Protein AF-0000000081880106 (afdb_homodimer)

Organism: Varanus komodoensis (NCBI:txid61221)

Structure (mmCIF, N/CA/C/O backbone):
data_AF-0000000081880106-model_v1
#
loop_
_entity.id
_entity.type
_entity.pdbx_description
1 polymer 'Glycoprotein M6B'
#
loop_
_atom_site.group_PDB
_atom_site.id
_atom_site.type_symbol
_atom_site.label_atom_id
_atom_site.label_alt_id
_atom_site.label_comp_id
_atom_site.label_asym_id
_atom_site.label_entity_id
_atom_site.label_seq_id
_atom_site.pdbx_PDB_ins_code
_atom_site.Cartn_x
_atom_site.Cartn_y
_atom_site.Cartn_z
_atom_site.occupancy
_atom_site.B_iso_or_equiv
_atom_site.auth_seq_id
_atom_site.auth_comp_id
_atom_site.auth_asym_id
_atom_site.auth_atom_id
_atom_site.pdbx_PDB_model_num
ATOM 1 N N . MET A 1 1 ? 31.844 -9.82 80.188 1 19.16 1 MET A N 1
ATOM 2 C CA . MET A 1 1 ? 32.5 -8.641 80.75 1 19.16 1 MET A CA 1
ATOM 3 C C . MET A 1 1 ? 32.531 -7.5 79.75 1 19.16 1 MET A C 1
ATOM 5 O O . MET A 1 1 ? 32.281 -7.707 78.562 1 19.16 1 MET A O 1
ATOM 9 N N . GLU A 1 2 ? 33.719 -6.766 79.688 1 18.38 2 GLU A N 1
ATOM 10 C CA . GLU A 1 2 ? 34.031 -5.34 79.625 1 18.38 2 GLU A CA 1
ATOM 11 C C . GLU A 1 2 ? 34.125 -4.828 78.188 1 18.38 2 GLU A C 1
ATOM 13 O O . GLU A 1 2 ? 35.188 -4.879 77.562 1 18.38 2 GLU A O 1
ATOM 18 N N . THR A 1 3 ? 33.344 -5.387 77.25 1 21.28 3 THR A N 1
ATOM 19 C CA . THR A 1 3 ? 33.719 -5.086 75.875 1 21.28 3 THR A CA 1
ATOM 20 C C . THR A 1 3 ? 33.844 -3.578 75.688 1 21.28 3 THR A C 1
ATOM 22 O O . THR A 1 3 ? 33 -2.805 76.125 1 21.28 3 THR A O 1
ATOM 25 N N . ALA A 1 4 ? 34.969 -3.201 75.188 1 20.14 4 ALA A N 1
ATOM 26 C CA . ALA A 1 4 ? 35.812 -2.014 75 1 20.14 4 ALA A CA 1
ATOM 27 C C . ALA A 1 4 ? 35 -0.909 74.25 1 20.14 4 ALA A C 1
ATOM 29 O O . ALA A 1 4 ? 34.219 -1.18 73.375 1 20.14 4 ALA A O 1
ATOM 30 N N . ALA A 1 5 ? 35.219 0.352 74.625 1 20.47 5 ALA A N 1
ATOM 31 C CA . ALA A 1 5 ? 34.969 1.746 74.938 1 20.47 5 ALA A CA 1
ATOM 32 C C . ALA A 1 5 ? 35.156 2.652 73.75 1 20.47 5 ALA A C 1
ATOM 34 O O . ALA A 1 5 ? 34.969 3.869 73.875 1 20.47 5 ALA A O 1
ATOM 35 N N . GLU A 1 6 ? 35.75 1.95 72.562 1 20.22 6 GLU A N 1
ATOM 36 C CA . GLU A 1 6 ? 36.531 3.025 72 1 20.22 6 GLU A CA 1
ATOM 37 C C . GLU A 1 6 ? 35.656 4.227 71.625 1 20.22 6 GLU A C 1
ATOM 39 O O . GLU A 1 6 ? 34.562 4.066 71.125 1 20.22 6 GLU A O 1
ATOM 44 N N . GLU A 1 7 ? 35.969 5.449 72.062 1 20.06 7 GLU A N 1
ATOM 45 C CA . GLU A 1 7 ? 35.594 6.844 72.312 1 20.06 7 GLU A CA 1
ATOM 46 C C . GLU A 1 7 ? 35.562 7.637 71 1 20.06 7 GLU A C 1
ATOM 48 O O . GLU A 1 7 ? 35.719 8.859 71 1 20.06 7 GLU A O 1
ATOM 53 N N . ASN A 1 8 ? 35.5 6.949 69.812 1 21.2 8 ASN A N 1
ATOM 54 C CA . ASN A 1 8 ? 35.906 7.883 68.75 1 21.2 8 ASN A CA 1
ATOM 55 C C . ASN A 1 8 ? 35.125 9.195 68.812 1 21.2 8 ASN A C 1
ATOM 57 O O . ASN A 1 8 ? 33.906 9.18 68.812 1 21.2 8 ASN A O 1
ATOM 61 N N . THR A 1 9 ? 35.656 10.312 69.312 1 18.55 9 THR A N 1
ATOM 62 C CA . THR A 1 9 ? 35.469 11.695 69.75 1 18.55 9 THR A CA 1
ATOM 63 C C . THR A 1 9 ? 34.875 12.531 68.562 1 18.55 9 THR A C 1
ATOM 65 O O . THR A 1 9 ? 34 13.375 68.812 1 18.55 9 THR A O 1
ATOM 68 N N . GLU A 1 10 ? 35.5 12.555 67.375 1 20.12 10 GLU A N 1
ATOM 69 C CA . GLU A 1 10 ? 35.906 13.906 67 1 20.12 10 GLU A CA 1
ATOM 70 C C . GLU A 1 10 ? 34.688 14.805 66.812 1 20.12 10 GLU A C 1
ATOM 72 O O . GLU A 1 10 ? 33.562 14.32 66.625 1 20.12 10 GLU A O 1
ATOM 77 N N . GLN A 1 11 ? 34.875 16.047 65.938 1 19.8 11 GLN A N 1
ATOM 78 C CA . GLN A 1 11 ? 34.781 17.5 65.812 1 19.8 11 GLN A CA 1
ATOM 79 C C . GLN A 1 11 ? 33.469 17.938 65.188 1 19.8 11 GLN A C 1
ATOM 81 O O . GLN A 1 11 ? 32.969 17.281 64.25 1 19.8 11 GLN A O 1
ATOM 86 N N . SER A 1 12 ? 32.719 19 65.688 1 21.33 12 SER A N 1
ATOM 87 C CA . SER A 1 12 ? 31.5 19.781 65.875 1 21.33 12 SER A CA 1
ATOM 88 C C . SER A 1 12 ? 31.234 20.672 64.688 1 21.33 12 SER A C 1
ATOM 90 O O . SER A 1 12 ? 30.328 21.5 64.688 1 21.33 12 SER A O 1
ATOM 92 N N . GLN A 1 13 ? 32.031 20.641 63.469 1 20.67 13 GLN A N 1
ATOM 93 C CA . GLN A 1 13 ? 32.031 21.922 62.75 1 20.67 13 GLN A CA 1
ATOM 94 C C . GLN A 1 13 ? 30.641 22.312 62.312 1 20.67 13 GLN A C 1
ATOM 96 O O . GLN A 1 13 ? 30 21.578 61.562 1 20.67 13 GLN A O 1
ATOM 101 N N . GLU A 1 14 ? 29.859 22.984 63.125 1 21.47 14 GLU A N 1
ATOM 102 C CA . GLU A 1 14 ? 28.516 23.531 62.969 1 21.47 14 GLU A CA 1
ATOM 103 C C . GLU A 1 14 ? 28.438 24.469 61.75 1 21.47 14 GLU A C 1
ATOM 105 O O . GLU A 1 14 ? 29.125 25.5 61.719 1 21.47 14 GLU A O 1
ATOM 110 N N . LYS A 1 15 ? 28.5 23.922 60.531 1 25.81 15 LYS A N 1
ATOM 111 C CA . LYS A 1 15 ? 28.406 24.734 59.312 1 25.81 15 LYS A CA 1
ATOM 112 C C . LYS A 1 15 ? 27.234 25.703 59.375 1 25.81 15 LYS A C 1
ATOM 114 O O . LYS A 1 15 ? 26.094 25.281 59.562 1 25.81 15 LYS A O 1
ATOM 119 N N . LYS A 1 16 ? 27.484 27 59.781 1 25.45 16 LYS A N 1
ATOM 120 C CA . LYS A 1 16 ? 26.766 28.266 59.906 1 25.45 16 LYS A CA 1
ATOM 121 C C . LYS A 1 16 ? 25.953 28.547 58.625 1 25.45 16 LYS A C 1
ATOM 123 O O . LYS A 1 16 ? 26.516 28.703 57.562 1 25.45 16 LYS A O 1
ATOM 128 N N . VAL A 1 17 ? 24.797 27.875 58.406 1 24.28 17 VAL A N 1
ATOM 129 C CA . VAL A 1 17 ? 23.859 28.062 57.312 1 24.28 17 VAL A CA 1
ATOM 130 C C . VAL A 1 17 ? 23.469 29.531 57.219 1 24.28 17 VAL A C 1
ATOM 132 O O . VAL A 1 17 ? 22.984 30.125 58.188 1 24.28 17 VAL A O 1
ATOM 135 N N . ILE A 1 18 ? 24.234 30.391 56.5 1 22.03 18 ILE A N 1
ATOM 136 C CA . ILE A 1 18 ? 24.062 31.812 56.219 1 22.03 18 ILE A CA 1
ATOM 137 C C . ILE A 1 18 ? 22.656 32.062 55.719 1 22.03 18 ILE A C 1
ATOM 139 O O . ILE A 1 18 ? 22.234 31.531 54.688 1 22.03 18 ILE A O 1
ATOM 143 N N . THR A 1 19 ? 21.641 32.25 56.594 1 21.61 19 THR A N 1
ATOM 144 C CA . THR A 1 19 ? 20.234 32.625 56.406 1 21.61 19 THR A CA 1
ATOM 145 C C . THR A 1 19 ? 20.109 33.906 55.625 1 21.61 19 THR A C 1
ATOM 147 O O . THR A 1 19 ? 20.609 34.938 56.031 1 21.61 19 THR A O 1
ATOM 150 N N . ARG A 1 20 ? 20.234 33.844 54.25 1 23.34 20 ARG A N 1
ATOM 151 C CA . ARG A 1 20 ? 20.094 35.031 53.375 1 23.34 20 ARG A CA 1
ATOM 152 C C . ARG A 1 20 ? 18.859 35.844 53.719 1 23.34 20 ARG A C 1
ATOM 154 O O . ARG A 1 20 ? 17.781 35.281 53.938 1 23.34 20 ARG A O 1
ATOM 161 N N . PRO A 1 21 ? 18.969 37.156 54.188 1 25.66 21 PRO A N 1
ATOM 162 C CA . PRO A 1 21 ? 17.984 38.125 54.656 1 25.66 21 PRO A CA 1
ATOM 163 C C . PRO A 1 21 ? 16.812 38.312 53.688 1 25.66 21 PRO A C 1
ATOM 165 O O . PRO A 1 21 ? 16.953 38.031 52.5 1 25.66 21 PRO A O 1
ATOM 168 N N . GLU A 1 22 ? 15.492 38.219 54.156 1 24.94 22 GLU A N 1
ATOM 169 C CA . GLU A 1 22 ? 14.109 38.406 53.719 1 24.94 22 GLU A CA 1
ATOM 170 C C . GLU A 1 22 ? 13.891 39.75 53.062 1 24.94 22 GLU A C 1
ATOM 172 O O . GLU A 1 22 ? 13.969 40.781 53.719 1 24.94 22 GLU A O 1
ATOM 177 N N . MET A 1 23 ? 14.586 40.062 51.938 1 23.23 23 MET A N 1
ATOM 178 C CA . MET A 1 23 ? 14.383 41.344 51.281 1 23.23 23 MET A CA 1
ATOM 179 C C . MET A 1 23 ? 12.891 41.688 51.156 1 23.23 23 MET A C 1
ATOM 181 O O . MET A 1 23 ? 12.094 40.812 50.812 1 23.23 23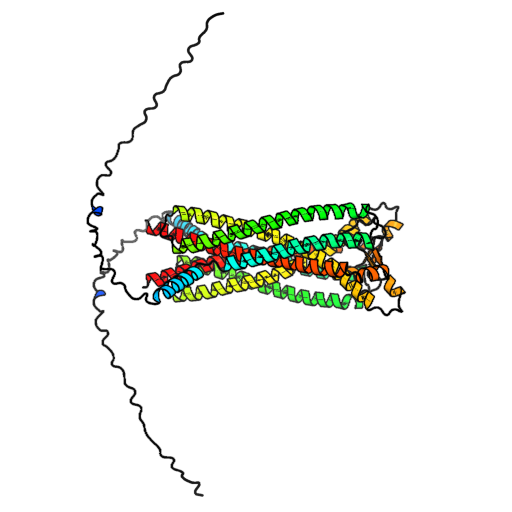 MET A O 1
ATOM 185 N N . GLU A 1 24 ? 12.383 42.75 51.812 1 22.97 24 GLU A N 1
ATOM 186 C CA . GLU A 1 24 ? 11.117 43.438 52.031 1 22.97 24 GLU A CA 1
ATOM 187 C C . GLU A 1 24 ? 10.445 43.781 50.719 1 22.97 24 GLU A C 1
ATOM 189 O O . GLU A 1 24 ? 10.922 44.656 49.969 1 22.97 24 GLU A O 1
ATOM 194 N N . ILE A 1 25 ? 10.07 42.844 49.875 1 25.05 25 ILE A N 1
ATOM 195 C CA . ILE A 1 25 ? 9.391 43.156 48.625 1 25.05 25 ILE A CA 1
ATOM 196 C C . ILE A 1 25 ? 8.133 43.969 48.906 1 25.05 25 ILE A C 1
ATOM 198 O O . ILE A 1 25 ? 7.113 43.406 49.344 1 25.05 25 ILE A O 1
ATOM 202 N N . GLY A 1 26 ? 8.148 45.031 49.75 1 23.23 26 GLY A N 1
ATOM 203 C CA . GLY A 1 26 ? 6.992 45.812 50.188 1 23.23 26 GLY A CA 1
ATOM 204 C C . GLY A 1 26 ? 6.18 46.344 49 1 23.23 26 GLY A C 1
ATOM 205 O O . GLY A 1 26 ? 4.953 46.438 49.094 1 23.23 26 GLY A O 1
ATOM 206 N N . ARG A 1 27 ? 6.805 47.062 48.125 1 23.34 27 ARG A N 1
ATOM 207 C CA . ARG A 1 27 ? 6.172 48.312 47.719 1 23.34 27 ARG A CA 1
ATOM 208 C C . ARG A 1 27 ? 4.996 48.062 46.781 1 23.34 27 ARG A C 1
ATOM 210 O O . ARG A 1 27 ? 4.363 49 46.281 1 23.34 27 ARG A O 1
ATOM 217 N N . TYR A 1 28 ? 4.879 46.875 46.188 1 22.48 28 TYR A N 1
ATOM 218 C CA . TYR A 1 28 ? 4.055 47.031 45 1 22.48 28 TYR A CA 1
ATOM 219 C C . TYR A 1 28 ? 2.59 47.219 45.344 1 22.48 28 TYR A C 1
ATOM 221 O O . TYR A 1 28 ? 1.772 46.312 45.219 1 22.48 28 TYR A O 1
ATOM 229 N N . GLN A 1 29 ? 2.189 47.688 46.562 1 22.62 29 GLN A N 1
ATOM 230 C CA . GLN A 1 29 ? 0.808 47.688 47.031 1 22.62 29 GLN A CA 1
ATOM 231 C C . GLN A 1 29 ? -0.085 48.531 46.125 1 22.62 29 GLN A C 1
ATOM 233 O O . GLN A 1 29 ? -1.309 48.531 46.281 1 22.62 29 GLN A O 1
ATOM 238 N N . TRP A 1 30 ? 0.547 49.562 45.531 1 25.25 30 TRP A N 1
ATOM 239 C CA . TRP A 1 30 ? -0.333 50.719 45.344 1 25.25 30 TRP A CA 1
ATOM 240 C C . TRP A 1 30 ? -1.442 50.375 44.344 1 25.25 30 TRP A C 1
ATOM 242 O O . TRP A 1 30 ? -2.537 50.938 44.406 1 25.25 30 TRP A O 1
ATOM 252 N N . MET A 1 31 ? -1.041 49.75 43.25 1 24.08 31 MET A N 1
ATOM 253 C CA . MET A 1 31 ? -1.856 50 42.062 1 24.08 31 MET A CA 1
ATOM 254 C C . MET A 1 31 ? -3.24 49.375 42.219 1 24.08 31 MET A C 1
ATOM 256 O O . MET A 1 31 ? -3.984 49.25 41.219 1 24.08 31 MET A O 1
ATOM 260 N N . TYR A 1 32 ? -3.514 48.688 43.344 1 25.7 32 TYR A N 1
ATOM 261 C CA . TYR A 1 32 ? -4.762 47.938 43.375 1 25.7 32 TYR A CA 1
ATOM 262 C C . TYR A 1 32 ? -5.961 48.875 43.438 1 25.7 32 TYR A C 1
ATOM 264 O O . TYR A 1 32 ? -7.074 48.438 43.75 1 25.7 32 TYR A O 1
ATOM 272 N N . ARG A 1 33 ? -5.648 50.156 43.594 1 23.91 33 ARG A N 1
ATOM 273 C CA . ARG A 1 33 ? -6.746 50.875 44.219 1 23.91 33 ARG A CA 1
ATOM 274 C C . ARG A 1 33 ? -8.055 50.625 43.469 1 23.91 33 ARG A C 1
ATOM 276 O O . ARG A 1 33 ? -9.07 50.312 44.094 1 23.91 33 ARG A O 1
ATOM 283 N N . SER A 1 34 ? -8.508 51.688 42.719 1 25.73 34 SER A N 1
ATOM 284 C CA . SER A 1 34 ? -9.852 52.281 42.688 1 25.73 34 SER A CA 1
ATOM 285 C C . SER A 1 34 ? -10.758 51.5 41.75 1 25.73 34 SER A C 1
ATOM 287 O O . SER A 1 34 ? -11.258 52.031 40.75 1 25.73 34 SER A O 1
ATOM 289 N N . SER A 1 35 ? -10.43 50.344 41.25 1 26.48 35 SER A N 1
ATOM 290 C CA . SER A 1 35 ? -11.398 49.906 40.25 1 26.48 35 SER A CA 1
ATOM 291 C C . SER A 1 35 ? -12.805 49.844 40.812 1 26.48 35 SER A C 1
ATOM 293 O O . SER A 1 35 ? -13.086 49 41.656 1 26.48 35 SER A O 1
ATOM 295 N N . ARG A 1 36 ? -13.438 51 40.969 1 30.34 36 ARG A N 1
ATOM 296 C CA . ARG A 1 36 ? -14.797 51.156 41.469 1 30.34 36 ARG A CA 1
ATOM 297 C C . ARG A 1 36 ? -15.742 50.156 40.812 1 30.34 36 ARG A C 1
ATOM 299 O O . ARG A 1 36 ? -15.625 49.875 39.625 1 30.34 36 ARG A O 1
ATOM 306 N N . PRO A 1 37 ? -16.453 49.344 41.625 1 31.88 37 PRO A N 1
ATOM 307 C CA . PRO A 1 37 ? -17.469 48.375 41.219 1 31.88 37 PRO A CA 1
ATOM 308 C C . PRO A 1 37 ? -18.625 49 40.469 1 31.88 37 PRO A C 1
ATOM 310 O O . PRO A 1 37 ? -19.25 49.938 40.938 1 31.88 37 PRO A O 1
ATOM 313 N N . HIS A 1 38 ? -18.5 49.406 39.156 1 26.89 38 HIS A N 1
ATOM 314 C CA . HIS A 1 38 ? -19.672 49.875 38.438 1 26.89 38 HIS A CA 1
ATOM 315 C C . HIS A 1 38 ? -20.922 49.094 38.812 1 26.89 38 HIS A C 1
ATOM 317 O O . HIS A 1 38 ? -20.906 47.844 38.781 1 26.89 38 HIS A O 1
ATOM 323 N N . GLN A 1 39 ? -21.672 49.562 39.719 1 25.84 39 GLN A N 1
ATOM 324 C CA . GLN A 1 39 ? -22.969 49.062 40.188 1 25.84 39 GLN A CA 1
ATOM 325 C C . GLN A 1 39 ? -23.891 48.75 39.031 1 25.84 39 GLN A C 1
ATOM 327 O O . GLN A 1 39 ? -24.297 49.656 38.281 1 25.84 39 GLN A O 1
ATOM 332 N N . TYR A 1 40 ? -23.719 47.688 38.312 1 26.23 40 TYR A N 1
ATOM 333 C CA . TYR A 1 40 ? -24.719 47.25 37.312 1 26.23 40 TYR A CA 1
ATOM 334 C C . TYR A 1 40 ? -26.109 47.219 37.938 1 26.23 40 TYR A C 1
ATOM 336 O O . TYR A 1 40 ? -26.344 46.594 38.969 1 26.23 40 TYR A O 1
ATOM 344 N N . HIS A 1 41 ? -26.734 48.406 38.062 1 28.27 41 HIS A N 1
ATOM 345 C CA . HIS A 1 41 ? -28.141 48.469 38.438 1 28.27 41 HIS A CA 1
ATOM 346 C C . HIS A 1 41 ? -28.938 47.344 37.812 1 28.27 41 HIS A C 1
ATOM 348 O O . HIS A 1 41 ? -28.766 47.031 36.625 1 28.27 41 HIS A O 1
ATOM 354 N N . HIS A 1 42 ? -29.297 46.375 38.656 1 29.72 42 HIS A N 1
ATOM 355 C CA . HIS A 1 42 ? -30.203 45.25 38.406 1 29.72 42 HIS A CA 1
ATOM 356 C C . HIS A 1 42 ? -31.531 45.719 37.812 1 29.72 42 HIS A C 1
ATOM 358 O O . HIS A 1 42 ? -32.344 46.344 38.531 1 29.72 42 HIS A O 1
ATOM 364 N N . VAL A 1 43 ? -31.609 46.344 36.656 1 33.5 43 VAL A N 1
ATOM 365 C CA . VAL A 1 43 ? -32.906 46.688 36.094 1 33.5 43 VAL A CA 1
ATOM 366 C C . VAL A 1 43 ? -33.906 45.562 36.312 1 33.5 43 VAL A C 1
ATOM 368 O O . VAL A 1 43 ? -33.531 44.375 36.219 1 33.5 43 VAL A O 1
ATOM 371 N N . PRO A 1 44 ? -34.938 45.75 37.062 1 33.12 44 PRO A N 1
ATOM 372 C CA . PRO A 1 44 ? -35.969 44.781 37.344 1 33.12 44 PRO A CA 1
ATOM 373 C C . PRO A 1 44 ? -36.375 43.938 36.125 1 33.12 44 PRO A C 1
ATOM 375 O O . PRO A 1 44 ? -36.281 44.438 35 1 33.12 44 PRO A O 1
ATOM 378 N N . ALA A 1 45 ? -36.312 42.594 36.219 1 32.91 45 ALA A N 1
ATOM 379 C CA . ALA A 1 45 ? -36.656 41.562 35.25 1 32.91 45 ALA A CA 1
ATOM 380 C C . ALA A 1 45 ? -38.094 41.75 34.75 1 32.91 45 ALA A C 1
ATOM 382 O O . ALA A 1 45 ? -39.062 41.5 35.469 1 32.91 45 ALA A O 1
ATOM 383 N N . LEU A 1 46 ? -38.562 42.906 34.281 1 31.66 46 LEU A N 1
ATOM 384 C CA . LEU A 1 46 ? -39.875 42.781 33.656 1 31.66 46 LEU A CA 1
ATOM 385 C C . LEU A 1 46 ? -40 41.469 32.875 1 31.66 46 LEU A C 1
ATOM 387 O O . LEU A 1 46 ? -39 41 32.344 1 31.66 46 LEU A O 1
ATOM 391 N N . ARG A 1 47 ? -41.062 40.562 33.125 1 35.34 47 ARG A N 1
ATOM 392 C CA . ARG A 1 47 ? -41.531 39.312 32.562 1 35.34 47 ARG A CA 1
ATOM 393 C C . ARG A 1 47 ? -41.469 39.344 31.031 1 35.34 47 ARG A C 1
ATOM 395 O O . ARG A 1 47 ? -42.406 39.812 30.375 1 35.34 47 ARG A O 1
ATOM 402 N N . GLY A 1 48 ? -40.656 40.031 30.391 1 31.7 48 GLY A N 1
ATOM 403 C CA . GLY A 1 48 ? -40.688 40.344 28.969 1 31.7 48 GLY A CA 1
ATOM 404 C C . GLY A 1 48 ? -40.875 39.094 28.109 1 31.7 48 GLY A C 1
ATOM 405 O O . GLY A 1 48 ? -40.625 37.969 28.547 1 31.7 48 GLY A O 1
ATOM 406 N N . ASN A 1 49 ? -41.781 39.188 27.031 1 35.16 49 ASN A N 1
ATOM 407 C CA . ASN A 1 49 ? -42.062 38.219 25.969 1 35.16 49 ASN A CA 1
ATOM 408 C C . ASN A 1 49 ? -40.812 37.531 25.469 1 35.16 49 ASN A C 1
ATOM 410 O O . ASN A 1 49 ? -39.75 38.156 25.344 1 35.16 49 ASN A O 1
ATOM 414 N N . VAL A 1 50 ? -40.594 36.281 25.781 1 39 50 VAL A N 1
ATOM 415 C CA . VAL A 1 50 ? -39.625 35.312 25.297 1 39 50 VAL A CA 1
ATOM 416 C C . VAL A 1 50 ? -39.281 35.594 23.828 1 39 50 VAL A C 1
ATOM 418 O O . VAL A 1 50 ? -40.125 35.406 22.953 1 39 50 VAL A O 1
ATOM 421 N N . SER A 1 51 ? -38.812 36.75 23.422 1 36 51 SER A N 1
ATOM 422 C CA . SER A 1 51 ? -38.375 37.031 22.062 1 36 51 SER A CA 1
ATOM 423 C C . SER A 1 51 ? -37.594 35.875 21.469 1 36 51 SER A C 1
ATOM 425 O O . SER A 1 51 ? -36.875 35.188 22.188 1 36 51 SER A O 1
ATOM 427 N N . PRO A 1 52 ? -37.969 35.375 20.172 1 40.78 52 PRO A N 1
ATOM 428 C CA . PRO A 1 52 ? -37.312 34.312 19.391 1 40.78 52 PRO A CA 1
ATOM 429 C C . PRO A 1 52 ? -35.812 34.406 19.422 1 40.78 52 PRO A C 1
ATOM 431 O O . PRO A 1 52 ? -35.125 33.75 18.625 1 40.78 52 PRO A O 1
ATOM 434 N N . LEU A 1 53 ? -35.219 35.25 20.062 1 41.19 53 LEU A N 1
ATOM 435 C CA . LEU A 1 53 ? -33.75 35.312 20.188 1 41.19 53 LEU A CA 1
ATOM 436 C C . LEU A 1 53 ? -33.219 34.062 20.859 1 41.19 53 LEU A C 1
ATOM 438 O O . LEU A 1 53 ? -32 33.875 20.922 1 41.19 53 LEU A O 1
ATOM 442 N N . GLY A 1 54 ? -33.938 33.312 21.547 1 43.59 54 GLY A N 1
ATOM 443 C CA . GLY A 1 54 ? -33.5 32.062 22.125 1 43.59 54 GLY A CA 1
ATOM 444 C C . GLY A 1 54 ? -33.031 31.062 21.078 1 43.59 54 GLY A C 1
ATOM 445 O O . GLY A 1 54 ? -32.125 30.266 21.328 1 43.59 54 GLY A O 1
ATOM 446 N N . ILE A 1 55 ? -33.719 30.969 20 1 49.69 55 ILE A N 1
ATOM 447 C CA . ILE A 1 55 ? -33.375 30.094 18.891 1 49.69 55 ILE A CA 1
ATOM 448 C C . ILE A 1 55 ? -32.125 30.625 18.172 1 49.69 55 ILE A C 1
ATOM 450 O O . ILE A 1 55 ? -31.281 29.844 17.75 1 49.69 55 ILE A O 1
ATOM 454 N N . GLN A 1 56 ? -32 31.891 18.078 1 52.09 56 GLN A N 1
ATOM 455 C CA . GLN A 1 56 ? -30.812 32.438 17.438 1 52.09 56 GLN A CA 1
ATOM 456 C C . GLN A 1 56 ? -29.562 32.188 18.266 1 52.09 56 GLN A C 1
ATOM 458 O O . GLN A 1 56 ? -28.5 31.891 17.719 1 52.09 56 GLN A O 1
ATOM 463 N N . GLY A 1 57 ? -29.703 32.344 19.531 1 50.97 57 GLY A N 1
ATOM 464 C CA . GLY A 1 57 ? -28.562 32 20.375 1 50.97 57 GLY A CA 1
ATOM 465 C C . GLY A 1 57 ? -28.141 30.562 20.25 1 50.97 57 GLY A C 1
ATOM 466 O O . GLY A 1 57 ? -26.938 30.266 20.203 1 50.97 57 GLY A O 1
ATOM 467 N N . CYS A 1 58 ? -29.203 29.797 20.266 1 53.66 58 CYS A N 1
ATOM 468 C CA . CYS A 1 58 ? -28.906 28.375 20.125 1 53.66 58 CYS A CA 1
ATOM 469 C C . CYS A 1 58 ? -28.312 28.062 18.75 1 53.66 58 CYS A C 1
ATOM 471 O O . CYS A 1 58 ? -27.391 27.266 18.625 1 53.66 58 CYS A O 1
ATOM 473 N N . PHE A 1 59 ? -28.984 28.703 17.781 1 58.12 59 PHE A N 1
ATOM 474 C CA . PHE A 1 59 ? -28.469 28.484 16.438 1 58.12 59 PHE A CA 1
ATOM 475 C C . PHE A 1 59 ? -27.031 28.984 16.312 1 58.12 59 PHE A C 1
ATOM 477 O O . PHE A 1 59 ? -26.188 28.344 15.695 1 58.12 59 PHE A O 1
ATOM 484 N N . GLU A 1 60 ? -26.797 30.25 16.844 1 56.91 60 GLU A N 1
ATOM 485 C CA . GLU A 1 60 ? -25.422 30.766 16.797 1 56.91 60 GLU A CA 1
ATOM 486 C C . GLU A 1 60 ? -24.469 29.891 17.609 1 56.91 60 GLU A C 1
ATOM 488 O O . GLU A 1 60 ? -23.328 29.656 17.188 1 56.91 60 GLU A O 1
ATOM 493 N N . CYS A 1 61 ? -24.938 29.453 18.781 1 55.94 61 CYS A N 1
ATOM 494 C CA . CYS A 1 61 ? -24.141 28.516 19.578 1 55.94 61 CYS A CA 1
ATOM 495 C C . CYS A 1 61 ? -23.891 27.234 18.797 1 55.94 61 CYS A C 1
ATOM 497 O O . CYS A 1 61 ? -22.797 26.688 18.828 1 55.94 61 CYS A O 1
ATOM 499 N N . CYS A 1 62 ? -24.984 26.844 18.125 1 55.31 62 CYS A N 1
ATOM 500 C CA . CYS A 1 62 ? -24.844 25.609 17.344 1 55.31 62 CYS A CA 1
ATOM 501 C C . CYS A 1 62 ? -23.844 25.797 16.219 1 55.31 62 CYS A C 1
ATOM 503 O O . CYS A 1 62 ? -23.062 24.891 15.93 1 55.31 62 CYS A O 1
ATOM 505 N N . ILE A 1 63 ? -24.016 26.891 15.594 1 55.38 63 ILE A N 1
ATOM 506 C CA . ILE A 1 63 ? -23.094 27.141 14.484 1 55.38 63 ILE A CA 1
ATOM 507 C C . ILE A 1 63 ? -21.672 27.266 15.023 1 55.38 63 ILE A C 1
ATOM 509 O O . ILE A 1 63 ? -20.719 26.797 14.391 1 55.38 63 ILE A O 1
ATOM 513 N N . LYS A 1 64 ? -21.641 28 16.188 1 58.25 64 LYS A N 1
ATOM 514 C CA . LYS A 1 64 ? -20.328 28.062 16.828 1 58.25 64 LYS A CA 1
ATOM 515 C C . LYS A 1 64 ? -19.812 26.688 17.188 1 58.25 64 LYS A C 1
ATOM 517 O O . LYS A 1 64 ? -18.625 26.391 17.047 1 58.25 64 LYS A O 1
ATOM 522 N N . CYS A 1 65 ? -20.781 25.844 17.688 1 57.91 65 CYS A N 1
ATOM 523 C CA . CYS A 1 65 ? -20.422 24.469 18.031 1 57.91 65 CYS A CA 1
ATOM 524 C C . CYS A 1 65 ? -20.031 23.672 16.797 1 57.91 65 CYS A C 1
ATOM 526 O O . CYS A 1 65 ? -19.125 22.844 16.844 1 57.91 65 CYS A O 1
ATOM 528 N N . LEU A 1 66 ? -20.828 23.875 15.773 1 59.16 66 LEU A N 1
ATOM 529 C CA . LEU A 1 66 ? -20.5 23.188 14.531 1 59.16 66 LEU A CA 1
ATOM 530 C C . LEU A 1 66 ? -19.172 23.656 13.961 1 59.16 66 LEU A C 1
ATOM 532 O O . LEU A 1 66 ? -18.469 22.906 13.297 1 59.16 66 LEU A O 1
ATOM 536 N N . GLY A 1 67 ? -18.984 24.953 14.164 1 59.22 67 GLY A N 1
ATOM 537 C CA . GLY A 1 67 ? -17.703 25.516 13.742 1 59.22 67 GLY A CA 1
ATOM 538 C C . GLY A 1 67 ? -16.516 24.969 14.516 1 59.22 67 GLY A C 1
ATOM 539 O O . GLY A 1 67 ? -15.383 25.031 14.047 1 59.22 67 GLY A O 1
ATOM 540 N N . GLY A 1 68 ? -16.828 24.406 15.711 1 62.34 68 GLY A N 1
ATOM 541 C CA . GLY A 1 68 ? -15.773 23.859 16.562 1 62.34 68 GLY A CA 1
ATOM 542 C C . GLY A 1 68 ? -15.539 22.375 16.359 1 62.34 68 GLY A C 1
ATOM 543 O O . GLY A 1 68 ? -14.711 21.781 17.047 1 62.34 68 GLY A O 1
ATOM 544 N N . VAL A 1 69 ? -16.312 21.828 15.445 1 67.38 69 VAL A N 1
ATOM 545 C CA . VAL A 1 69 ? -16.203 20.391 15.266 1 67.38 69 VAL A CA 1
ATOM 546 C C . VAL A 1 69 ? -15.047 20.062 14.328 1 67.38 69 VAL A C 1
ATOM 548 O O . VAL A 1 69 ? -14.906 20.688 13.273 1 67.38 69 VAL A O 1
ATOM 551 N N . PRO A 1 70 ? -14.062 19.203 14.812 1 81.94 70 PRO A N 1
ATOM 552 C CA . PRO A 1 70 ? -12.977 18.719 13.945 1 81.94 70 PRO A CA 1
ATOM 553 C C . PRO A 1 70 ? -13.469 17.812 12.828 1 81.94 70 PRO A C 1
ATOM 555 O O . PRO A 1 70 ? -13.344 16.578 12.93 1 81.94 70 PRO A O 1
ATOM 558 N N . TYR A 1 71 ? -14 18.391 11.773 1 81.25 71 TYR A N 1
ATOM 559 C CA . TYR A 1 71 ? -14.602 17.656 10.672 1 81.25 71 TYR A CA 1
ATOM 560 C C . TYR A 1 71 ? -13.594 16.688 10.055 1 81.25 71 TYR A C 1
ATOM 562 O O . TYR A 1 71 ? -13.953 15.57 9.672 1 81.25 71 TYR A O 1
ATOM 570 N N . ALA A 1 72 ? -12.414 17.109 9.953 1 84.38 72 ALA A N 1
ATOM 571 C CA . ALA A 1 72 ? -11.398 16.219 9.367 1 84.38 72 ALA A CA 1
ATOM 572 C C . ALA A 1 72 ? -11.195 14.984 10.227 1 84.38 72 ALA A C 1
ATOM 574 O O . ALA A 1 72 ? -11.109 13.867 9.703 1 84.38 72 ALA A O 1
ATOM 575 N N . SER A 1 73 ? -11.219 15.094 11.523 1 88.44 73 SER A N 1
ATOM 576 C CA . SER A 1 73 ? -11.031 13.961 12.422 1 88.44 73 SER A CA 1
ATOM 577 C C . SER A 1 73 ? -12.266 13.07 12.461 1 88.44 73 SER A C 1
ATOM 579 O O . SER A 1 73 ? -12.164 11.859 12.641 1 88.44 73 SER A O 1
ATOM 581 N N . LEU A 1 74 ? -13.438 13.688 12.312 1 89.56 74 LEU A N 1
ATOM 582 C CA . LEU A 1 74 ? -14.672 12.906 12.297 1 89.56 74 LEU A CA 1
ATOM 583 C C . LEU A 1 74 ? -14.742 12.031 11.055 1 89.56 74 LEU A C 1
ATOM 585 O O . LEU A 1 74 ? -15.055 10.836 11.148 1 89.56 74 LEU A O 1
ATOM 589 N N . VAL A 1 75 ? -14.414 12.602 9.938 1 90.44 75 VAL A N 1
ATOM 590 C CA . VAL A 1 75 ? -14.414 11.836 8.695 1 90.44 75 VAL A CA 1
ATOM 591 C C . VAL A 1 75 ? -13.359 10.727 8.773 1 90.44 75 VAL A C 1
ATOM 593 O O . VAL A 1 75 ? -13.602 9.602 8.344 1 90.44 75 VAL A O 1
ATOM 596 N N . ALA A 1 76 ? -12.25 11.047 9.312 1 93.06 76 ALA A N 1
ATOM 597 C CA . ALA A 1 76 ? -11.188 10.055 9.453 1 93.06 76 ALA A CA 1
ATOM 598 C C . ALA A 1 76 ? -11.625 8.906 10.359 1 93.06 76 ALA A C 1
ATOM 600 O O . ALA A 1 76 ? -11.297 7.75 10.102 1 93.06 76 ALA A O 1
ATOM 601 N N . THR A 1 77 ? -12.383 9.188 11.383 1 93 77 THR A N 1
ATOM 602 C CA . THR A 1 77 ? -12.828 8.156 12.32 1 93 77 THR A CA 1
ATOM 603 C C . THR A 1 77 ? -13.844 7.23 11.648 1 93 77 THR A C 1
ATOM 605 O O . THR A 1 77 ? -13.766 6.008 11.789 1 93 77 THR A O 1
ATOM 608 N N . ILE A 1 78 ? -14.727 7.824 10.945 1 93.38 78 ILE A N 1
ATOM 609 C CA . ILE A 1 78 ? -15.719 7.02 10.25 1 93.38 78 ILE A CA 1
ATOM 610 C C . ILE A 1 78 ? -15.039 6.133 9.219 1 93.38 78 ILE A C 1
ATOM 612 O O . ILE A 1 78 ? -15.344 4.941 9.109 1 93.38 78 ILE A O 1
ATOM 616 N N . LEU A 1 79 ? -14.172 6.668 8.508 1 94.12 79 LEU A N 1
ATOM 617 C CA . LEU A 1 79 ? -13.445 5.914 7.496 1 94.12 79 LEU A CA 1
ATOM 618 C C . LEU A 1 79 ? -12.57 4.844 8.133 1 94.12 79 LEU A C 1
ATOM 620 O O . LEU A 1 79 ? -12.445 3.734 7.605 1 94.12 79 LEU A O 1
ATOM 624 N N . CYS A 1 80 ? -11.977 5.156 9.227 1 94.62 80 CYS A N 1
ATOM 625 C CA . CYS A 1 80 ? -11.125 4.195 9.922 1 94.62 80 CYS A CA 1
ATOM 626 C C . CYS A 1 80 ? -11.945 3.041 10.484 1 94.62 80 CYS A C 1
ATOM 628 O O . CYS A 1 80 ? -11.562 1.877 10.344 1 94.62 80 CYS A O 1
ATOM 630 N N . PHE A 1 81 ? -13.078 3.328 11.062 1 95.12 81 PHE A N 1
ATOM 631 C CA . PHE A 1 81 ? -13.938 2.287 11.617 1 95.12 81 PHE A CA 1
ATOM 632 C C . PHE A 1 81 ? -14.516 1.412 10.516 1 95.12 81 PHE A C 1
ATOM 634 O O . PHE A 1 81 ? -14.523 0.184 10.625 1 95.12 81 PHE A O 1
ATOM 641 N N . SER A 1 82 ? -14.875 2.014 9.453 1 95.62 82 SER A N 1
ATOM 642 C CA . SER A 1 82 ? -15.398 1.246 8.336 1 95.62 82 SER A CA 1
ATOM 643 C C . SER A 1 82 ? -14.312 0.414 7.668 1 95.62 82 SER A C 1
ATOM 645 O O . SER A 1 82 ? -14.523 -0.757 7.344 1 95.62 82 SER A O 1
ATOM 647 N N . GLY A 1 83 ? -13.227 1.004 7.492 1 96.75 83 GLY A N 1
ATOM 648 C CA . GLY A 1 83 ? -12.133 0.289 6.863 1 96.75 83 GLY A CA 1
ATOM 649 C C . GLY A 1 83 ? -11.656 -0.903 7.668 1 96.75 83 GLY A C 1
ATOM 650 O O . GLY A 1 83 ? -11.5 -2.002 7.129 1 96.75 83 GLY A O 1
ATOM 651 N N . VAL A 1 84 ? -11.453 -0.728 8.945 1 95.62 84 VAL A N 1
ATOM 652 C CA . VAL A 1 84 ? -10.969 -1.8 9.812 1 95.62 84 VAL A CA 1
ATOM 653 C C . VAL A 1 84 ? -12.039 -2.883 9.938 1 95.62 84 VAL A C 1
ATOM 655 O O . VAL A 1 84 ? -11.727 -4.074 9.945 1 95.62 84 VAL A O 1
ATOM 658 N N . ALA A 1 85 ? -13.297 -2.486 9.977 1 95.25 85 ALA A N 1
ATOM 659 C CA . ALA A 1 85 ? -14.391 -3.451 10.055 1 95.25 85 ALA A CA 1
ATOM 660 C C . ALA A 1 85 ? -14.445 -4.312 8.797 1 95.25 85 ALA A C 1
ATOM 662 O O . ALA A 1 85 ? -14.633 -5.527 8.875 1 95.25 85 ALA A O 1
ATOM 663 N N . LEU A 1 86 ? -14.273 -3.697 7.672 1 95.81 86 LEU A N 1
ATOM 664 C CA . LEU A 1 86 ? -14.289 -4.434 6.414 1 95.81 86 LEU A CA 1
ATOM 665 C C . LEU A 1 86 ? -13.07 -5.344 6.301 1 95.81 86 LEU A C 1
ATOM 667 O O . LEU A 1 86 ? -13.195 -6.5 5.883 1 95.81 86 LEU A O 1
ATOM 671 N N . PHE A 1 87 ? -11.898 -4.879 6.672 1 96.44 87 PHE A N 1
ATOM 672 C CA . PHE A 1 87 ? -10.672 -5.66 6.586 1 96.44 87 PHE A CA 1
ATOM 673 C C . PHE A 1 87 ? -10.719 -6.848 7.543 1 96.44 87 PHE A C 1
ATOM 675 O O . PHE A 1 87 ? -10.445 -7.98 7.145 1 96.44 87 PHE A O 1
ATOM 682 N N . CYS A 1 88 ? -11.062 -6.598 8.766 1 93.62 88 CYS A N 1
ATOM 683 C CA . CYS A 1 88 ? -11.062 -7.648 9.773 1 93.62 88 CYS A CA 1
ATOM 684 C C . CYS A 1 88 ? -12.258 -8.578 9.594 1 93.62 88 CYS A C 1
ATOM 686 O O . CYS A 1 88 ? -12.125 -9.797 9.711 1 93.62 88 CYS A O 1
ATOM 688 N N . GLY A 1 89 ? -13.43 -8.008 9.367 1 93.56 89 GLY A N 1
ATOM 689 C CA . GLY A 1 89 ? -14.617 -8.828 9.195 1 93.56 89 GLY A CA 1
ATOM 690 C C . GLY A 1 89 ? -14.555 -9.711 7.961 1 93.56 89 GLY A C 1
ATOM 691 O O . GLY A 1 89 ? -14.703 -10.938 8.055 1 93.56 89 GLY A O 1
ATOM 692 N N . CYS A 1 90 ? -14.297 -9.141 6.758 1 94.31 90 CYS A N 1
ATOM 693 C CA . CYS A 1 90 ? -14.234 -9.898 5.512 1 94.31 90 CYS A CA 1
ATOM 694 C C . CYS A 1 90 ? -12.984 -10.766 5.461 1 94.31 90 CYS A C 1
ATOM 696 O O . CYS A 1 90 ? -13 -11.859 4.891 1 94.31 90 CYS A O 1
ATOM 698 N N . GLY A 1 91 ? -11.922 -10.258 6.082 1 92.62 91 GLY A N 1
ATOM 699 C CA . GLY A 1 91 ? -10.703 -11.047 6.125 1 92.62 91 GLY A CA 1
ATOM 700 C C . GLY A 1 91 ? -10.852 -12.336 6.906 1 92.62 91 GLY A C 1
ATOM 701 O O . GLY A 1 91 ? -10.352 -13.383 6.492 1 92.62 91 GLY A O 1
ATOM 702 N N . HIS A 1 92 ? -11.609 -12.242 7.992 1 92.19 92 HIS A N 1
ATOM 703 C CA . HIS A 1 92 ? -11.812 -13.414 8.836 1 92.19 92 HIS A CA 1
ATOM 704 C C . HIS A 1 92 ? -12.617 -14.484 8.102 1 92.19 92 HIS A C 1
ATOM 706 O O . HIS A 1 92 ? -12.234 -15.656 8.094 1 92.19 92 HIS A O 1
ATOM 712 N N . VAL A 1 93 ? -13.625 -14.133 7.414 1 93.06 93 VAL A N 1
ATOM 713 C CA . VAL A 1 93 ? -14.5 -15.07 6.719 1 93.06 93 VAL A CA 1
ATOM 714 C C . VAL A 1 93 ? -13.789 -15.617 5.48 1 93.06 93 VAL A C 1
ATOM 716 O O . VAL A 1 93 ? -13.906 -16.797 5.156 1 93.06 93 VAL A O 1
ATOM 719 N N . ALA A 1 94 ? -13.062 -14.781 4.801 1 93.5 94 ALA A N 1
ATOM 720 C CA . ALA A 1 94 ? -12.344 -15.195 3.6 1 93.5 94 ALA A CA 1
ATOM 721 C C . ALA A 1 94 ? -11.273 -16.234 3.93 1 93.5 94 ALA A C 1
ATOM 723 O O . ALA A 1 94 ? -11.07 -17.188 3.17 1 93.5 94 ALA A O 1
ATOM 724 N N . LEU A 1 95 ? -10.562 -16.078 5.082 1 90.31 95 LEU A N 1
ATOM 725 C CA . LEU A 1 95 ? -9.531 -17.031 5.477 1 90.31 95 LEU A CA 1
ATOM 726 C C . LEU A 1 95 ? -10.148 -18.375 5.824 1 90.31 95 LEU A C 1
ATOM 728 O O . LEU A 1 95 ? -9.609 -19.422 5.453 1 90.31 95 LEU A O 1
ATOM 732 N N . ALA A 1 96 ? -11.312 -18.344 6.461 1 87.75 96 ALA A N 1
ATOM 733 C CA . ALA A 1 96 ? -12.016 -19.578 6.77 1 87.75 96 ALA A CA 1
ATOM 734 C C . ALA A 1 96 ? -12.523 -20.25 5.496 1 87.75 96 ALA A C 1
ATOM 736 O O . ALA A 1 96 ? -12.508 -21.484 5.387 1 87.75 96 ALA A O 1
ATOM 737 N N . GLY A 1 97 ? -12.992 -19.453 4.602 1 89 97 GLY A N 1
ATOM 738 C CA . GLY A 1 97 ? -13.43 -19.984 3.326 1 89 97 GLY A CA 1
ATOM 739 C C . GLY A 1 97 ? -12.305 -20.625 2.529 1 89 97 GLY A C 1
ATOM 740 O O . GLY A 1 97 ? -12.508 -21.625 1.847 1 89 97 GLY A O 1
ATOM 741 N N . THR A 1 98 ? -11.117 -20.141 2.6 1 88.25 98 THR A N 1
ATOM 742 C CA . THR A 1 98 ? -9.961 -20.688 1.877 1 88.25 98 THR A CA 1
ATOM 743 C C . THR A 1 98 ? -9.602 -22.078 2.389 1 88.25 98 THR A C 1
ATOM 745 O O . THR A 1 98 ? -9.258 -22.953 1.602 1 88.25 98 THR A O 1
ATOM 748 N N . ILE A 1 99 ? -9.703 -22.25 3.691 1 86.56 99 ILE A N 1
ATOM 749 C CA . ILE A 1 99 ? -9.398 -23.562 4.25 1 86.56 99 ILE A CA 1
ATOM 750 C C . ILE A 1 99 ? -10.43 -24.578 3.77 1 86.56 99 ILE A C 1
ATOM 752 O O . ILE A 1 99 ? -10.086 -25.734 3.465 1 86.56 99 ILE A O 1
ATOM 756 N N . SER A 1 100 ? -11.664 -24.141 3.645 1 86.62 100 SER A N 1
ATOM 757 C CA . SER A 1 100 ? -12.727 -25.047 3.184 1 86.62 100 SER A CA 1
ATOM 758 C C . SER A 1 100 ? -12.516 -25.438 1.728 1 86.62 100 SER A C 1
ATOM 760 O O . SER A 1 100 ? -12.719 -26.594 1.361 1 86.62 100 SER A O 1
ATOM 762 N N . ILE A 1 101 ? -12.078 -24.516 0.946 1 86.44 101 ILE A N 1
ATOM 763 C CA . ILE A 1 101 ? -11.82 -24.781 -0.463 1 86.44 101 ILE A CA 1
ATOM 764 C C . ILE A 1 101 ? -10.625 -25.734 -0.596 1 86.44 101 ILE A C 1
ATOM 766 O O . ILE A 1 101 ? -10.641 -26.641 -1.423 1 86.44 101 ILE A O 1
ATOM 770 N N . LEU A 1 102 ? -9.641 -25.547 0.241 1 84 102 LEU A N 1
ATOM 771 C CA . LEU A 1 102 ? -8.438 -26.375 0.194 1 84 102 LEU A CA 1
ATOM 772 C C . LEU A 1 102 ? -8.742 -27.797 0.626 1 84 102 LEU A C 1
ATOM 774 O O . LEU A 1 102 ? -8.266 -28.75 0.007 1 84 102 LEU A O 1
ATOM 778 N N . GLU A 1 103 ? -9.555 -27.984 1.585 1 83.19 103 GLU A N 1
ATOM 779 C CA . GLU A 1 103 ? -9.883 -29.297 2.111 1 83.19 103 GLU A CA 1
ATOM 780 C C . GLU A 1 103 ? -10.82 -30.047 1.172 1 83.19 103 GLU A C 1
ATOM 782 O O . GLU A 1 103 ? -10.766 -31.281 1.085 1 83.19 103 GLU A O 1
ATOM 787 N N . GLN A 1 104 ? -11.547 -29.375 0.361 1 81.62 104 GLN A N 1
ATOM 788 C CA . GLN A 1 104 ? -12.539 -30.016 -0.499 1 81.62 104 GLN A CA 1
ATOM 789 C C . GLN A 1 104 ? -11.961 -30.312 -1.878 1 81.62 104 GLN A C 1
ATOM 791 O O . GLN A 1 104 ? -12.32 -31.312 -2.504 1 81.62 104 GLN A O 1
ATOM 796 N N . SER A 1 105 ? -11.078 -29.406 -2.264 1 79.19 105 SER A N 1
ATOM 797 C CA . SER A 1 105 ? -10.719 -29.531 -3.672 1 79.19 105 SER A CA 1
ATOM 798 C C . SER A 1 105 ? -9.25 -29.906 -3.834 1 79.19 105 SER A C 1
ATOM 800 O O . SER A 1 105 ? -8.859 -30.469 -4.855 1 79.19 105 SER A O 1
ATOM 802 N N . PHE A 1 106 ? -8.375 -29.719 -2.955 1 79.5 106 PHE A N 1
ATOM 803 C CA . PHE A 1 106 ? -6.957 -29.891 -3.232 1 79.5 106 PHE A CA 1
ATOM 804 C C . PHE A 1 106 ? -6.352 -30.938 -2.307 1 79.5 106 PHE A C 1
ATOM 806 O O . PHE A 1 106 ? -5.426 -31.656 -2.693 1 79.5 106 PHE A O 1
ATOM 813 N N . SER A 1 107 ? -6.492 -30.922 -1.119 1 72.62 107 SER A N 1
ATOM 814 C CA . SER A 1 107 ? -5.84 -31.906 -0.253 1 72.62 107 SER A CA 1
ATOM 815 C C . SER A 1 107 ? -6.805 -32.438 0.792 1 72.62 107 SER A C 1
ATOM 817 O O . SER A 1 107 ? -7.395 -31.688 1.561 1 72.62 107 SER A O 1
ATOM 819 N N . THR A 1 108 ? -6.973 -33.719 0.542 1 69.44 108 THR A N 1
ATOM 820 C CA . THR A 1 108 ? -7.848 -34.344 1.525 1 69.44 108 THR A CA 1
ATOM 821 C C . THR A 1 108 ? -7.066 -34.75 2.773 1 69.44 108 THR A C 1
ATOM 823 O O . THR A 1 108 ? -7.656 -35.125 3.789 1 69.44 108 THR A O 1
ATOM 826 N N . ASN A 1 109 ? -5.746 -34.531 2.668 1 74.19 109 ASN A N 1
ATOM 827 C CA . ASN A 1 109 ? -4.988 -34.906 3.855 1 74.19 109 ASN A CA 1
ATOM 828 C C . ASN A 1 109 ? -4.781 -33.719 4.793 1 74.19 109 ASN A C 1
ATOM 830 O O . ASN A 1 109 ? -4.277 -32.688 4.379 1 74.19 109 ASN A O 1
ATOM 834 N N . ALA A 1 110 ? -5.266 -33.906 5.918 1 68.38 110 ALA A N 1
ATOM 835 C CA . ALA A 1 110 ? -5.262 -32.875 6.938 1 68.38 110 ALA A CA 1
ATOM 836 C C . ALA A 1 110 ? -3.834 -32.438 7.266 1 68.38 110 ALA A C 1
ATOM 838 O O . ALA A 1 110 ? -3.605 -31.281 7.664 1 68.38 110 ALA A O 1
ATOM 839 N N . THR A 1 111 ? -2.908 -33.25 7.043 1 71.25 111 THR A N 1
ATOM 840 C CA . THR A 1 111 ? -1.539 -32.938 7.426 1 71.25 111 THR A CA 1
ATOM 841 C C . THR A 1 111 ? -0.931 -31.922 6.457 1 71.25 111 THR A C 1
ATOM 843 O O . THR A 1 111 ? -0.03 -31.172 6.824 1 71.25 111 THR A O 1
ATOM 846 N N . ASP A 1 112 ? -1.488 -31.938 5.32 1 72.19 112 ASP A N 1
ATOM 847 C CA . ASP A 1 112 ? -0.922 -31.062 4.297 1 72.19 112 ASP A CA 1
ATOM 848 C C . ASP A 1 112 ? -1.302 -29.609 4.543 1 72.19 112 ASP A C 1
ATOM 850 O O . ASP A 1 112 ? -0.556 -28.688 4.176 1 72.19 112 ASP A O 1
ATOM 854 N N . HIS A 1 113 ? -2.406 -29.469 5.227 1 72.12 113 HIS A N 1
ATOM 855 C CA . HIS A 1 113 ? -2.844 -28.094 5.422 1 72.12 113 HIS A CA 1
ATOM 856 C C . HIS A 1 113 ? -2.764 -27.688 6.895 1 72.12 113 HIS A C 1
ATOM 858 O O . HIS A 1 113 ? -3.406 -26.734 7.312 1 72.12 113 HIS A O 1
ATOM 864 N N . ALA A 1 114 ? -2.043 -28.438 7.656 1 76.88 114 ALA A N 1
ATOM 865 C CA . ALA A 1 114 ? -1.939 -28.172 9.086 1 76.88 114 ALA A CA 1
ATOM 866 C C . ALA A 1 114 ? -1.246 -26.844 9.344 1 76.88 114 ALA A C 1
ATOM 868 O O . ALA A 1 114 ? -1.694 -26.047 10.18 1 76.88 114 ALA A O 1
ATOM 869 N N . LEU A 1 115 ? -0.206 -26.562 8.547 1 76.12 115 LEU A N 1
ATOM 870 C CA . LEU A 1 115 ? 0.525 -25.312 8.727 1 76.12 115 LEU A CA 1
ATOM 871 C C . LEU A 1 115 ? -0.339 -24.109 8.352 1 76.12 115 LEU A C 1
ATOM 873 O O . LEU A 1 115 ? -0.343 -23.094 9.047 1 76.12 115 LEU A O 1
ATOM 877 N N . LEU A 1 116 ? -1.035 -24.266 7.34 1 79.44 116 LEU A N 1
ATOM 878 C CA . LEU A 1 116 ? -1.893 -23.172 6.898 1 79.44 116 LEU A CA 1
ATOM 879 C C . LEU A 1 116 ? -3.021 -22.922 7.895 1 79.44 116 LEU A C 1
ATOM 881 O O . LEU A 1 116 ? -3.359 -21.781 8.188 1 79.44 116 LEU A O 1
ATOM 885 N N . SER A 1 117 ? -3.553 -24.062 8.484 1 82 117 SER A N 1
ATOM 886 C CA . SER A 1 117 ? -4.629 -23.938 9.461 1 82 117 SER A CA 1
ATOM 887 C C . SER A 1 117 ? -4.137 -23.25 10.734 1 82 117 SER A C 1
ATOM 889 O O . SER A 1 117 ? -4.852 -22.438 11.32 1 82 117 SER A O 1
ATOM 891 N N . GLU A 1 118 ? -2.975 -23.5 11.062 1 85.06 118 GLU A N 1
ATOM 892 C CA . GLU A 1 118 ? -2.398 -22.859 12.242 1 85.06 118 GLU A CA 1
ATOM 893 C C . GLU A 1 118 ? -2.139 -21.375 11.984 1 85.06 118 GLU A C 1
ATOM 895 O O . GLU A 1 118 ? -2.371 -20.531 12.859 1 85.06 118 GLU A O 1
ATOM 900 N N . VAL A 1 119 ? -1.664 -21.094 10.828 1 83.12 119 VAL A N 1
ATOM 901 C CA . VAL A 1 119 ? -1.392 -19.703 10.469 1 83.12 119 VAL A CA 1
ATOM 902 C C . VAL A 1 119 ? -2.699 -18.922 10.422 1 83.12 119 VAL A C 1
ATOM 904 O O . VAL A 1 119 ? -2.758 -17.766 10.859 1 83.12 119 VAL A O 1
ATOM 907 N N . ILE A 1 120 ? -3.686 -19.547 10.008 1 84.69 120 ILE A N 1
ATOM 908 C CA . ILE A 1 120 ? -4.973 -18.875 9.891 1 84.69 120 ILE A CA 1
ATOM 909 C C . ILE A 1 120 ? -5.555 -18.625 11.281 1 84.69 120 ILE A C 1
ATOM 911 O O . ILE A 1 120 ? -6.137 -17.578 11.547 1 84.69 120 ILE A O 1
ATOM 915 N N . LYS A 1 121 ? -5.418 -19.625 12.18 1 85.94 121 LYS A N 1
ATOM 916 C CA . LYS A 1 121 ? -5.879 -19.438 13.555 1 85.94 121 LYS A CA 1
ATOM 917 C C . LYS A 1 121 ? -5.152 -18.266 14.219 1 85.94 121 LYS A C 1
ATOM 919 O O . LYS A 1 121 ? -5.777 -17.453 14.906 1 85.94 121 LYS A O 1
ATOM 924 N N . LEU A 1 122 ? -3.908 -18.188 13.992 1 87.19 122 LEU A N 1
ATOM 925 C CA . LEU A 1 122 ? -3.129 -17.078 14.531 1 87.19 122 LEU A CA 1
ATOM 926 C C . LEU A 1 122 ? -3.578 -15.75 13.914 1 87.19 122 LEU A C 1
ATOM 928 O O . LEU A 1 122 ? -3.699 -14.742 14.617 1 87.19 122 LEU A O 1
ATOM 932 N N . MET A 1 123 ? -3.807 -15.789 12.609 1 88.25 123 MET A N 1
ATOM 933 C CA . MET A 1 123 ? -4.242 -14.57 11.93 1 88.25 123 MET A CA 1
ATOM 934 C C . MET A 1 123 ? -5.602 -14.109 12.453 1 88.25 123 MET A C 1
ATOM 936 O O . MET A 1 123 ? -5.859 -12.906 12.539 1 88.25 123 MET A O 1
ATOM 940 N N . GLN A 1 124 ? -6.422 -14.984 12.914 1 86.81 124 GLN A N 1
ATOM 941 C CA . GLN A 1 124 ? -7.727 -14.625 13.469 1 86.81 124 GLN A CA 1
ATOM 942 C C . GLN A 1 124 ? -7.574 -13.898 14.797 1 86.81 124 GLN A C 1
ATOM 944 O O . GLN A 1 124 ? -8.258 -12.898 15.047 1 86.81 124 GLN A O 1
ATOM 949 N N . TYR A 1 125 ? -6.68 -14.344 15.547 1 88.62 125 TYR A N 1
ATOM 950 C CA . TYR A 1 125 ? -6.426 -13.672 16.812 1 88.62 125 TYR A CA 1
ATOM 951 C C . TYR A 1 125 ? -5.844 -12.281 16.594 1 88.62 125 TYR A C 1
ATOM 953 O O . TYR A 1 125 ? -6.203 -11.336 17.297 1 88.62 125 TYR A O 1
ATOM 961 N N . VAL A 1 126 ? -5.016 -12.211 15.648 1 89.25 126 VAL A N 1
ATOM 962 C CA . VAL A 1 126 ? -4.406 -10.93 15.328 1 89.25 126 VAL A CA 1
ATOM 963 C C . VAL A 1 126 ? -5.473 -9.961 14.82 1 89.25 126 VAL A C 1
ATOM 965 O O . VAL A 1 126 ? -5.465 -8.781 15.164 1 89.25 126 VAL A O 1
ATOM 968 N N . ILE A 1 127 ? -6.371 -10.492 14.062 1 88.94 127 ILE A N 1
ATOM 969 C CA . ILE A 1 127 ? -7.441 -9.672 13.508 1 88.94 127 ILE A CA 1
ATOM 970 C C . ILE A 1 127 ? -8.297 -9.109 14.641 1 88.94 127 ILE A C 1
ATOM 972 O O . ILE A 1 127 ? -8.641 -7.926 14.633 1 88.94 127 ILE A O 1
ATOM 976 N N . TYR A 1 128 ? -8.594 -9.891 15.656 1 88.56 128 TYR A N 1
ATOM 977 C CA . TYR A 1 128 ? -9.359 -9.414 16.797 1 88.56 128 TYR A CA 1
ATOM 978 C C . TYR A 1 128 ? -8.602 -8.344 17.562 1 88.56 128 TYR A C 1
ATOM 980 O O . TYR A 1 128 ? -9.188 -7.359 18.016 1 88.56 128 TYR A O 1
ATOM 988 N N . GLY A 1 129 ? -7.367 -8.547 17.688 1 91.06 129 GLY A N 1
ATOM 989 C CA . GLY A 1 129 ? -6.535 -7.562 18.375 1 91.06 129 GLY A CA 1
ATOM 990 C C . GLY A 1 129 ? -6.445 -6.246 17.625 1 91.06 129 GLY A C 1
ATOM 991 O O . GLY A 1 129 ? -6.578 -5.176 18.219 1 91.06 129 GLY A O 1
ATOM 992 N N . ILE A 1 130 ? -6.305 -6.34 16.375 1 91.88 130 ILE A N 1
ATOM 993 C CA . ILE A 1 130 ? -6.188 -5.148 15.547 1 91.88 130 ILE A CA 1
ATOM 994 C C . ILE A 1 130 ? -7.5 -4.375 15.57 1 91.88 130 ILE A C 1
ATOM 996 O O . ILE A 1 130 ? -7.504 -3.146 15.68 1 91.88 130 ILE A O 1
ATOM 1000 N N . ALA A 1 131 ? -8.594 -5.113 15.508 1 91.81 131 ALA A N 1
ATOM 1001 C CA . ALA A 1 131 ? -9.906 -4.465 15.516 1 91.81 131 ALA A CA 1
ATOM 1002 C C . ALA A 1 131 ? -10.125 -3.695 16.812 1 91.81 131 ALA A C 1
ATOM 1004 O O . ALA A 1 131 ? -10.555 -2.539 16.797 1 91.81 131 ALA A O 1
ATOM 1005 N N . SER A 1 132 ? -9.773 -4.293 17.891 1 92.81 132 SER A N 1
ATOM 1006 C CA . SER A 1 132 ? -9.953 -3.645 19.172 1 92.81 132 SER A CA 1
ATOM 1007 C C . SER A 1 132 ? -9.008 -2.453 19.328 1 92.81 132 SER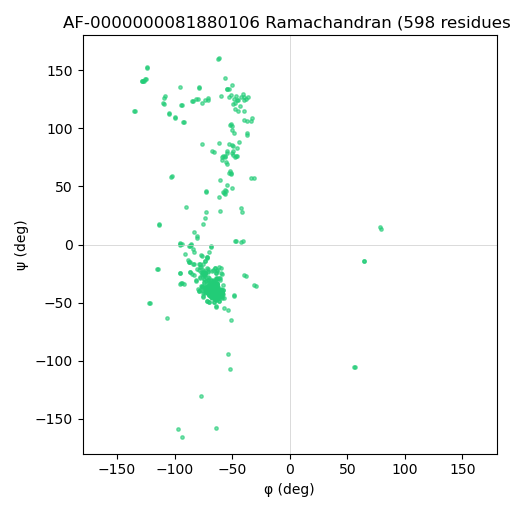 A C 1
ATOM 1009 O O . SER A 1 132 ? -9.414 -1.404 19.844 1 92.81 132 SER A O 1
ATOM 1011 N N . PHE A 1 133 ? -7.82 -2.545 18.922 1 93.69 133 PHE A N 1
ATOM 1012 C CA . PHE A 1 133 ? -6.832 -1.479 19.031 1 93.69 133 PHE A CA 1
ATOM 1013 C C . PHE A 1 133 ? -7.258 -0.266 18.203 1 93.69 133 PHE A C 1
ATOM 1015 O O . PHE A 1 133 ? -7.219 0.864 18.703 1 93.69 133 PHE A O 1
ATOM 1022 N N . PHE A 1 134 ? -7.68 -0.468 17.016 1 93.12 134 PHE A N 1
ATOM 1023 C CA . PHE A 1 134 ? -8.023 0.649 16.156 1 93.12 134 PHE A CA 1
ATOM 1024 C C . PHE A 1 134 ? -9.336 1.289 16.578 1 93.12 134 PHE A C 1
ATOM 1026 O O . PHE A 1 134 ? -9.539 2.488 16.391 1 93.12 134 PHE A O 1
ATOM 1033 N N . PHE A 1 135 ? -10.195 0.486 17.234 1 91.62 135 PHE A N 1
ATOM 1034 C CA . PHE A 1 135 ? -11.422 1.061 17.781 1 91.62 135 PHE A CA 1
ATOM 1035 C C . PHE A 1 135 ? -11.117 2.047 18.891 1 91.62 135 PHE A C 1
ATOM 1037 O O . PHE A 1 135 ? -11.617 3.172 18.891 1 91.62 135 PHE A O 1
ATOM 1044 N N . LEU A 1 136 ? -10.25 1.671 19.75 1 93.31 136 LEU A N 1
ATOM 1045 C CA . LEU A 1 136 ? -9.867 2.541 20.844 1 93.31 136 LEU A CA 1
ATOM 1046 C C . LEU A 1 136 ? -9.039 3.721 20.344 1 93.31 136 LEU A C 1
ATOM 1048 O O . LEU A 1 136 ? -9.258 4.859 20.766 1 93.31 136 LEU A O 1
ATOM 1052 N N . TYR A 1 137 ? -8.18 3.467 19.453 1 93 137 TYR A N 1
ATOM 1053 C CA . TYR A 1 137 ? -7.301 4.504 18.922 1 93 137 TYR A CA 1
ATOM 1054 C C . TYR A 1 137 ? -8.102 5.574 18.188 1 93 137 TYR A C 1
ATOM 1056 O O . TYR A 1 137 ? -7.828 6.766 18.328 1 93 137 TYR A O 1
ATOM 1064 N N . GLY A 1 138 ? -9.086 5.117 17.438 1 90.5 138 GLY A N 1
ATOM 1065 C CA . GLY A 1 138 ? -9.93 6.078 16.75 1 90.5 138 GLY A CA 1
ATOM 1066 C C . GLY A 1 138 ? -10.695 6.984 17.703 1 90.5 138 GLY A C 1
ATOM 1067 O O . GLY A 1 138 ? -10.82 8.188 17.453 1 90.5 138 GLY A O 1
ATOM 1068 N N . ILE A 1 139 ? -11.117 6.508 18.766 1 90.75 139 ILE A N 1
ATOM 1069 C CA . ILE A 1 139 ? -11.867 7.285 19.734 1 90.75 139 ILE A CA 1
ATOM 1070 C C . ILE A 1 139 ? -10.945 8.289 20.422 1 90.75 139 ILE A C 1
ATOM 1072 O O . ILE A 1 139 ? -11.32 9.445 20.641 1 90.75 139 ILE A O 1
ATOM 1076 N N . ILE A 1 140 ? -9.766 7.844 20.688 1 89.38 140 ILE A N 1
ATOM 1077 C CA . ILE A 1 140 ? -8.805 8.719 21.359 1 89.38 140 ILE A CA 1
ATOM 1078 C C . ILE A 1 140 ? -8.43 9.867 20.438 1 89.38 140 ILE A C 1
ATOM 1080 O O . ILE A 1 140 ? -8.352 11.023 20.859 1 89.38 140 ILE A O 1
ATOM 1084 N N . LEU A 1 141 ? -8.227 9.625 19.188 1 89 141 LEU A N 1
ATOM 1085 C CA . LEU A 1 141 ? -7.855 10.664 18.25 1 89 141 LEU A CA 1
ATOM 1086 C C . LEU A 1 141 ? -9.008 11.648 18.031 1 89 141 LEU A C 1
ATOM 1088 O O . LEU A 1 141 ? -8.781 12.844 17.859 1 89 141 LEU A O 1
ATOM 1092 N N . LEU A 1 142 ? -10.203 11.078 18.062 1 87.19 142 LEU A N 1
ATOM 1093 C CA . LEU A 1 142 ? -11.359 11.953 17.938 1 87.19 142 LEU A CA 1
ATOM 1094 C C . LEU A 1 142 ? -11.492 12.852 19.156 1 87.19 142 LEU A C 1
ATOM 1096 O O . LEU A 1 142 ? -11.805 14.039 19.031 1 87.19 142 LEU A O 1
ATOM 1100 N N . ALA A 1 143 ? -11.242 12.32 20.312 1 85.56 143 ALA A N 1
ATOM 1101 C CA . ALA A 1 143 ? -11.297 13.094 21.547 1 85.56 143 ALA A CA 1
ATOM 1102 C C . ALA A 1 143 ? -10.242 14.195 21.547 1 85.56 143 ALA A C 1
ATOM 1104 O O . ALA A 1 143 ? -10.5 15.312 22.016 1 85.56 143 ALA A O 1
ATOM 1105 N N . GLU A 1 144 ? -9.102 13.859 21.094 1 82.62 144 GLU A N 1
ATOM 1106 C CA . GLU A 1 144 ? -8.039 14.867 21 1 82.62 144 GLU A CA 1
ATOM 1107 C C . GLU A 1 144 ? -8.422 15.984 20.047 1 82.62 144 GLU A C 1
ATOM 1109 O O . GLU A 1 144 ? -8.102 17.156 20.281 1 82.62 144 GLU A O 1
ATOM 1114 N N . GLY A 1 145 ? -9.039 15.594 18.922 1 80.5 145 GLY A N 1
ATOM 1115 C CA . GLY A 1 145 ? -9.508 16.609 18 1 80.5 145 GLY A CA 1
ATOM 1116 C C . GLY A 1 145 ? -10.523 17.562 18.609 1 80.5 145 GLY A C 1
ATOM 1117 O O . GLY A 1 145 ? -10.461 18.766 18.406 1 80.5 145 GLY A O 1
ATOM 1118 N N . PHE A 1 146 ? -11.414 17.109 19.422 1 79 146 PHE A N 1
ATOM 1119 C CA . PHE A 1 146 ? -12.414 17.938 20.078 1 79 146 PHE A CA 1
ATOM 1120 C C . PHE A 1 146 ? -11.773 18.797 21.156 1 79 146 PHE A C 1
ATOM 1122 O O . PHE A 1 146 ? -12.156 19.953 21.344 1 79 146 PHE A O 1
ATOM 1129 N N . TYR A 1 147 ? -10.805 18.234 21.812 1 75.94 147 TYR A N 1
ATOM 1130 C CA . TYR A 1 147 ? -10.133 18.969 22.875 1 75.94 147 TYR A CA 1
ATOM 1131 C C . TYR A 1 147 ? -9.344 20.156 22.328 1 75.94 147 TYR A C 1
ATOM 1133 O O . TYR A 1 147 ? -9.375 21.25 22.891 1 75.94 147 TYR A O 1
ATOM 1141 N N . THR A 1 148 ? -8.672 19.969 21.234 1 75.88 148 THR A N 1
ATOM 1142 C CA . THR A 1 148 ? -7.848 21.031 20.672 1 75.88 148 THR A CA 1
ATOM 1143 C C . THR A 1 148 ? -8.711 22.109 20.031 1 75.88 148 THR A C 1
ATOM 1145 O O . THR A 1 148 ? -8.398 23.297 20.109 1 75.88 148 THR A O 1
ATOM 1148 N N . THR A 1 149 ? -9.805 21.734 19.406 1 73.44 149 THR A N 1
ATOM 1149 C CA . THR A 1 149 ? -10.672 22.734 18.781 1 73.44 149 THR A CA 1
ATOM 1150 C C . THR A 1 149 ? -11.375 23.578 19.844 1 73.44 149 THR A C 1
ATOM 1152 O O . THR A 1 149 ? -11.602 24.766 19.641 1 73.44 149 THR A O 1
ATOM 1155 N N . SER A 1 150 ? -11.703 22.984 21 1 69.69 150 SER A N 1
ATOM 1156 C CA . SER A 1 150 ? -12.344 23.719 22.094 1 69.69 150 SER A CA 1
ATOM 1157 C C . SER A 1 150 ? -11.344 24.609 22.812 1 69.69 150 SER A C 1
ATOM 1159 O O . SER A 1 150 ? -11.68 25.734 23.219 1 69.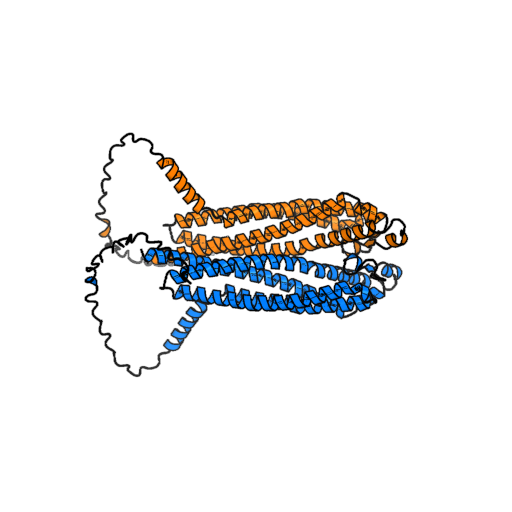69 150 SER A O 1
ATOM 1161 N N . ALA A 1 151 ? -10.18 24.078 23.016 1 62.62 151 ALA A N 1
ATOM 1162 C CA . ALA A 1 151 ? -9.148 24.844 23.734 1 62.62 151 ALA A CA 1
ATOM 1163 C C . ALA A 1 151 ? -8.758 26.094 22.953 1 62.62 151 ALA A C 1
ATOM 1165 O O . ALA A 1 151 ? -8.461 27.125 23.547 1 62.62 151 ALA A O 1
ATOM 1166 N N . VAL A 1 152 ? -8.711 25.969 21.609 1 61.47 152 VAL A N 1
ATOM 1167 C CA . VAL A 1 152 ? -8.359 27.109 20.766 1 61.47 152 VAL A CA 1
ATOM 1168 C C . VAL A 1 152 ? -9.414 28.203 20.922 1 61.47 152 VAL A C 1
ATOM 1170 O O . VAL A 1 152 ? -9.094 29.391 20.859 1 61.47 152 VAL A O 1
ATOM 1173 N N . LYS A 1 153 ? -10.586 27.844 21.359 1 60.25 153 LYS A N 1
ATOM 1174 C CA . LYS A 1 153 ? -11.648 28.844 21.469 1 60.25 153 LYS A CA 1
ATOM 1175 C C . LYS A 1 153 ? -11.68 29.438 22.875 1 60.25 153 LYS A C 1
ATOM 1177 O O . LYS A 1 153 ? -12.07 30.594 23.047 1 60.25 153 LYS A O 1
ATOM 1182 N N . GLU A 1 154 ? -11.312 28.516 23.812 1 52.97 154 GLU A N 1
ATOM 1183 C CA . GLU A 1 154 ? -11.469 29 25.188 1 52.97 154 GLU A CA 1
ATOM 1184 C C . GLU A 1 154 ? -10.156 29.562 25.734 1 52.97 154 GLU A C 1
ATOM 1186 O O . GLU A 1 154 ? -10.117 30.125 26.828 1 52.97 154 GLU A O 1
ATOM 1191 N N . LEU A 1 155 ? -8.969 29.188 25.266 1 50 155 LEU A N 1
ATOM 1192 C CA . LEU A 1 155 ? -7.727 29.25 26.031 1 50 155 LEU A CA 1
ATOM 1193 C C . LEU A 1 155 ? -7.254 30.688 26.188 1 50 155 LEU A C 1
ATOM 1195 O O . LEU A 1 155 ? -6.539 31.203 25.328 1 50 155 LEU A O 1
ATOM 1199 N N . HIS A 1 156 ? -8.094 31.516 26.5 1 46.25 156 HIS A N 1
ATOM 1200 C CA . HIS A 1 156 ? -7.391 32.531 27.25 1 46.25 156 HIS A CA 1
ATOM 1201 C C . HIS A 1 156 ? -6.496 31.938 28.312 1 46.25 156 HIS A C 1
ATOM 1203 O O . HIS A 1 156 ? -6.02 32.625 29.219 1 46.25 156 HIS A O 1
ATOM 1209 N N . GLY A 1 157 ? -6.332 30.625 28.484 1 51.62 157 GLY A N 1
ATOM 1210 C CA . GLY A 1 157 ? -5.691 30.203 29.719 1 51.62 157 GLY A CA 1
ATOM 1211 C C . GLY A 1 157 ? -4.207 29.938 29.547 1 51.62 157 GLY A C 1
ATOM 1212 O O . GLY A 1 157 ? -3.652 30.109 28.469 1 51.62 157 GLY A O 1
ATOM 1213 N N . GLU A 1 158 ? -3.543 29 30.656 1 59.41 158 GLU A N 1
ATOM 1214 C CA . GLU A 1 158 ? -2.215 28.875 31.25 1 59.41 158 GLU A CA 1
ATOM 1215 C C . GLU A 1 158 ? -1.252 28.172 30.312 1 59.41 158 GLU A C 1
ATOM 1217 O O . GLU A 1 158 ? -1.628 27.203 29.641 1 59.41 158 GLU A O 1
ATOM 1222 N N . PHE A 1 159 ? -0.151 28.766 29.938 1 59.03 159 PHE A N 1
ATOM 1223 C CA . PHE A 1 159 ? 1.033 28.344 29.203 1 59.03 159 PHE A CA 1
ATOM 1224 C C . PHE A 1 159 ? 1.303 26.859 29.422 1 59.03 159 PHE A C 1
ATOM 1226 O O . PHE A 1 159 ? 1.668 26.156 28.484 1 59.03 159 PHE A O 1
ATOM 1233 N N . LYS A 1 160 ? 1.012 26.375 30.688 1 60.84 160 LYS A N 1
ATOM 1234 C CA . LYS A 1 160 ? 1.363 25 31 1 60.84 160 LYS A CA 1
ATOM 1235 C C . LYS A 1 160 ? 0.459 24.016 30.25 1 60.84 160 LYS A C 1
ATOM 1237 O O . LYS A 1 160 ? 0.912 22.969 29.812 1 60.84 160 LYS A O 1
ATOM 1242 N N . THR A 1 161 ? -0.76 24.406 29.984 1 62.56 161 THR A N 1
ATOM 1243 C CA . THR A 1 161 ? -1.695 23.531 29.297 1 62.56 161 THR A CA 1
ATOM 1244 C C . THR A 1 161 ? -1.396 23.484 27.797 1 62.56 161 THR A C 1
ATOM 1246 O O . THR A 1 161 ? -1.526 22.438 27.172 1 62.56 161 THR A O 1
ATOM 1249 N N . THR A 1 162 ? -0.795 24.516 27.469 1 68.19 162 THR A N 1
ATOM 1250 C CA . THR A 1 162 ? -0.508 24.547 26.031 1 68.19 162 THR A CA 1
ATOM 1251 C C . THR A 1 162 ? 0.739 23.734 25.719 1 68.19 162 THR A C 1
ATOM 1253 O O . THR A 1 162 ? 0.797 23.062 24.688 1 68.19 162 THR A O 1
ATOM 1256 N N . ILE A 1 163 ? 1.702 23.703 26.734 1 72.94 163 ILE A N 1
ATOM 1257 C CA . ILE A 1 163 ? 2.922 22.953 26.484 1 72.94 163 ILE A CA 1
ATOM 1258 C C . ILE A 1 163 ? 2.617 21.453 26.562 1 72.94 163 ILE A C 1
ATOM 1260 O O . ILE A 1 163 ? 3.154 20.656 25.781 1 72.94 163 ILE A O 1
ATOM 1264 N N . CYS A 1 164 ? 1.776 21.141 27.594 1 74.69 164 CYS A N 1
ATOM 1265 C CA . CYS A 1 164 ? 1.387 19.75 27.703 1 74.69 164 CYS A CA 1
ATOM 1266 C C . CYS A 1 164 ? 0.58 19.312 26.484 1 74.69 164 CYS A C 1
ATOM 1268 O O . CYS A 1 164 ? 0.746 18.188 25.984 1 74.69 164 CYS A O 1
ATOM 1270 N N . GLY A 1 165 ? -0.233 20.141 25.984 1 75.38 165 GLY A N 1
ATOM 1271 C CA . GLY A 1 165 ? -1.008 19.844 24.781 1 75.38 165 GLY A CA 1
ATOM 1272 C C . GLY A 1 165 ? -0.147 19.641 23.547 1 75.38 165 GLY A C 1
ATOM 1273 O O . GLY A 1 165 ? -0.413 18.75 22.734 1 75.38 165 GLY A O 1
ATOM 1274 N N . ARG A 1 166 ? 0.909 20.359 23.531 1 79.31 166 ARG A N 1
ATOM 1275 C CA . ARG A 1 166 ? 1.83 20.234 22.406 1 79.31 166 ARG A CA 1
ATOM 1276 C C . ARG A 1 166 ? 2.529 18.891 22.422 1 79.31 166 ARG A C 1
ATOM 1278 O O . ARG A 1 166 ? 2.695 18.266 21.375 1 79.31 166 ARG A O 1
ATOM 1285 N N . CYS A 1 167 ? 2.9 18.547 23.594 1 81.06 167 CYS A N 1
ATOM 1286 C CA . CYS A 1 167 ? 3.588 17.266 23.703 1 81.06 167 CYS A CA 1
ATOM 1287 C C . CYS A 1 167 ? 2.646 16.109 23.375 1 81.06 167 CYS A C 1
ATOM 1289 O O . CYS A 1 167 ? 3.045 15.141 22.719 1 81.06 167 CYS A O 1
ATOM 1291 N N . ILE A 1 168 ? 1.419 16.156 23.75 1 81.25 168 ILE A N 1
ATOM 1292 C CA . ILE A 1 168 ? 0.439 15.117 23.484 1 81.25 168 ILE A CA 1
ATOM 1293 C C . ILE A 1 168 ? 0.113 15.078 22 1 81.25 168 ILE A C 1
ATOM 1295 O O . ILE A 1 168 ? 0.031 14 21.391 1 81.25 168 ILE A O 1
ATOM 1299 N N . SER A 1 169 ? 0 16.172 21.422 1 82.44 169 SER A N 1
ATOM 1300 C CA . SER A 1 169 ? -0.305 16.219 20 1 82.44 169 SER A CA 1
ATOM 1301 C C . SER A 1 169 ? 0.871 15.719 19.172 1 82.44 169 SER A C 1
ATOM 1303 O O . SER A 1 169 ? 0.679 15.031 18.172 1 82.44 169 SER A O 1
ATOM 1305 N N . GLY A 1 170 ? 2.068 16.078 19.656 1 86 170 GLY A N 1
ATOM 1306 C CA . GLY A 1 170 ? 3.25 15.562 18.984 1 86 170 GLY A CA 1
ATOM 1307 C C . GLY A 1 170 ? 3.363 14.055 19.031 1 86 170 GLY A C 1
ATOM 1308 O O . GLY A 1 170 ? 3.764 13.414 18.062 1 86 170 GLY A O 1
ATOM 1309 N N . MET A 1 171 ? 3.01 13.531 20.094 1 89.38 171 MET A N 1
ATOM 1310 C CA . MET A 1 171 ? 3.043 12.078 20.266 1 89.38 171 MET A CA 1
ATOM 1311 C C . MET A 1 171 ? 2.008 11.406 19.359 1 89.38 171 MET A C 1
ATOM 1313 O O . MET A 1 171 ? 2.27 10.344 18.797 1 89.38 171 MET A O 1
ATOM 1317 N N . PHE A 1 172 ? 0.903 12.016 19.203 1 88.44 172 PHE A N 1
ATOM 1318 C CA . PHE A 1 172 ? -0.134 11.438 18.359 1 88.44 172 PHE A CA 1
ATOM 1319 C C . PHE A 1 172 ? 0.275 11.484 16.891 1 88.44 172 PHE A C 1
ATOM 1321 O O . PHE A 1 172 ? -0.047 10.578 16.125 1 88.44 172 PHE A O 1
ATOM 1328 N N . VAL A 1 173 ? 0.931 12.562 16.547 1 89.12 173 VAL A N 1
ATOM 1329 C CA . VAL A 1 173 ? 1.425 12.641 15.172 1 89.12 173 VAL A CA 1
ATOM 1330 C C . VAL A 1 173 ? 2.42 11.508 14.922 1 89.12 173 VAL A C 1
ATOM 1332 O O . VAL A 1 173 ? 2.344 10.828 13.898 1 89.12 173 VAL A O 1
ATOM 1335 N N . PHE A 1 174 ? 3.244 11.289 15.93 1 90.38 174 PHE A N 1
ATOM 1336 C CA . PHE A 1 174 ? 4.258 10.25 15.805 1 90.38 174 PHE A CA 1
ATOM 1337 C C . PHE A 1 174 ? 3.617 8.867 15.773 1 90.38 174 PHE A C 1
ATOM 1339 O O . PHE A 1 174 ? 3.959 8.039 14.93 1 90.38 174 PHE A O 1
ATOM 1346 N N . LEU A 1 175 ? 2.727 8.617 16.609 1 91.56 175 LEU A N 1
ATOM 1347 C CA . LEU A 1 175 ? 2.064 7.32 16.688 1 91.56 175 LEU A CA 1
ATOM 1348 C C . LEU A 1 175 ? 1.254 7.051 15.43 1 91.56 175 LEU A C 1
ATOM 1350 O O . LEU A 1 175 ? 1.26 5.93 14.906 1 91.56 175 LEU A O 1
ATOM 1354 N N . THR A 1 176 ? 0.565 7.984 14.938 1 92.56 176 THR A N 1
ATOM 1355 C CA . THR A 1 176 ? -0.224 7.812 13.719 1 92.56 176 THR A CA 1
ATOM 1356 C C . THR A 1 176 ? 0.681 7.559 12.516 1 92.56 176 THR A C 1
ATOM 1358 O O . THR A 1 176 ? 0.328 6.789 11.617 1 92.56 176 THR A O 1
ATOM 1361 N N . TYR A 1 177 ? 1.837 8.195 12.547 1 92.44 177 TYR A N 1
ATOM 1362 C CA . TYR A 1 177 ? 2.799 7.984 11.469 1 92.44 177 TYR A CA 1
ATOM 1363 C C . TYR A 1 177 ? 3.293 6.543 11.453 1 92.44 177 TYR A C 1
ATOM 1365 O O . TYR A 1 177 ? 3.326 5.902 10.398 1 92.44 177 TYR A O 1
ATOM 1373 N N . VAL A 1 178 ? 3.656 6.039 12.594 1 93.12 178 VAL A N 1
ATOM 1374 C CA . VAL A 1 178 ? 4.16 4.676 12.719 1 93.12 178 VAL A CA 1
ATOM 1375 C C . VAL A 1 178 ? 3.066 3.682 12.336 1 93.12 178 VAL A C 1
ATOM 1377 O O . VAL A 1 178 ? 3.324 2.713 11.617 1 93.12 178 VAL A O 1
ATOM 1380 N N . LEU A 1 179 ? 1.906 3.924 12.781 1 93.38 179 LEU A N 1
ATOM 1381 C CA . LEU A 1 179 ? 0.781 3.062 12.438 1 93.38 179 LEU A CA 1
ATOM 1382 C C . LEU A 1 179 ? 0.493 3.121 10.938 1 93.38 179 LEU A C 1
ATOM 1384 O O . LEU A 1 179 ? 0.119 2.115 10.336 1 93.38 179 LEU A O 1
ATOM 1388 N N . GLY A 1 180 ? 0.688 4.336 10.422 1 92.31 180 GLY A N 1
ATOM 1389 C CA . GLY A 1 180 ? 0.509 4.48 8.984 1 92.31 180 GLY A CA 1
ATOM 1390 C C . GLY A 1 180 ? 1.481 3.646 8.172 1 92.31 180 GLY A C 1
ATOM 1391 O O . GLY A 1 180 ? 1.088 2.988 7.207 1 92.31 180 GLY A O 1
ATOM 1392 N N . ILE A 1 181 ? 2.695 3.553 8.586 1 92.38 181 ILE A N 1
ATOM 1393 C CA . ILE A 1 181 ? 3.719 2.777 7.887 1 92.38 181 ILE A CA 1
ATOM 1394 C C . ILE A 1 181 ? 3.424 1.287 8.039 1 92.38 181 ILE A C 1
ATOM 1396 O O . ILE A 1 181 ? 3.525 0.529 7.066 1 92.38 181 ILE A O 1
ATOM 1400 N N . ALA A 1 182 ? 3.047 0.878 9.188 1 92.25 182 ALA A N 1
ATOM 1401 C CA . ALA A 1 182 ? 2.709 -0.521 9.43 1 92.25 182 ALA A CA 1
ATOM 1402 C C . ALA A 1 182 ? 1.516 -0.954 8.586 1 92.25 182 ALA A C 1
ATOM 1404 O O . ALA A 1 182 ? 1.521 -2.043 8.008 1 92.25 182 ALA A O 1
ATOM 1405 N N . TRP A 1 183 ? 0.545 -0.106 8.477 1 94.25 183 TRP A N 1
ATOM 1406 C CA . TRP A 1 183 ? -0.659 -0.443 7.727 1 94.25 183 TRP A CA 1
ATOM 1407 C C . TRP A 1 183 ? -0.388 -0.419 6.227 1 94.25 183 TRP A C 1
ATOM 1409 O O . TRP A 1 183 ? -1.075 -1.093 5.457 1 94.25 183 TRP A O 1
ATOM 1419 N N . LEU A 1 184 ? 0.631 0.347 5.828 1 93.38 184 LEU A N 1
ATOM 1420 C CA . LEU A 1 184 ? 1.054 0.293 4.43 1 93.38 184 LEU A CA 1
ATOM 1421 C C . LEU A 1 184 ? 1.563 -1.099 4.07 1 93.38 184 LEU A C 1
ATOM 1423 O O . LEU A 1 184 ? 1.275 -1.609 2.986 1 93.38 184 LEU A O 1
ATOM 1427 N N . GLY A 1 185 ? 2.26 -1.667 5.016 1 91.81 185 GLY A N 1
ATOM 1428 C CA . GLY A 1 185 ? 2.701 -3.041 4.828 1 91.81 185 GLY A CA 1
ATOM 1429 C C . GLY A 1 185 ? 1.554 -4.031 4.75 1 91.81 185 GLY A C 1
ATOM 1430 O O . GLY A 1 185 ? 1.537 -4.902 3.881 1 91.81 185 GLY A O 1
ATOM 1431 N N . VAL A 1 186 ? 0.609 -3.867 5.602 1 91.94 186 VAL A N 1
ATOM 1432 C CA . VAL A 1 186 ? -0.558 -4.742 5.621 1 91.94 186 VAL A CA 1
ATOM 1433 C C . VAL A 1 186 ? -1.325 -4.609 4.305 1 91.94 186 VAL A C 1
ATOM 1435 O O . VAL A 1 186 ? -1.787 -5.609 3.746 1 91.94 186 VAL A O 1
ATOM 1438 N N . PHE A 1 187 ? -1.452 -3.432 3.814 1 93.56 187 PHE A N 1
ATOM 1439 C CA . PHE A 1 187 ? -2.131 -3.18 2.549 1 93.56 187 PHE A CA 1
ATOM 1440 C C . PHE A 1 187 ? -1.405 -3.869 1.399 1 93.56 187 PHE A C 1
ATOM 1442 O O . PHE A 1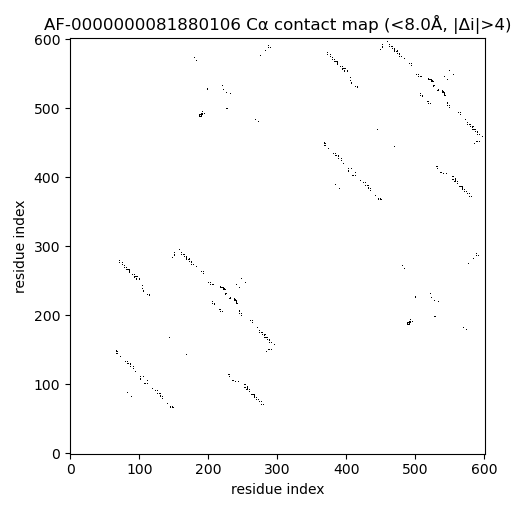 187 ? -2.037 -4.508 0.555 1 93.56 187 PHE A O 1
ATOM 1449 N N . GLY A 1 188 ? -0.111 -3.754 1.38 1 91.31 188 GLY A N 1
ATOM 1450 C CA . GLY A 1 188 ? 0.666 -4.434 0.354 1 91.31 188 GLY A CA 1
ATOM 1451 C C . GLY A 1 188 ? 0.509 -5.941 0.388 1 91.31 188 GLY A C 1
ATOM 1452 O O . GLY A 1 188 ? 0.367 -6.578 -0.657 1 91.31 188 GLY A O 1
ATOM 1453 N N . PHE A 1 189 ? 0.454 -6.496 1.533 1 90.69 189 PHE A N 1
ATOM 1454 C CA . PHE A 1 189 ? 0.346 -7.941 1.693 1 90.69 189 PHE A CA 1
ATOM 1455 C C . PHE A 1 189 ? -1.063 -8.422 1.363 1 90.69 189 PHE A C 1
ATOM 1457 O O . PHE A 1 189 ? -1.254 -9.562 0.941 1 90.69 189 PHE A O 1
ATOM 1464 N N . SER A 1 190 ? -2.049 -7.547 1.518 1 92.56 190 SER A N 1
ATOM 1465 C CA . SER A 1 190 ? -3.432 -7.93 1.249 1 92.56 190 SER A CA 1
ATOM 1466 C C . SER A 1 190 ? -3.691 -8.047 -0.249 1 92.56 190 SER A C 1
ATOM 1468 O O . SER A 1 190 ? -4.68 -8.656 -0.667 1 92.56 190 SER A O 1
ATOM 1470 N N . ALA A 1 191 ? -2.799 -7.539 -1.047 1 93.56 191 ALA A N 1
ATOM 1471 C CA . ALA A 1 191 ? -2.965 -7.617 -2.496 1 93.56 191 ALA A CA 1
ATOM 1472 C C . ALA A 1 191 ? -2.596 -9 -3.02 1 93.56 191 ALA A C 1
ATOM 1474 O O . ALA A 1 191 ? -3.041 -9.406 -4.098 1 93.56 191 ALA A O 1
ATOM 1475 N N . VAL A 1 192 ? -1.881 -9.773 -2.223 1 91.19 192 VAL A N 1
ATOM 1476 C CA . VAL A 1 192 ? -1.347 -11.055 -2.66 1 91.19 192 VAL A CA 1
ATOM 1477 C C . VAL A 1 192 ? -2.482 -12.07 -2.795 1 91.19 192 VAL A C 1
ATOM 1479 O O . VAL A 1 192 ? -2.646 -12.688 -3.848 1 91.19 192 VAL A O 1
ATOM 1482 N N . PRO A 1 193 ? -3.332 -12.172 -1.771 1 92 193 PRO A N 1
ATOM 1483 C CA . PRO A 1 193 ? -4.426 -13.133 -1.939 1 92 193 PRO A CA 1
ATOM 1484 C C . PRO A 1 193 ? -5.422 -12.711 -3.016 1 92 193 PRO A C 1
ATOM 1486 O O . PRO A 1 193 ? -6.023 -13.562 -3.676 1 92 193 PRO A O 1
ATOM 1489 N N . VAL A 1 194 ? -5.633 -11.414 -3.23 1 94.06 194 VAL A N 1
ATOM 1490 C CA . VAL A 1 194 ? -6.535 -10.938 -4.273 1 94.06 194 VAL A CA 1
ATOM 1491 C C . VAL A 1 194 ? -5.996 -11.344 -5.645 1 94.06 194 VAL A C 1
ATOM 1493 O O . VAL A 1 194 ? -6.754 -11.781 -6.512 1 94.06 194 VAL A O 1
ATOM 1496 N N . PHE A 1 195 ? -4.73 -11.273 -5.773 1 92.5 195 PHE A N 1
ATOM 1497 C CA . PHE A 1 195 ? -4.105 -11.633 -7.043 1 92.5 195 PHE A CA 1
ATOM 1498 C C . PHE A 1 195 ? -4.219 -13.133 -7.297 1 92.5 195 PHE A C 1
ATOM 1500 O O . PHE A 1 195 ? -4.492 -13.562 -8.422 1 92.5 195 PHE A O 1
ATOM 1507 N N . MET A 1 196 ? -4 -13.938 -6.297 1 91.75 196 MET A N 1
ATOM 1508 C CA . MET A 1 196 ? -4.098 -15.391 -6.43 1 91.75 196 MET A CA 1
ATOM 1509 C C . MET A 1 196 ? -5.508 -15.805 -6.832 1 91.75 196 MET A C 1
ATOM 1511 O O . MET A 1 196 ? -5.688 -16.578 -7.773 1 91.75 196 MET A O 1
ATOM 1515 N N . PHE A 1 197 ? -6.504 -15.195 -6.172 1 92.69 197 PHE A N 1
ATOM 1516 C CA . PHE A 1 197 ? -7.883 -15.578 -6.461 1 92.69 197 PHE A CA 1
ATOM 1517 C C . PHE A 1 197 ? -8.328 -15.008 -7.805 1 92.69 197 PHE A C 1
ATOM 1519 O O . PHE A 1 197 ? -9.148 -15.617 -8.5 1 92.69 197 PHE A O 1
ATOM 1526 N N . TYR A 1 198 ? -7.793 -13.914 -8.164 1 91.62 198 TYR A N 1
ATOM 1527 C CA . TYR A 1 198 ? -8.094 -13.367 -9.477 1 91.62 198 TYR A CA 1
ATOM 1528 C C . TYR A 1 198 ? -7.617 -14.297 -10.578 1 91.62 198 TYR A C 1
ATOM 1530 O O . TYR A 1 198 ? -8.32 -14.516 -11.57 1 91.62 198 TYR A O 1
ATOM 1538 N N . ASN A 1 199 ? -6.391 -14.867 -10.406 1 90.88 199 ASN A N 1
ATOM 1539 C CA . ASN A 1 199 ? -5.84 -15.781 -11.406 1 90.88 199 ASN A CA 1
ATOM 1540 C C . ASN A 1 199 ? -6.648 -17.078 -11.492 1 90.88 199 ASN A C 1
ATOM 1542 O O . ASN A 1 199 ? -6.844 -17.625 -12.578 1 90.88 199 ASN A O 1
ATOM 1546 N N . ILE A 1 200 ? -7.035 -17.578 -10.336 1 90.06 200 ILE A N 1
ATOM 1547 C CA . ILE A 1 200 ? -7.852 -18.781 -10.336 1 90.06 200 ILE A CA 1
ATOM 1548 C C . ILE A 1 200 ? -9.188 -18.5 -11.016 1 90.06 200 ILE A C 1
ATOM 1550 O O . ILE A 1 200 ? -9.68 -19.312 -11.797 1 90.06 200 ILE A O 1
ATOM 1554 N N . TRP A 1 201 ? -9.758 -17.312 -10.672 1 90.25 201 TRP A N 1
ATOM 1555 C CA . TRP A 1 201 ? -11.008 -16.922 -11.312 1 90.25 201 TRP A CA 1
ATOM 1556 C C . TRP A 1 201 ? -10.828 -16.766 -12.82 1 90.25 201 TRP A C 1
ATOM 1558 O O . TRP A 1 201 ? -11.695 -17.172 -13.594 1 90.25 201 TRP A O 1
ATOM 1568 N N . SER A 1 202 ? -9.734 -16.234 -13.305 1 88.75 202 SER A N 1
ATOM 1569 C CA . SER A 1 202 ? -9.445 -16.078 -14.727 1 88.75 202 SER A CA 1
ATOM 1570 C C . SER A 1 202 ? -9.32 -17.438 -15.414 1 88.75 202 SER A C 1
ATOM 1572 O O . SER A 1 202 ? -9.766 -17.609 -16.547 1 88.75 202 SER A O 1
ATOM 1574 N N . THR A 1 203 ? -8.68 -18.391 -14.719 1 88.88 203 THR A N 1
ATOM 1575 C CA . THR A 1 203 ? -8.555 -19.734 -15.25 1 88.88 203 THR A CA 1
ATOM 1576 C C . THR A 1 203 ? -9.922 -20.406 -15.344 1 88.88 203 THR A C 1
ATOM 1578 O O . THR A 1 203 ? -10.195 -21.141 -16.297 1 88.88 203 THR A O 1
ATOM 1581 N N . CYS A 1 204 ? -10.727 -20.125 -14.352 1 87.75 204 CYS A N 1
ATOM 1582 C CA . CYS A 1 204 ? -12.078 -20.688 -14.367 1 87.75 204 CYS A CA 1
ATOM 1583 C C . CYS A 1 204 ? -12.875 -20.125 -15.547 1 87.75 204 CYS A C 1
ATOM 1585 O O . CYS A 1 204 ? -13.664 -20.844 -16.156 1 87.75 204 CYS A O 1
ATOM 1587 N N . GLU A 1 205 ? -12.703 -18.906 -15.898 1 87.5 205 GLU A N 1
ATOM 1588 C CA . GLU A 1 205 ? -13.406 -18.281 -17.016 1 87.5 205 GLU A CA 1
ATOM 1589 C C . GLU A 1 205 ? -12.945 -18.859 -18.359 1 87.5 205 GLU A C 1
ATOM 1591 O O . GLU A 1 205 ? -13.758 -19.031 -19.266 1 87.5 205 GLU A O 1
ATOM 1596 N N . VAL A 1 206 ? -11.68 -19.172 -18.484 1 85.38 206 VAL A N 1
ATOM 1597 C CA . VAL A 1 206 ? -11.148 -19.781 -19.703 1 85.38 206 VAL A CA 1
ATOM 1598 C C . VAL A 1 206 ? -11.703 -21.203 -19.859 1 85.38 206 VAL A C 1
ATOM 1600 O O . VAL A 1 206 ? -12.031 -21.625 -20.969 1 85.38 206 VAL A O 1
ATOM 1603 N N . LEU A 1 207 ? -11.781 -21.922 -18.75 1 85.31 207 LEU A N 1
ATOM 1604 C CA . LEU A 1 207 ? -12.312 -23.281 -18.766 1 85.31 207 LEU A CA 1
ATOM 1605 C C . LEU A 1 207 ? -13.773 -23.281 -19.188 1 85.31 207 LEU A C 1
ATOM 1607 O O . LEU A 1 207 ? -14.203 -24.172 -19.938 1 85.31 207 LEU A O 1
ATOM 1611 N N . LYS A 1 208 ? -14.531 -22.297 -18.703 1 83.88 208 LYS A N 1
ATOM 1612 C CA . LYS A 1 208 ? -15.945 -22.188 -19.031 1 83.88 208 LYS A CA 1
ATOM 1613 C C . LYS A 1 208 ? -16.141 -21.781 -20.484 1 83.88 208 LYS A C 1
ATOM 1615 O O . LYS A 1 208 ? -17.156 -22.141 -21.109 1 83.88 208 LYS A O 1
ATOM 1620 N N . SER A 1 209 ? -15.18 -21.062 -21.016 1 80.75 209 SER A N 1
ATOM 1621 C CA . SER A 1 209 ? -15.305 -20.578 -22.391 1 80.75 209 SER A CA 1
ATOM 1622 C C . SER A 1 209 ? -14.891 -21.641 -23.406 1 80.75 209 SER A C 1
ATOM 1624 O O . SER A 1 209 ? -15.164 -21.5 -24.594 1 80.75 209 SER A O 1
ATOM 1626 N N . LEU A 1 210 ? -14.164 -22.688 -22.969 1 78.75 210 LEU A N 1
ATOM 1627 C CA . LEU A 1 210 ? -13.773 -23.75 -23.875 1 78.75 210 LEU A CA 1
ATOM 1628 C C . LEU A 1 210 ? -14.977 -24.594 -24.281 1 78.75 210 LEU A C 1
ATOM 1630 O O . LEU A 1 210 ? -15.812 -24.922 -23.453 1 78.75 210 LEU A O 1
ATOM 1634 N N . PRO A 1 211 ? -15.141 -24.672 -25.703 1 64.56 211 PRO A N 1
ATOM 1635 C CA . PRO A 1 211 ? -16.266 -25.5 -26.172 1 64.56 211 PRO A CA 1
ATOM 1636 C C . PRO A 1 211 ? -16.234 -26.922 -25.609 1 64.56 211 PRO A C 1
ATOM 1638 O O . PRO A 1 211 ? -15.156 -27.438 -25.312 1 64.56 211 PRO A O 1
ATOM 1641 N N . ALA A 1 212 ? -17.406 -27.531 -25.078 1 58.28 212 ALA A N 1
ATOM 1642 C CA . ALA A 1 212 ? -17.641 -28.844 -24.484 1 58.28 212 ALA A CA 1
ATOM 1643 C C . ALA A 1 212 ? -16.859 -29.922 -25.234 1 58.28 212 ALA A C 1
ATOM 1645 O O . ALA A 1 212 ? -16.453 -30.922 -24.641 1 58.28 212 ALA A O 1
ATOM 1646 N N . ASN A 1 213 ? -16.578 -29.734 -26.422 1 51.22 213 ASN A N 1
ATOM 1647 C CA . ASN A 1 213 ? -16.047 -30.828 -27.234 1 51.22 213 ASN A CA 1
ATOM 1648 C C . ASN A 1 213 ? -14.523 -30.906 -27.109 1 51.22 213 ASN A C 1
ATOM 1650 O O . ASN A 1 213 ? -13.914 -31.875 -27.578 1 51.22 213 ASN A O 1
ATOM 1654 N N . MET A 1 214 ? -13.82 -29.969 -26.625 1 55.81 214 MET A N 1
ATOM 1655 C CA . MET A 1 214 ? -12.367 -30.062 -26.578 1 55.81 214 MET A CA 1
ATOM 1656 C C . MET A 1 214 ? -11.891 -30.391 -25.156 1 55.81 214 MET A C 1
ATOM 1658 O O . MET A 1 214 ? -11.367 -29.531 -24.453 1 55.81 214 MET A O 1
ATOM 1662 N N . THR A 1 215 ? -12.398 -31.547 -24.672 1 53.81 215 THR A N 1
ATOM 1663 C CA . THR A 1 215 ? -12.141 -32.156 -23.359 1 53.81 215 THR A CA 1
ATOM 1664 C C . THR A 1 215 ? -10.648 -32.188 -23.062 1 53.81 215 THR A C 1
ATOM 1666 O O . THR A 1 215 ? -10.219 -31.922 -21.938 1 53.81 215 THR A O 1
ATOM 1669 N N . THR A 1 216 ? -9.875 -32.594 -24.125 1 55.66 216 THR A N 1
ATOM 1670 C CA . THR A 1 216 ? -8.438 -32.75 -23.938 1 55.66 216 THR A CA 1
ATOM 1671 C C . THR A 1 216 ? -7.789 -31.406 -23.594 1 55.66 216 THR A C 1
ATOM 1673 O O . THR A 1 216 ? -6.859 -31.344 -22.781 1 55.66 216 THR A O 1
ATOM 1676 N N . SER A 1 217 ? -8.445 -30.406 -24.125 1 62.72 217 SER A N 1
ATOM 1677 C CA . SER A 1 217 ? -7.859 -29.094 -23.891 1 62.72 217 SER A CA 1
ATOM 1678 C C . SER A 1 217 ? -8.219 -28.562 -22.5 1 62.72 217 SER A C 1
ATOM 1680 O O . SER A 1 217 ? -7.406 -27.891 -21.859 1 62.72 217 SER A O 1
ATOM 1682 N N . ALA A 1 218 ? -9.297 -29.156 -22.031 1 68.75 218 ALA A N 1
ATOM 1683 C CA . ALA A 1 218 ? -9.734 -28.719 -20.703 1 68.75 218 ALA A CA 1
ATOM 1684 C C . ALA A 1 218 ? -8.875 -29.344 -19.609 1 68.75 218 ALA A C 1
ATOM 1686 O O . ALA A 1 218 ? -8.617 -28.703 -18.578 1 68.75 218 ALA A O 1
ATOM 1687 N N . ASP A 1 219 ? -8.336 -30.531 -19.906 1 76.69 219 ASP A N 1
ATOM 1688 C CA . ASP A 1 219 ? -7.527 -31.219 -18.906 1 76.69 219 ASP A CA 1
ATOM 1689 C C . ASP A 1 219 ? -6.133 -30.594 -18.797 1 76.69 219 ASP A C 1
ATOM 1691 O O . ASP A 1 219 ? -5.418 -30.828 -17.828 1 76.69 219 ASP A O 1
ATOM 1695 N N . GLN A 1 220 ? -5.887 -29.703 -19.766 1 76.5 220 GLN A N 1
ATOM 1696 C CA . GLN A 1 220 ? -4.574 -29.062 -19.75 1 76.5 220 GLN A CA 1
ATOM 1697 C C . GLN A 1 220 ? -4.586 -27.828 -18.859 1 76.5 220 GLN A C 1
ATOM 1699 O O . GLN A 1 220 ? -3.529 -27.344 -18.453 1 76.5 220 GLN A O 1
ATOM 1704 N N . ILE A 1 221 ? -5.801 -27.5 -18.609 1 82.69 221 ILE A N 1
ATOM 1705 C CA . ILE A 1 221 ? -5.922 -26.328 -17.75 1 82.69 221 ILE A CA 1
ATOM 1706 C C . ILE A 1 221 ? -6.004 -26.766 -16.281 1 82.69 221 ILE A C 1
ATOM 1708 O O . ILE A 1 221 ? -6.973 -27.406 -15.875 1 82.69 221 ILE A O 1
ATOM 1712 N N . CYS A 1 222 ? -4.895 -26.562 -15.539 1 84 222 CYS A N 1
ATOM 1713 C CA . CYS A 1 222 ? -4.812 -26.984 -14.148 1 84 222 CYS A CA 1
ATOM 1714 C C . CYS A 1 222 ? -4.383 -25.812 -13.258 1 84 222 CYS A C 1
ATOM 1716 O O . CYS A 1 222 ? -3.635 -24.938 -13.695 1 84 222 CYS A O 1
ATOM 1718 N N . VAL A 1 223 ? -4.98 -25.812 -12.195 1 85.62 223 VAL A N 1
ATOM 1719 C CA . VAL A 1 223 ? -4.543 -24.875 -11.172 1 85.62 223 VAL A CA 1
ATOM 1720 C C . VAL A 1 223 ? -3.775 -25.609 -10.078 1 85.62 223 VAL A C 1
ATOM 1722 O O . VAL A 1 223 ? -4.332 -26.469 -9.391 1 85.62 223 VAL A O 1
ATOM 1725 N N . ASP A 1 224 ? -2.5 -25.281 -10.055 1 86.31 224 ASP A N 1
ATOM 1726 C CA . ASP A 1 224 ? -1.65 -25.875 -9.016 1 86.31 224 ASP A CA 1
ATOM 1727 C C . ASP A 1 224 ? -1.443 -24.891 -7.867 1 86.31 224 ASP A C 1
ATOM 1729 O O . ASP A 1 224 ? -0.723 -23.891 -8.008 1 86.31 224 ASP A O 1
ATOM 1733 N N . ILE A 1 225 ? -2.027 -25.156 -6.738 1 85.75 225 ILE A N 1
ATOM 1734 C CA . ILE A 1 225 ? -1.96 -24.234 -5.602 1 85.75 225 ILE A CA 1
ATOM 1735 C C . ILE A 1 225 ? -0.598 -24.359 -4.922 1 85.75 225 ILE A C 1
ATOM 1737 O O . ILE A 1 225 ? -0.201 -23.484 -4.152 1 85.75 225 ILE A O 1
ATOM 1741 N N . ARG A 1 226 ? 0.146 -25.5 -5.164 1 81.44 226 ARG A N 1
ATOM 1742 C CA . ARG A 1 226 ? 1.488 -25.688 -4.617 1 81.44 226 ARG A CA 1
ATOM 1743 C C . ARG A 1 226 ? 2.436 -24.594 -5.125 1 81.44 226 ARG A C 1
ATOM 1745 O O . ARG A 1 226 ? 3.385 -24.219 -4.434 1 81.44 226 ARG A O 1
ATOM 1752 N N . GLN A 1 227 ? 2.092 -24.125 -6.324 1 81.81 227 GLN A N 1
ATOM 1753 C CA . GLN A 1 227 ? 2.938 -23.094 -6.922 1 81.81 227 GLN A CA 1
ATOM 1754 C C . GLN A 1 227 ? 2.783 -21.766 -6.191 1 81.81 227 GLN A C 1
ATOM 1756 O O . GLN A 1 227 ? 3.684 -20.922 -6.227 1 81.81 227 GLN A O 1
ATOM 1761 N N . TYR A 1 228 ? 1.632 -21.625 -5.52 1 79.75 228 TYR A N 1
ATOM 1762 C CA . TYR A 1 228 ? 1.406 -20.391 -4.773 1 79.75 228 TYR A CA 1
ATOM 1763 C C . TYR A 1 228 ? 1.977 -20.484 -3.365 1 79.75 228 TYR A C 1
ATOM 1765 O O . TYR A 1 228 ? 1.926 -19.531 -2.598 1 79.75 228 TYR A O 1
ATOM 1773 N N . GLY A 1 229 ? 2.533 -21.562 -2.99 1 75.5 229 GLY A N 1
ATOM 1774 C CA . GLY A 1 229 ? 3.178 -21.734 -1.7 1 75.5 229 GLY A CA 1
ATOM 1775 C C . GLY A 1 229 ? 2.195 -21.984 -0.57 1 75.5 229 GLY A C 1
ATOM 1776 O O . GLY A 1 229 ? 2.537 -21.812 0.603 1 75.5 229 GLY A O 1
ATOM 1777 N N . ILE A 1 230 ? 0.984 -22.281 -0.872 1 76.69 230 ILE A N 1
ATOM 1778 C CA . ILE A 1 230 ? -0.046 -22.5 0.137 1 76.69 230 ILE A CA 1
ATOM 1779 C C . ILE A 1 230 ? 0.104 -23.906 0.733 1 76.69 230 ILE A C 1
ATOM 1781 O O . ILE A 1 230 ? 0.005 -24.078 1.95 1 76.69 230 ILE A O 1
ATOM 1785 N N . ILE A 1 231 ? 0.42 -24.891 -0.128 1 75.25 231 ILE A N 1
ATOM 1786 C CA . ILE A 1 231 ? 0.646 -26.266 0.293 1 75.25 231 ILE A CA 1
ATOM 1787 C C . ILE A 1 231 ? 2.018 -26.734 -0.187 1 75.25 231 ILE A C 1
ATOM 1789 O O . ILE A 1 231 ? 2.516 -26.266 -1.214 1 75.25 231 ILE A O 1
ATOM 1793 N N . PRO A 1 232 ? 2.584 -27.469 0.664 1 76.12 232 PRO A N 1
ATOM 1794 C CA . PRO A 1 232 ? 3.902 -27.969 0.252 1 76.12 232 PRO A CA 1
ATOM 1795 C C . PRO A 1 232 ? 3.844 -28.828 -1.002 1 76.12 232 PRO A C 1
ATOM 1797 O O . PRO A 1 232 ? 2.771 -29.312 -1.371 1 76.12 232 PRO A O 1
ATOM 1800 N N . TRP A 1 233 ? 4.887 -29.016 -1.688 1 78.5 233 TRP A N 1
ATOM 1801 C CA . TRP A 1 233 ? 4.969 -29.734 -2.957 1 78.5 233 TRP A CA 1
ATOM 1802 C C . TRP A 1 233 ? 4.801 -31.234 -2.746 1 78.5 233 TRP A C 1
ATOM 1804 O O . TRP A 1 233 ? 4.559 -31.969 -3.699 1 78.5 233 TRP A O 1
ATOM 1814 N N . ASN A 1 234 ? 4.848 -31.656 -1.494 1 73.88 234 ASN A N 1
ATOM 1815 C CA . ASN A 1 234 ? 4.648 -33.062 -1.205 1 73.88 234 ASN A CA 1
ATOM 1816 C C . ASN A 1 234 ? 3.17 -33.406 -1.076 1 73.88 234 ASN A C 1
ATOM 1818 O O . ASN A 1 234 ? 2.811 -34.594 -0.953 1 73.88 234 ASN A O 1
ATOM 1822 N N . ALA A 1 235 ? 2.312 -32.406 -1.249 1 74.44 235 ALA A N 1
ATOM 1823 C CA . ALA A 1 235 ? 0.875 -32.625 -1.095 1 74.44 235 ALA A CA 1
ATOM 1824 C C . ALA A 1 235 ? 0.273 -33.219 -2.357 1 74.44 235 ALA A C 1
ATOM 1826 O O . ALA A 1 235 ? 0.606 -32.812 -3.473 1 74.44 235 ALA A O 1
ATOM 1827 N N . VAL A 1 236 ? -0.434 -34.375 -2.277 1 73.81 236 VAL A N 1
ATOM 1828 C CA . VAL A 1 236 ? -1.125 -35.031 -3.375 1 73.81 236 VAL A CA 1
ATOM 1829 C C . VAL A 1 236 ? -2.635 -34.875 -3.201 1 73.81 236 VAL A C 1
ATOM 1831 O O . VAL A 1 236 ? -3.176 -35.188 -2.133 1 73.81 236 VAL A O 1
ATOM 1834 N N . PRO A 1 237 ? -3.369 -34.375 -4.254 1 76.19 237 PRO A N 1
ATOM 1835 C CA . PRO A 1 237 ? -2.936 -34 -5.602 1 76.19 237 PRO A CA 1
ATOM 1836 C C . PRO A 1 237 ? -2.42 -32.562 -5.684 1 76.19 237 PRO A C 1
ATOM 1838 O O . PRO A 1 237 ? -1.51 -32.281 -6.465 1 76.19 237 PRO A O 1
ATOM 1841 N N . GLY A 1 238 ? -2.814 -31.734 -4.797 1 78.12 238 GLY A N 1
ATOM 1842 C CA . GLY A 1 238 ? -2.344 -30.359 -4.703 1 78.12 238 GLY A CA 1
ATOM 1843 C C . GLY A 1 238 ? -2.732 -29.5 -5.898 1 78.12 238 GLY A C 1
ATOM 1844 O O . GLY A 1 238 ? -2.432 -28.312 -5.945 1 78.12 238 GLY A O 1
ATOM 1845 N N . LYS A 1 239 ? -3.193 -30.188 -7.047 1 83.56 239 LYS A N 1
ATOM 1846 C CA . LYS A 1 239 ? -3.611 -29.453 -8.242 1 83.56 239 LYS A CA 1
ATOM 1847 C C . LYS A 1 239 ? -5 -29.906 -8.695 1 83.56 239 LYS A C 1
ATOM 1849 O O . LYS A 1 239 ? -5.426 -31.016 -8.414 1 83.56 239 LYS A O 1
ATOM 1854 N N . ALA A 1 240 ? -5.77 -29.031 -9.102 1 84.31 240 ALA A N 1
ATOM 1855 C CA . ALA A 1 240 ? -7.09 -29.297 -9.672 1 84.31 240 ALA A CA 1
ATOM 1856 C C . ALA A 1 240 ? -7.105 -29 -11.172 1 84.31 240 ALA A C 1
ATOM 1858 O O . ALA A 1 240 ? -6.75 -27.906 -11.602 1 84.31 240 ALA A O 1
ATOM 1859 N N . CYS A 1 241 ? -7.473 -30.125 -11.93 1 84.5 241 CYS A N 1
ATOM 1860 C CA . CYS A 1 241 ? -7.445 -29.969 -13.383 1 84.5 241 CYS A CA 1
ATOM 1861 C C . CYS A 1 241 ? -8.797 -30.312 -13.992 1 84.5 241 CYS A C 1
ATOM 1863 O O . CYS A 1 241 ? -9.562 -31.078 -13.422 1 84.5 241 CYS A O 1
ATOM 1865 N N . GLY A 1 242 ? -9.148 -29.75 -15.094 1 84.19 242 GLY A N 1
ATOM 1866 C CA . GLY A 1 242 ? -10.273 -30.094 -15.945 1 84.19 242 GLY A CA 1
ATOM 1867 C C . GLY A 1 242 ? -11.602 -30.047 -15.219 1 84.19 242 GLY A C 1
ATOM 1868 O O . GLY A 1 242 ? -12.055 -28.984 -14.805 1 84.19 242 GLY A O 1
ATOM 1869 N N . SER A 1 243 ? -12.141 -31.312 -14.922 1 82.5 243 SER A N 1
ATOM 1870 C CA . SER A 1 243 ? -13.477 -31.391 -14.336 1 82.5 243 SER A CA 1
ATOM 1871 C C . SER A 1 243 ? -13.453 -31.047 -12.844 1 82.5 243 SER A C 1
ATOM 1873 O O . SER A 1 243 ? -14.383 -30.438 -12.328 1 82.5 243 SER A O 1
ATOM 1875 N N . ALA A 1 244 ? -12.383 -31.453 -12.195 1 83.44 244 ALA A N 1
ATOM 1876 C CA . ALA A 1 244 ? -12.242 -31.125 -10.781 1 83.44 244 ALA A CA 1
ATOM 1877 C C . ALA A 1 244 ? -12.172 -29.625 -10.562 1 83.44 244 ALA A C 1
ATOM 1879 O O . ALA A 1 244 ? -12.742 -29.094 -9.602 1 83.44 244 ALA A O 1
ATOM 1880 N N . LEU A 1 245 ? -11.477 -29 -11.484 1 87.94 245 LEU A N 1
ATOM 1881 C CA . LEU A 1 245 ? -11.367 -27.547 -11.414 1 87.94 245 LEU A CA 1
ATOM 1882 C C . LEU A 1 245 ? -12.711 -26.891 -11.734 1 87.94 245 LEU A C 1
ATOM 1884 O O . LEU A 1 245 ? -13.094 -25.906 -11.094 1 87.94 245 LEU A O 1
ATOM 1888 N N . ALA A 1 246 ? -13.398 -27.438 -12.664 1 87.12 246 ALA A N 1
ATOM 1889 C CA . ALA A 1 246 ? -14.703 -26.891 -13.039 1 87.12 246 ALA A CA 1
ATOM 1890 C C . ALA A 1 246 ? -15.695 -27 -11.891 1 87.12 246 ALA A C 1
ATOM 1892 O O . ALA A 1 246 ? -16.531 -26.109 -11.688 1 87.12 246 ALA A O 1
ATOM 1893 N N . GLU A 1 247 ? -15.633 -28.062 -11.148 1 87.56 247 GLU A N 1
ATOM 1894 C CA . GLU A 1 247 ? -16.5 -28.234 -9.992 1 87.56 247 GLU A CA 1
ATOM 1895 C C . GLU A 1 247 ? -16.188 -27.219 -8.906 1 87.56 247 GLU A C 1
ATOM 1897 O O . GLU A 1 247 ? -17.094 -26.672 -8.273 1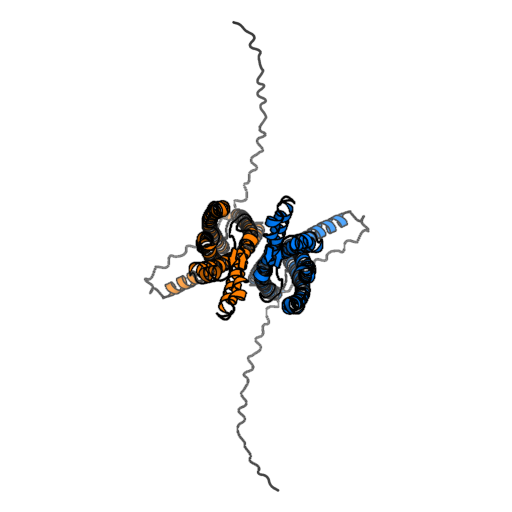 87.56 247 GLU A O 1
ATOM 1902 N N . MET A 1 248 ? -14.938 -26.953 -8.711 1 87.62 248 MET A N 1
ATOM 1903 C CA . MET A 1 248 ? -14.508 -25.953 -7.727 1 87.62 248 MET A CA 1
ATOM 1904 C C . MET A 1 248 ? -14.945 -24.547 -8.141 1 87.62 248 MET A C 1
ATOM 1906 O O . MET A 1 248 ? -15.375 -23.75 -7.309 1 87.62 248 MET A O 1
ATOM 1910 N N . CYS A 1 249 ? -14.844 -24.281 -9.438 1 87.88 249 CYS A N 1
ATOM 1911 C CA . CYS A 1 249 ? -15.195 -22.969 -9.977 1 87.88 249 CYS A CA 1
ATOM 1912 C C . CYS A 1 249 ? -16.688 -22.703 -9.852 1 87.88 249 CYS A C 1
ATOM 1914 O O . CYS A 1 249 ? -17.125 -21.547 -9.789 1 87.88 249 CYS A O 1
ATOM 1916 N N . ASN A 1 250 ? -17.438 -23.781 -9.758 1 88.06 250 ASN A N 1
ATOM 1917 C CA . ASN A 1 250 ? -18.891 -23.609 -9.711 1 88.06 250 ASN A CA 1
ATOM 1918 C C . ASN A 1 250 ? -19.406 -23.594 -8.273 1 88.06 250 ASN A C 1
ATOM 1920 O O . ASN A 1 250 ? -20.609 -23.406 -8.047 1 88.06 250 ASN A O 1
ATOM 1924 N N . THR A 1 251 ? -18.578 -23.719 -7.301 1 88.56 251 THR A N 1
ATOM 1925 C CA . THR A 1 251 ? -18.984 -23.656 -5.902 1 88.56 251 THR A CA 1
ATOM 1926 C C . THR A 1 251 ? -19.188 -22.203 -5.473 1 88.56 251 THR A C 1
ATOM 1928 O O . THR A 1 251 ? -18.391 -21.328 -5.828 1 88.56 251 THR A O 1
ATOM 1931 N N . PRO A 1 252 ? -20.25 -21.953 -4.789 1 90.12 252 PRO A N 1
ATOM 1932 C CA . PRO A 1 252 ? -20.484 -20.594 -4.309 1 90.12 252 PRO A CA 1
ATOM 1933 C C . PRO A 1 252 ? -19.422 -20.125 -3.307 1 90.12 252 PRO A C 1
ATOM 1935 O O . PRO A 1 252 ? -19.188 -18.922 -3.162 1 90.12 252 PRO A O 1
ATOM 1938 N N . GLU A 1 253 ? -18.812 -21.047 -2.678 1 89.44 253 GLU A N 1
ATOM 1939 C CA . GLU A 1 253 ? -17.797 -20.719 -1.688 1 89.44 253 GLU A CA 1
ATOM 1940 C C . GLU A 1 253 ? -16.594 -20.047 -2.338 1 89.44 253 GLU A C 1
ATOM 1942 O O . GLU A 1 253 ? -16 -19.125 -1.752 1 89.44 253 GLU A O 1
ATOM 1947 N N . PHE A 1 254 ? -16.312 -20.406 -3.523 1 90.62 254 PHE A N 1
ATOM 1948 C CA . PHE A 1 254 ? -15.172 -19.828 -4.215 1 90.62 254 PHE A CA 1
ATOM 1949 C C . PHE A 1 254 ? -15.438 -18.375 -4.562 1 90.62 254 PHE A C 1
ATOM 1951 O O . PHE A 1 254 ? -14.609 -17.5 -4.273 1 90.62 254 PHE A O 1
ATOM 1958 N N . TYR A 1 255 ? -16.562 -18.078 -5.148 1 91.44 255 TYR A N 1
ATOM 1959 C CA . TYR A 1 255 ? -16.875 -16.719 -5.559 1 91.44 255 TYR A CA 1
ATOM 1960 C C . TYR A 1 255 ? -17.016 -15.805 -4.348 1 91.44 255 TYR A C 1
ATOM 1962 O O . TYR A 1 255 ? -16.578 -14.656 -4.375 1 91.44 255 TYR A O 1
ATOM 1970 N N . LEU A 1 256 ? -17.594 -16.391 -3.332 1 93.25 256 LEU A N 1
ATOM 1971 C CA . LEU A 1 256 ? -17.75 -15.609 -2.109 1 93.25 256 LEU A CA 1
ATOM 1972 C C . LEU A 1 256 ? -16.375 -15.266 -1.514 1 93.25 256 LEU A C 1
ATOM 1974 O O . LEU A 1 256 ? -16.141 -14.125 -1.117 1 93.25 256 LEU A O 1
ATOM 1978 N N . SER A 1 257 ? -15.508 -16.188 -1.444 1 93.25 257 SER A N 1
ATOM 1979 C CA . SER A 1 257 ? -14.18 -15.945 -0.879 1 93.25 257 SER A CA 1
ATOM 1980 C C . SER A 1 257 ? -13.398 -14.945 -1.722 1 93.25 257 SER A C 1
ATOM 1982 O O . SER A 1 257 ? -12.703 -14.078 -1.183 1 93.25 257 SER A O 1
ATOM 1984 N N . TYR A 1 258 ? -13.531 -15.039 -3.049 1 93.75 258 TYR A N 1
ATOM 1985 C CA . TYR A 1 258 ? -12.852 -14.117 -3.947 1 93.75 258 TYR A CA 1
ATOM 1986 C C . TYR A 1 258 ? -13.312 -12.68 -3.699 1 93.75 258 TYR A C 1
ATOM 1988 O O . TYR A 1 258 ? -12.484 -11.781 -3.535 1 93.75 258 TYR A O 1
ATOM 1996 N N . HIS A 1 259 ? -14.586 -12.438 -3.627 1 95.5 259 HIS A N 1
ATOM 1997 C CA . HIS A 1 259 ? -15.117 -11.102 -3.406 1 95.5 259 HIS A CA 1
ATOM 1998 C C . HIS A 1 259 ? -14.797 -10.602 -2.002 1 95.5 259 HIS A C 1
ATOM 2000 O O . HIS A 1 259 ? -14.578 -9.406 -1.796 1 95.5 259 HIS A O 1
ATOM 2006 N N . LEU A 1 260 ? -14.781 -11.5 -1.03 1 96.25 260 LEU A N 1
ATOM 2007 C CA . LEU A 1 260 ? -14.453 -11.102 0.335 1 96.25 260 LEU A CA 1
ATOM 2008 C C . LEU A 1 260 ? -13.008 -10.625 0.433 1 96.25 260 LEU A C 1
ATOM 2010 O O . LEU A 1 260 ? -12.711 -9.688 1.169 1 96.25 260 LEU A O 1
ATOM 2014 N N . PHE A 1 261 ? -12.125 -11.234 -0.349 1 96 261 PHE A N 1
ATOM 2015 C CA . PHE A 1 261 ? -10.734 -10.789 -0.333 1 96 261 PHE A CA 1
ATOM 2016 C C . PHE A 1 261 ? -10.594 -9.422 -0.99 1 96 261 PHE A C 1
ATOM 2018 O O . PHE A 1 261 ? -9.781 -8.602 -0.563 1 96 261 PHE A O 1
ATOM 2025 N N . ILE A 1 262 ? -11.383 -9.164 -2.004 1 96 262 ILE A N 1
ATOM 2026 C CA . ILE A 1 262 ? -11.359 -7.863 -2.658 1 96 262 ILE A CA 1
ATOM 2027 C C . ILE A 1 262 ? -11.828 -6.785 -1.681 1 96 262 ILE A C 1
ATOM 2029 O O . ILE A 1 262 ? -11.203 -5.727 -1.565 1 96 262 ILE A O 1
ATOM 2033 N N . VAL A 1 263 ? -12.891 -7.082 -0.985 1 96.75 263 VAL A N 1
ATOM 2034 C CA . VAL A 1 263 ? -13.445 -6.129 -0.029 1 96.75 263 VAL A CA 1
ATOM 2035 C C . VAL A 1 263 ? -12.477 -5.941 1.136 1 96.75 263 VAL A C 1
ATOM 2037 O O . VAL A 1 263 ? -12.32 -4.836 1.654 1 96.75 263 VAL A O 1
ATOM 2040 N N . ALA A 1 264 ? -11.828 -7.004 1.532 1 96.25 264 ALA A N 1
ATOM 2041 C CA . ALA A 1 264 ? -10.836 -6.895 2.6 1 96.25 264 ALA A CA 1
ATOM 2042 C C . ALA A 1 264 ? -9.672 -6.012 2.174 1 96.25 264 ALA A C 1
ATOM 2044 O O . ALA A 1 264 ? -9.172 -5.203 2.961 1 96.25 264 ALA A O 1
ATOM 2045 N N . CYS A 1 265 ? -9.188 -6.141 0.952 1 95.62 265 CYS A N 1
ATOM 2046 C CA . CYS A 1 265 ? -8.109 -5.312 0.431 1 95.62 265 CYS A CA 1
ATOM 2047 C C . CYS A 1 265 ? -8.539 -3.852 0.342 1 95.62 265 CYS A C 1
ATOM 2049 O O . CYS A 1 265 ? -7.773 -2.953 0.698 1 95.62 265 CYS A O 1
ATOM 2051 N N . ALA A 1 266 ? -9.789 -3.648 -0.134 1 95.75 266 ALA A N 1
ATOM 2052 C CA . ALA A 1 266 ? -10.328 -2.293 -0.194 1 95.75 266 ALA A CA 1
ATOM 2053 C C . ALA A 1 266 ? -10.438 -1.685 1.201 1 95.75 266 ALA A C 1
ATOM 2055 O O . ALA A 1 266 ? -10.203 -0.488 1.384 1 95.75 266 ALA A O 1
ATOM 2056 N N . GLY A 1 267 ? -10.836 -2.521 2.139 1 96.44 267 GLY A N 1
ATOM 2057 C CA . GLY A 1 267 ? -10.891 -2.051 3.514 1 96.44 267 GLY A CA 1
ATOM 2058 C C . GLY A 1 267 ? -9.531 -1.648 4.062 1 96.44 267 GLY A C 1
ATOM 2059 O O . GLY A 1 267 ? -9.414 -0.65 4.777 1 96.44 267 GLY A O 1
ATOM 2060 N N . ALA A 1 268 ? -8.508 -2.447 3.799 1 95.62 268 ALA A N 1
ATOM 2061 C CA . ALA A 1 268 ? -7.156 -2.088 4.215 1 95.62 268 ALA A CA 1
ATOM 2062 C C . ALA A 1 268 ? -6.727 -0.761 3.598 1 95.62 268 ALA A C 1
ATOM 2064 O O . ALA A 1 268 ? -6.113 0.074 4.27 1 95.62 268 ALA A O 1
ATOM 2065 N N . GLY A 1 269 ? -7.055 -0.551 2.318 1 94.44 269 GLY A N 1
ATOM 2066 C CA . GLY A 1 269 ? -6.754 0.714 1.666 1 94.44 269 GLY A CA 1
ATOM 2067 C C . GLY A 1 269 ? -7.492 1.89 2.279 1 94.44 269 GLY A C 1
ATOM 2068 O O . GLY A 1 269 ? -6.918 2.965 2.461 1 94.44 269 GLY A O 1
ATOM 2069 N N . ALA A 1 270 ? -8.711 1.697 2.594 1 95.44 270 ALA A N 1
ATOM 2070 C CA . ALA A 1 270 ? -9.508 2.746 3.223 1 95.44 270 ALA A CA 1
ATOM 2071 C C . ALA A 1 270 ? -8.938 3.127 4.586 1 95.44 270 ALA A C 1
ATOM 2073 O O . ALA A 1 270 ? -8.969 4.297 4.977 1 95.44 270 ALA A O 1
ATOM 2074 N N . THR A 1 271 ? -8.438 2.17 5.297 1 95.81 271 THR A N 1
ATOM 2075 C CA . THR A 1 271 ? -7.84 2.445 6.598 1 95.81 271 THR A CA 1
ATOM 2076 C C . THR A 1 271 ? -6.578 3.287 6.445 1 95.81 271 THR A C 1
ATOM 2078 O O . THR A 1 271 ? -6.336 4.203 7.238 1 95.81 271 THR A O 1
ATOM 2081 N N . VAL A 1 272 ? -5.773 3.006 5.434 1 94.38 272 VAL A N 1
ATOM 2082 C CA . VAL A 1 272 ? -4.578 3.809 5.191 1 94.38 272 VAL A CA 1
ATOM 2083 C C . VAL A 1 272 ? -4.98 5.25 4.879 1 94.38 272 VAL A C 1
ATOM 2085 O O . VAL A 1 272 ? -4.379 6.191 5.398 1 94.38 272 VAL A O 1
ATOM 2088 N N . ILE A 1 273 ? -5.992 5.414 4.156 1 94 273 ILE A N 1
ATOM 2089 C CA . ILE A 1 273 ? -6.473 6.746 3.807 1 94 273 ILE A CA 1
ATOM 2090 C C . ILE A 1 273 ? -6.953 7.469 5.062 1 94 273 ILE A C 1
ATOM 2092 O O . ILE A 1 273 ? -6.703 8.664 5.234 1 94 273 ILE A O 1
ATOM 2096 N N . ALA A 1 274 ? -7.664 6.715 5.867 1 94.81 274 ALA A N 1
ATOM 2097 C CA . ALA A 1 274 ? -8.117 7.297 7.129 1 94.81 274 ALA A CA 1
ATOM 2098 C C . ALA A 1 274 ? -6.93 7.773 7.965 1 94.81 274 ALA A C 1
ATOM 2100 O O . ALA A 1 274 ? -6.973 8.859 8.547 1 94.81 274 ALA A O 1
ATOM 2101 N N . LEU A 1 275 ? -5.906 7.008 8.031 1 93.19 275 LEU A N 1
ATOM 2102 C CA . LEU A 1 275 ? -4.727 7.363 8.812 1 93.19 275 LEU A CA 1
ATOM 2103 C C . LEU A 1 275 ? -4.027 8.578 8.211 1 93.19 275 LEU A C 1
ATOM 2105 O O . LEU A 1 275 ? -3.459 9.391 8.938 1 93.19 275 LEU A O 1
ATOM 2109 N N . LEU A 1 276 ? -4.113 8.719 6.922 1 91.69 276 LEU A N 1
ATOM 2110 C CA . LEU A 1 276 ? -3.564 9.898 6.262 1 91.69 276 LEU A CA 1
ATOM 2111 C C . LEU A 1 276 ? -4.316 11.156 6.684 1 91.69 276 LEU A C 1
ATOM 2113 O O . LEU A 1 276 ? -3.699 12.18 6.996 1 91.69 276 LEU A O 1
ATOM 2117 N N . ILE A 1 277 ? -5.551 11 6.734 1 91.06 277 ILE A N 1
ATOM 2118 C CA . ILE A 1 277 ? -6.371 12.141 7.125 1 91.06 277 ILE A CA 1
ATOM 2119 C C . ILE A 1 277 ? -6.121 12.484 8.594 1 91.06 277 ILE A C 1
ATOM 2121 O O . ILE A 1 277 ? -6.023 13.656 8.961 1 91.06 277 ILE A O 1
ATOM 2125 N N . TYR A 1 278 ? -5.984 11.461 9.359 1 91.19 278 TYR A N 1
ATOM 2126 C CA . TYR A 1 278 ? -5.656 11.68 10.766 1 91.19 278 TYR A CA 1
ATOM 2127 C C . TYR A 1 278 ? -4.32 12.398 10.906 1 91.19 278 TYR A C 1
ATOM 2129 O O . TYR A 1 278 ? -4.172 13.281 11.75 1 91.19 278 TYR A O 1
ATOM 2137 N N . MET A 1 279 ? -3.42 11.961 10.172 1 89.56 279 MET A N 1
ATOM 2138 C CA . MET A 1 279 ? -2.098 12.578 10.25 1 89.56 279 MET A CA 1
ATOM 2139 C C . MET A 1 279 ? -2.162 14.055 9.883 1 89.56 279 MET A C 1
ATOM 2141 O O . MET A 1 279 ? -1.504 14.891 10.508 1 89.56 279 MET A O 1
ATOM 2145 N N . MET A 1 280 ? -2.936 14.359 8.898 1 89.62 280 MET A N 1
ATOM 2146 C CA . MET A 1 280 ? -3.104 15.758 8.516 1 89.62 280 MET A CA 1
ATOM 2147 C C . MET A 1 280 ? -3.805 16.547 9.617 1 89.62 280 MET A C 1
ATOM 2149 O O . MET A 1 280 ? -3.398 17.656 9.938 1 89.62 280 MET A O 1
ATOM 2153 N N . ALA A 1 281 ? -4.797 15.953 10.156 1 87.5 281 ALA A N 1
ATOM 2154 C CA . ALA A 1 281 ? -5.566 16.641 11.195 1 87.5 281 ALA A CA 1
ATOM 2155 C C . ALA A 1 281 ? -4.73 16.844 12.453 1 87.5 281 ALA A C 1
ATOM 2157 O O . ALA A 1 281 ? -4.773 17.906 13.07 1 87.5 281 ALA A O 1
ATOM 2158 N N . THR A 1 282 ? -4.027 15.844 12.844 1 87 282 THR A N 1
ATOM 2159 C CA . THR A 1 282 ? -3.213 15.961 14.047 1 87 282 THR A CA 1
ATOM 2160 C C . THR A 1 282 ? -2.07 16.953 13.836 1 87 282 THR A C 1
ATOM 2162 O O . THR A 1 282 ? -1.663 17.641 14.773 1 87 282 THR A O 1
ATOM 2165 N N . THR A 1 283 ? -1.527 16.969 12.68 1 86.88 283 THR A N 1
ATOM 2166 C CA . THR A 1 283 ? -0.478 17.938 12.391 1 86.88 283 THR A CA 1
ATOM 2167 C C . THR A 1 283 ? -1.03 19.359 12.43 1 86.88 283 THR A C 1
ATOM 2169 O O . THR A 1 283 ? -0.364 20.281 12.922 1 86.88 283 THR A O 1
ATOM 2172 N N . TYR A 1 284 ? -2.211 19.5 11.852 1 85.94 284 TYR A N 1
ATOM 2173 C CA . TYR A 1 284 ? -2.863 20.812 11.922 1 85.94 284 TYR A CA 1
ATOM 2174 C C . TYR A 1 284 ? -3.07 21.234 13.375 1 85.94 284 TYR A C 1
ATOM 2176 O O . TYR A 1 284 ? -2.828 22.391 13.727 1 85.94 284 TYR A O 1
ATOM 2184 N N . ASN A 1 285 ? -3.531 20.375 14.227 1 82.81 285 ASN A N 1
ATOM 2185 C CA . ASN A 1 285 ? -3.736 20.656 15.641 1 82.81 285 ASN A CA 1
ATOM 2186 C C . ASN A 1 285 ? -2.422 20.984 16.344 1 82.81 285 ASN A C 1
ATOM 2188 O O . ASN A 1 285 ? -2.373 21.875 17.188 1 82.81 285 ASN A O 1
ATOM 2192 N N . TYR A 1 286 ? -1.467 20.219 16.016 1 83.75 286 TYR A N 1
ATOM 2193 C CA . TYR A 1 286 ? -0.15 20.469 16.594 1 83.75 286 TYR A CA 1
ATOM 2194 C C . TYR A 1 286 ? 0.348 21.859 16.219 1 83.75 286 TYR A C 1
ATOM 2196 O O . TYR A 1 286 ? 0.91 22.562 17.062 1 83.75 286 TYR A O 1
ATOM 2204 N N . ALA A 1 287 ? 0.191 22.266 15.031 1 81.38 287 ALA A N 1
ATOM 2205 C CA . ALA A 1 287 ? 0.649 23.578 14.562 1 81.38 287 ALA A CA 1
ATOM 2206 C C . ALA A 1 287 ? -0.116 24.703 15.242 1 81.38 287 ALA A C 1
ATOM 2208 O O . ALA A 1 287 ? 0.473 25.719 15.625 1 81.38 287 ALA A O 1
ATOM 2209 N N . VAL A 1 288 ? -1.377 24.516 15.398 1 78.69 288 VAL A N 1
ATOM 2210 C CA . VAL A 1 288 ? -2.201 25.531 16.031 1 78.69 288 VAL A CA 1
ATOM 2211 C C . VAL A 1 288 ? -1.805 25.703 17.484 1 78.69 288 VAL A C 1
ATOM 2213 O O . VAL A 1 288 ? -1.708 26.828 18 1 78.69 288 VAL A O 1
ATOM 2216 N N . LEU A 1 289 ? -1.52 24.625 18.156 1 76.44 289 LEU A N 1
ATOM 2217 C CA . LEU A 1 289 ? -1.148 24.672 19.562 1 76.44 289 LEU A CA 1
ATOM 2218 C C . LEU A 1 289 ? 0.252 25.25 19.734 1 76.44 289 LEU A C 1
ATOM 2220 O O . LEU A 1 289 ? 0.521 25.953 20.719 1 76.44 289 LEU A O 1
ATOM 2224 N N . LYS A 1 290 ? 1.118 24.906 18.875 1 77 290 LYS A N 1
ATOM 2225 C CA . LYS A 1 290 ? 2.475 25.453 18.9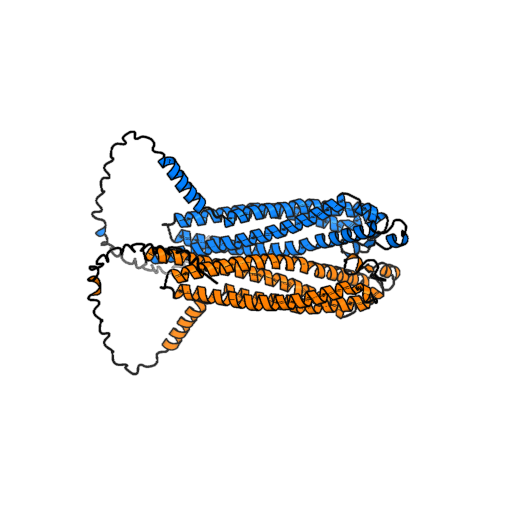22 1 77 290 LYS A CA 1
ATOM 2226 C C . LYS A 1 290 ? 2.473 26.969 18.719 1 77 290 LYS A C 1
ATOM 2228 O O . LYS A 1 290 ? 3.223 27.688 19.391 1 77 290 LYS A O 1
ATOM 2233 N N . PHE A 1 291 ? 1.613 27.484 17.953 1 75 291 PHE A N 1
ATOM 2234 C CA . PHE A 1 291 ? 1.543 28.906 17.688 1 75 291 PHE A CA 1
ATOM 2235 C C . PHE A 1 291 ? 0.849 29.641 18.828 1 75 291 PHE A C 1
ATOM 2237 O O . PHE A 1 291 ? 1.245 30.75 19.203 1 75 291 PHE A O 1
ATOM 2244 N N . LYS A 1 292 ? -0.101 29.016 19.297 1 71.38 292 LYS A N 1
ATOM 2245 C CA . LYS A 1 292 ? -0.801 29.625 20.422 1 71.38 292 LYS A CA 1
ATOM 2246 C C . LYS A 1 292 ? 0.095 29.688 21.656 1 71.38 292 LYS A C 1
ATOM 2248 O O . LYS A 1 292 ? 0.044 30.672 22.422 1 71.38 292 LYS A O 1
ATOM 2253 N N . SER A 1 293 ? 0.842 28.625 21.781 1 68.69 293 SER A N 1
ATOM 2254 C CA . SER A 1 293 ? 1.77 28.625 22.906 1 68.69 293 SER A CA 1
ATOM 2255 C C . SER A 1 293 ? 2.809 29.734 22.766 1 68.69 293 SER A C 1
ATOM 2257 O O . SER A 1 293 ? 3.205 30.344 23.766 1 68.69 293 SER A O 1
ATOM 2259 N N . ARG A 1 294 ? 3.238 30.078 21.609 1 65.62 294 ARG A N 1
ATOM 2260 C CA . ARG A 1 294 ? 4.219 31.125 21.359 1 65.62 294 ARG A CA 1
ATOM 2261 C C . ARG A 1 294 ? 3.613 32.5 21.609 1 65.62 294 ARG A C 1
ATOM 2263 O O . ARG A 1 294 ? 4.281 33.406 22.125 1 65.62 294 ARG A O 1
ATOM 2270 N N . GLU A 1 295 ? 2.406 32.688 21.297 1 62.94 295 GLU A N 1
ATOM 2271 C CA . GLU A 1 295 ? 1.717 33.969 21.5 1 62.94 295 GLU A CA 1
ATOM 2272 C C . GLU A 1 295 ? 1.497 34.219 22.984 1 62.94 295 GLU A C 1
ATOM 2274 O O . GLU A 1 295 ? 1.64 35.375 23.453 1 62.94 295 GLU A O 1
ATOM 2279 N N . ASP A 1 296 ? 1.147 33.156 23.672 1 57.28 296 ASP A N 1
ATOM 2280 C CA . ASP A 1 296 ? 0.899 33.312 25.109 1 57.28 296 ASP A CA 1
ATOM 2281 C C . ASP A 1 296 ? 2.191 33.625 25.859 1 57.28 296 ASP A C 1
ATOM 2283 O O . ASP A 1 296 ? 2.172 34.312 26.875 1 57.28 296 ASP A O 1
ATOM 2287 N N . CYS A 1 297 ? 3.213 33 25.359 1 50.88 297 CYS A N 1
ATOM 2288 C CA . CYS A 1 297 ? 4.496 33.344 25.969 1 50.88 297 CYS A CA 1
ATOM 2289 C C . CYS A 1 297 ? 4.84 34.781 25.734 1 50.88 297 CYS A C 1
ATOM 2291 O O . CYS A 1 297 ? 5.363 35.469 26.625 1 50.88 297 CYS A O 1
ATOM 2293 N N . CYS A 1 298 ? 4.547 35.312 24.547 1 48.38 298 CYS A N 1
ATOM 2294 C CA . CYS A 1 298 ? 4.922 36.688 24.219 1 48.38 298 CYS A CA 1
ATOM 2295 C C . CYS A 1 298 ? 3.994 37.688 24.906 1 48.38 298 CYS A C 1
ATOM 2297 O O . CYS A 1 298 ? 4.367 38.844 25.109 1 48.38 298 CYS A O 1
ATOM 2299 N N . THR A 1 299 ? 2.736 37.344 25.016 1 43.19 299 THR A N 1
ATOM 2300 C CA . THR A 1 299 ? 1.873 38.312 25.688 1 43.19 299 THR A CA 1
ATOM 2301 C C . THR A 1 299 ? 2.166 38.375 27.172 1 43.19 299 THR A C 1
ATOM 2303 O O . THR A 1 299 ? 1.726 39.281 27.875 1 43.19 299 THR A O 1
ATOM 2306 N N . LYS A 1 300 ? 2.756 37.375 27.703 1 44.78 300 LYS A N 1
ATOM 2307 C CA . LYS A 1 300 ? 3.035 37.469 29.141 1 44.78 300 LYS A CA 1
ATOM 2308 C C . LYS A 1 300 ? 4.332 38.25 29.391 1 44.78 300 LYS A C 1
ATOM 2310 O O . LYS A 1 300 ? 4.625 38.625 30.531 1 44.78 300 LYS A O 1
ATOM 2315 N N . PHE A 1 301 ? 5.309 38.281 28.422 1 31.3 301 PHE A N 1
ATOM 2316 C CA . PHE A 1 301 ? 6.398 39.188 28.766 1 31.3 301 PHE A CA 1
ATOM 2317 C C . PHE A 1 301 ? 6.191 40.531 28.109 1 31.3 301 PHE A C 1
ATOM 2319 O O . PHE A 1 301 ? 5.762 40.625 26.953 1 31.3 301 PHE A O 1
ATOM 2326 N N . MET B 1 1 ? -32.656 50.438 -58.219 1 19.77 1 MET B N 1
ATOM 2327 C CA . MET B 1 1 ? -32.406 51.844 -58 1 19.77 1 MET B CA 1
ATOM 2328 C C . MET B 1 1 ? -32.688 52.25 -56.562 1 19.77 1 MET B C 1
ATOM 2330 O O . MET B 1 1 ? -31.844 52.844 -55.875 1 19.77 1 MET B O 1
ATOM 2334 N N . GLU B 1 2 ? -34 52.656 -56.25 1 17.81 2 GLU B N 1
ATOM 2335 C CA . GLU B 1 2 ? -34.25 53.812 -55.375 1 17.81 2 GLU B CA 1
ATOM 2336 C C . GLU B 1 2 ? -34.031 53.469 -53.906 1 17.81 2 GLU B C 1
ATOM 2338 O O . GLU B 1 2 ? -33.906 52.281 -53.562 1 17.81 2 GLU B O 1
ATOM 2343 N N . THR B 1 3 ? -35.031 53.812 -53.031 1 17.31 3 THR B N 1
ATOM 2344 C CA . THR B 1 3 ? -35.219 54.875 -52.062 1 17.31 3 THR B CA 1
ATOM 2345 C C . THR B 1 3 ? -35.094 54.375 -50.625 1 17.31 3 THR B C 1
ATOM 2347 O O . THR B 1 3 ? -34.5 55.031 -49.781 1 17.31 3 THR B O 1
ATOM 2350 N N . ALA B 1 4 ? -36.031 53.438 -50.219 1 21.7 4 ALA B N 1
ATOM 2351 C CA . ALA B 1 4 ? -36.781 53.75 -49 1 21.7 4 ALA B CA 1
ATOM 2352 C C . ALA B 1 4 ? -35.938 53.531 -47.75 1 21.7 4 ALA B C 1
ATOM 2354 O O . ALA B 1 4 ? -35.562 52.406 -47.438 1 21.7 4 ALA B O 1
ATOM 2355 N N . ALA B 1 5 ? -35.156 54.562 -47.344 1 23.12 5 ALA B N 1
ATOM 2356 C CA . ALA B 1 5 ? -34.156 55 -46.375 1 23.12 5 ALA B CA 1
ATOM 2357 C C . ALA B 1 5 ? -34.656 54.938 -44.938 1 23.12 5 ALA B C 1
ATOM 2359 O O . ALA B 1 5 ? -35.281 55.875 -44.469 1 23.12 5 ALA B O 1
ATOM 2360 N N . GLU B 1 6 ? -35.656 53.938 -44.688 1 21.66 6 GLU B N 1
ATOM 2361 C CA . GLU B 1 6 ? -36.344 54.125 -43.438 1 21.66 6 GLU B CA 1
ATOM 2362 C C . GLU B 1 6 ? -35.375 54.406 -42.281 1 21.66 6 GLU B C 1
ATOM 2364 O O . GLU B 1 6 ? -34.281 53.844 -42.25 1 21.66 6 GLU B O 1
ATOM 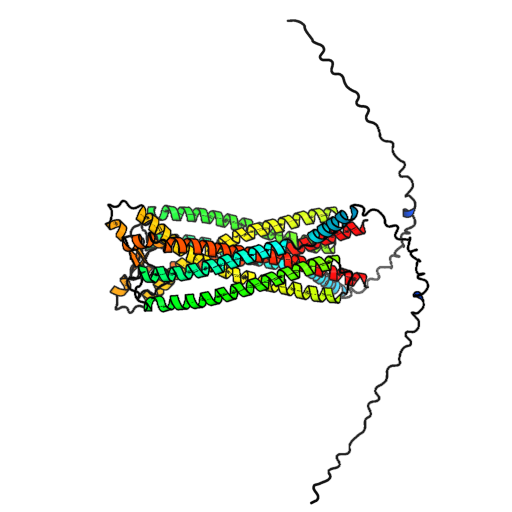2369 N N . GLU B 1 7 ? -35.562 55.469 -41.5 1 20.7 7 GLU B N 1
ATOM 2370 C CA . GLU B 1 7 ? -35.156 56.406 -40.469 1 20.7 7 GLU B CA 1
ATOM 2371 C C . GLU B 1 7 ? -34.938 55.688 -39.125 1 20.7 7 GLU B C 1
ATOM 2373 O O . GLU B 1 7 ? -35.875 55.281 -38.469 1 20.7 7 GLU B O 1
ATOM 2378 N N . ASN B 1 8 ? -34.312 54.438 -39.062 1 22.08 8 ASN B N 1
ATOM 2379 C CA . ASN B 1 8 ? -34.125 53.781 -37.781 1 22.08 8 ASN B CA 1
ATOM 2380 C C . ASN B 1 8 ? -33.5 54.719 -36.75 1 22.08 8 ASN B C 1
ATOM 2382 O O . ASN B 1 8 ? -32.406 55.219 -36.906 1 22.08 8 ASN B O 1
ATOM 2386 N N . THR B 1 9 ? -34.375 55.625 -36.125 1 20.33 9 THR B N 1
ATOM 2387 C CA . THR B 1 9 ? -34.219 56.625 -35.062 1 20.33 9 THR B CA 1
ATOM 2388 C C . THR B 1 9 ? -33.406 56.094 -33.906 1 20.33 9 THR B C 1
ATOM 2390 O O . THR B 1 9 ? -33.812 55.094 -33.281 1 20.33 9 THR B O 1
ATOM 2393 N N . GLU B 1 10 ? -32.031 56.188 -33.844 1 21.91 10 GLU B N 1
ATOM 2394 C CA . GLU B 1 10 ? -30.891 55.906 -32.969 1 21.91 10 GLU B CA 1
ATOM 2395 C C . GLU B 1 10 ? -31.047 56.625 -31.625 1 21.91 10 GLU B C 1
ATOM 2397 O O . GLU B 1 10 ? -30.797 57.844 -31.531 1 21.91 10 GLU B O 1
ATOM 2402 N N . GLN B 1 11 ? -32.281 56.625 -30.953 1 20.27 11 GLN B N 1
ATOM 2403 C CA . GLN B 1 11 ? -32.469 57.438 -29.766 1 20.27 11 GLN B CA 1
ATOM 2404 C C . GLN B 1 11 ? -31.359 57.219 -28.75 1 20.27 11 GLN B C 1
ATOM 2406 O O . GLN B 1 11 ? -31.078 56.094 -28.359 1 20.27 11 GLN B O 1
ATOM 2411 N N . SER B 1 12 ? -30.281 58.094 -28.656 1 22.56 12 SER B N 1
ATOM 2412 C CA . SER B 1 12 ? -29.078 58.375 -27.875 1 22.56 12 SER B CA 1
ATOM 2413 C C . SER B 1 12 ? -29.406 58.594 -26.406 1 22.56 12 SER B C 1
ATOM 2415 O O . SER B 1 12 ? -29.953 59.625 -26.031 1 22.56 12 SER B O 1
ATOM 2417 N N . GLN B 1 13 ? -30.266 57.75 -25.719 1 20.23 13 GLN B N 1
ATOM 2418 C CA . GLN B 1 13 ? -30.672 58.094 -24.359 1 20.23 13 GLN B CA 1
ATOM 2419 C C . GLN B 1 13 ? -29.453 58.406 -23.5 1 20.23 13 GLN B C 1
ATOM 2421 O O . GLN B 1 13 ? -28.484 57.656 -23.469 1 20.23 13 GLN B O 1
ATOM 2426 N N . GLU B 1 14 ? -29.156 59.688 -23.203 1 22.89 14 GLU B N 1
ATOM 2427 C CA . GLU B 1 14 ? -28.234 60.5 -22.391 1 22.89 14 GLU B CA 1
ATOM 2428 C C . GLU B 1 14 ? -28.219 60 -20.953 1 22.89 14 GLU B C 1
ATOM 2430 O O . GLU B 1 14 ? -29.203 60.188 -20.219 1 22.89 14 GLU B O 1
ATOM 2435 N N . LYS B 1 15 ? -28.062 58.688 -20.688 1 26.33 15 LYS B N 1
ATOM 2436 C CA . LYS B 1 15 ? -28.141 58.281 -19.281 1 26.33 15 LYS B CA 1
ATOM 2437 C C . LYS B 1 15 ? -27.219 59.156 -18.422 1 26.33 15 LYS B C 1
ATOM 2439 O O . LYS B 1 15 ? -26.031 59.281 -18.688 1 26.33 15 LYS B O 1
ATOM 2444 N N . LYS B 1 16 ? -27.797 60.188 -17.656 1 25.83 16 LYS B N 1
ATOM 2445 C CA . LYS B 1 16 ? -27.391 61.156 -16.656 1 25.83 16 LYS B CA 1
ATOM 2446 C C . LYS B 1 16 ? -26.531 60.531 -15.57 1 25.83 16 LYS B C 1
ATOM 2448 O O . LYS B 1 16 ? -26.984 59.594 -14.883 1 25.83 16 LYS B O 1
ATOM 2453 N N . VAL B 1 17 ? -25.188 60.375 -15.789 1 24.19 17 VAL B N 1
ATOM 2454 C CA . VAL B 1 17 ? -24.109 59.875 -14.922 1 24.19 17 VAL B CA 1
ATOM 2455 C C . VAL B 1 17 ? -24.109 60.688 -13.617 1 24.19 17 VAL B C 1
ATOM 2457 O O . VAL B 1 17 ? -23.938 61.906 -13.633 1 24.19 17 VAL B O 1
ATOM 2460 N N . ILE B 1 18 ? -25 60.438 -12.641 1 22.27 18 ILE B N 1
ATOM 2461 C CA . ILE B 1 18 ? -25.125 61.094 -11.344 1 22.27 18 ILE B CA 1
ATOM 2462 C C . ILE B 1 18 ? -23.766 61.125 -10.648 1 22.27 18 ILE B C 1
ATOM 2464 O O . ILE B 1 18 ? -23.172 60.062 -10.391 1 22.27 18 ILE B O 1
ATOM 2468 N N . THR B 1 19 ? -22.906 62.125 -10.914 1 21.86 19 THR B N 1
ATOM 2469 C CA . THR B 1 19 ? -21.594 62.469 -10.383 1 21.86 19 THR B CA 1
ATOM 2470 C C . THR B 1 19 ? -21.656 62.625 -8.859 1 21.86 19 THR B C 1
ATOM 2472 O O . THR B 1 19 ? -22.359 63.469 -8.352 1 21.86 19 THR B O 1
ATOM 2475 N N . ARG B 1 20 ? -21.734 61.5 -8.055 1 23.88 20 ARG B N 1
ATOM 2476 C CA . ARG B 1 20 ? -21.781 61.562 -6.602 1 23.88 20 ARG B CA 1
ATOM 2477 C C . ARG B 1 20 ? -20.688 62.469 -6.051 1 23.88 20 ARG B C 1
ATOM 2479 O O . ARG B 1 20 ? -19.562 62.438 -6.523 1 23.88 20 ARG B O 1
ATOM 2486 N N . PRO B 1 21 ? -20.984 63.594 -5.262 1 26.23 21 PRO B N 1
ATOM 2487 C CA . PRO B 1 21 ? -20.203 64.688 -4.715 1 26.23 21 PRO B CA 1
ATOM 2488 C C . PRO B 1 21 ? -18.984 64.188 -3.916 1 26.23 21 PRO B C 1
ATOM 2490 O O . PRO B 1 21 ? -18.984 63.062 -3.418 1 26.23 21 PRO B O 1
ATOM 2493 N N . GLU B 1 22 ? -17.719 64.75 -4.105 1 25.06 22 GLU B N 1
ATOM 2494 C CA . GLU B 1 22 ? -16.344 64.688 -3.656 1 25.06 22 GLU B CA 1
ATOM 2495 C C . GLU B 1 22 ? -16.234 65 -2.16 1 25.06 22 GLU B C 1
ATOM 2497 O O . GLU B 1 22 ? -16.406 66.125 -1.717 1 25.06 22 GLU B O 1
ATOM 2502 N N . MET B 1 23 ? -16.984 64.25 -1.278 1 23.83 23 MET B N 1
ATOM 2503 C CA . MET B 1 23 ? -16.891 64.625 0.137 1 23.83 23 MET B CA 1
ATOM 2504 C C . MET B 1 23 ? -15.438 64.812 0.553 1 23.83 23 MET B C 1
ATOM 2506 O O . MET B 1 23 ? -14.57 64 0.146 1 23.83 23 MET B O 1
ATOM 2510 N N . GLU B 1 24 ? -15.023 66 1.053 1 23.75 24 GLU B N 1
ATOM 2511 C CA . GLU B 1 24 ? -13.82 66.688 1.523 1 23.75 24 GLU B CA 1
ATOM 2512 C C . GLU B 1 24 ? -13.125 65.875 2.627 1 23.75 24 GLU B C 1
ATOM 2514 O O . GLU B 1 24 ? -13.695 65.688 3.703 1 23.75 24 GLU B O 1
ATOM 2519 N N . ILE B 1 25 ? -12.539 64.75 2.338 1 25.55 25 ILE B N 1
ATOM 2520 C CA . ILE B 1 25 ? -11.781 63.938 3.281 1 25.55 25 ILE B CA 1
ATOM 2521 C C . ILE B 1 25 ? -10.672 64.75 3.916 1 25.55 25 ILE B C 1
ATOM 2523 O O . ILE B 1 25 ? -9.625 65 3.303 1 25.55 25 ILE B O 1
ATOM 2527 N N . GLY B 1 26 ? -10.938 66.062 4.344 1 23.31 26 GLY B N 1
ATOM 2528 C CA . GLY B 1 26 ? -9.938 67 4.832 1 23.31 26 GLY B CA 1
ATOM 2529 C C . GLY B 1 26 ? -9.07 66.375 5.938 1 23.31 26 GLY B C 1
ATOM 2530 O O . GLY B 1 26 ? -7.859 66.625 5.965 1 23.31 26 GLY B O 1
ATOM 2531 N N . ARG B 1 27 ? -9.703 66.062 7.055 1 23.67 27 ARG B N 1
ATOM 2532 C CA . ARG B 1 27 ? -9.148 66.5 8.328 1 23.67 27 ARG B CA 1
ATOM 2533 C C . ARG B 1 27 ? -7.91 65.688 8.703 1 23.67 27 ARG B C 1
ATOM 2535 O O . ARG B 1 27 ? -7.27 66 9.719 1 23.67 27 ARG B O 1
ATOM 2542 N N . TYR B 1 28 ? -7.777 64.5 8.203 1 22.83 28 TYR B N 1
ATOM 2543 C CA . TYR B 1 28 ? -6.906 63.688 9.07 1 22.83 28 TYR B CA 1
ATOM 2544 C C . TYR B 1 28 ? -5.457 64.125 8.953 1 22.83 28 TYR B C 1
ATOM 2546 O O . TYR B 1 28 ? -4.66 63.531 8.25 1 22.83 28 TYR B O 1
ATOM 2554 N N . GLN B 1 29 ? -5.145 65.438 8.617 1 23.03 29 GLN B N 1
ATOM 2555 C CA . GLN B 1 29 ? -3.799 65.938 8.336 1 23.03 29 GLN B CA 1
ATOM 2556 C C . GLN B 1 29 ? -2.877 65.688 9.531 1 23.03 29 GLN B C 1
ATOM 2558 O O . GLN B 1 29 ? -1.659 65.875 9.422 1 23.03 29 GLN B O 1
ATOM 2563 N N . TRP B 1 30 ? -3.525 65.812 10.719 1 25.28 30 TRP B N 1
ATOM 2564 C CA . TRP B 1 30 ? -2.664 66.375 11.758 1 25.28 30 TRP B CA 1
ATOM 2565 C C . TRP B 1 30 ? -1.505 65.438 12.055 1 25.28 30 TRP B C 1
ATOM 2567 O O . TRP B 1 30 ? -0.399 65.875 12.375 1 25.28 30 TRP B O 1
ATOM 2577 N N . MET B 1 31 ? -1.885 64.125 12.227 1 24.84 31 MET B N 1
ATOM 2578 C CA . MET B 1 31 ? -1.028 63.375 13.133 1 24.84 31 MET B CA 1
ATOM 2579 C C . MET B 1 31 ? 0.354 63.156 12.523 1 24.84 31 MET B C 1
ATOM 2581 O O . MET B 1 31 ? 1.162 62.406 13.055 1 24.84 31 MET B O 1
ATOM 2585 N N . TYR B 1 32 ? 0.557 63.625 11.258 1 25.98 32 TYR B N 1
ATOM 2586 C CA . TYR B 1 32 ? 1.812 63.219 10.625 1 25.98 32 TYR B CA 1
ATOM 2587 C C . TYR B 1 32 ? 2.992 63.938 11.266 1 25.98 32 TYR B C 1
ATOM 2589 O O . TYR B 1 32 ? 4.105 63.906 10.734 1 25.98 32 TYR B O 1
ATOM 2597 N N . ARG B 1 33 ? 2.627 64.938 12.094 1 24.11 33 ARG B N 1
ATOM 2598 C CA . ARG B 1 33 ? 3.682 65.938 12.211 1 24.11 33 ARG B CA 1
ATOM 2599 C C . ARG B 1 33 ? 5.008 65.312 12.602 1 24.11 33 ARG B C 1
ATOM 2601 O O . ARG B 1 33 ? 6.039 65.562 11.984 1 24.11 33 ARG B O 1
ATOM 2608 N N . SER B 1 34 ? 5.27 65.312 13.922 1 26.03 34 SER B N 1
ATOM 2609 C CA . SER B 1 34 ? 6.543 65.688 14.508 1 26.03 34 SER B CA 1
ATOM 2610 C C . SER B 1 34 ? 7.562 64.562 14.438 1 26.03 34 SER B C 1
ATOM 2612 O O . SER B 1 34 ? 8.453 64.5 15.289 1 26.03 34 SER B O 1
ATOM 2614 N N . SER B 1 35 ? 7.336 63.469 13.789 1 26.69 35 SER B N 1
ATOM 2615 C CA . SER B 1 35 ? 8.375 62.469 14.047 1 26.69 35 SER B CA 1
ATOM 2616 C C . SER B 1 35 ? 9.75 63 13.648 1 26.69 35 SER B C 1
ATOM 2618 O O . SER B 1 35 ? 10.047 63.125 12.461 1 26.69 35 SER B O 1
ATOM 2620 N N . ARG B 1 36 ? 10.25 63.938 14.469 1 30.69 36 ARG B N 1
ATOM 2621 C CA . ARG B 1 36 ? 11.57 64.5 14.281 1 30.69 36 ARG B CA 1
ATOM 2622 C C . ARG B 1 36 ? 12.617 63.438 14 1 30.69 36 ARG B C 1
ATOM 2624 O O . ARG B 1 36 ? 12.57 62.375 14.586 1 30.69 36 ARG B O 1
ATOM 2631 N N . PRO B 1 37 ? 13.352 63.562 12.867 1 31.91 37 PRO B N 1
ATOM 2632 C CA . PRO B 1 37 ? 14.445 62.688 12.453 1 31.91 37 PRO B CA 1
ATOM 2633 C C . PRO B 1 37 ? 15.57 62.625 13.484 1 31.91 37 PRO B C 1
ATOM 2635 O O . PRO B 1 37 ? 16.094 63.688 13.883 1 31.91 37 PRO B O 1
ATOM 2638 N N . HIS B 1 38 ? 15.461 61.906 14.633 1 27.44 38 HIS B N 1
ATOM 2639 C CA . HIS B 1 38 ? 16.609 61.781 15.523 1 27.44 38 HIS B CA 1
ATOM 2640 C C . HIS B 1 38 ? 17.906 61.656 14.742 1 27.44 38 HIS B C 1
ATOM 2642 O O . HIS B 1 38 ? 18 60.812 13.828 1 27.44 38 HIS B O 1
ATOM 2648 N N . GLN B 1 39 ? 18.594 62.688 14.539 1 26.06 39 GLN B N 1
ATOM 2649 C CA . GLN B 1 39 ? 19.922 62.844 13.938 1 26.06 39 GLN B CA 1
ATOM 2650 C C . GLN B 1 39 ? 20.891 61.812 14.508 1 26.06 39 GLN B C 1
ATOM 2652 O O . GLN B 1 39 ? 21.219 61.844 15.695 1 26.06 39 GLN B O 1
ATOM 2657 N N . TYR B 1 40 ? 20.828 60.562 14.117 1 26.72 40 TYR B N 1
ATOM 2658 C CA . TYR B 1 40 ? 21.859 59.594 14.484 1 26.72 40 TYR B CA 1
ATOM 2659 C C . TYR B 1 40 ? 23.25 60.125 14.203 1 26.72 40 TYR B C 1
ATOM 2661 O O . TYR B 1 40 ? 23.547 60.594 13.086 1 26.72 40 TYR B O 1
ATOM 2669 N N . HIS B 1 41 ? 23.766 61.031 15.078 1 28.89 41 HIS B N 1
ATOM 2670 C CA . HIS B 1 41 ? 25.172 61.438 15.031 1 28.89 41 HIS B CA 1
ATOM 2671 C C . HIS B 1 41 ? 26.062 60.281 14.562 1 28.89 41 HIS B C 1
ATOM 2673 O O . HIS B 1 41 ? 25.922 59.156 15.008 1 28.89 41 HIS B O 1
ATOM 2679 N N . HIS B 1 42 ? 26.578 60.406 13.328 1 30.08 42 HIS B N 1
ATOM 2680 C CA . HIS B 1 42 ? 27.578 59.594 12.664 1 30.08 42 HIS B CA 1
ATOM 2681 C C . HIS B 1 42 ? 28.828 59.438 13.516 1 30.08 42 HIS B C 1
ATOM 2683 O O . HIS B 1 42 ? 29.578 60.406 13.688 1 30.08 42 HIS B O 1
ATOM 2689 N N . VAL B 1 43 ? 28.828 58.844 14.68 1 33.59 43 VAL B N 1
ATOM 2690 C CA . VAL B 1 43 ? 30.062 58.656 15.438 1 33.59 43 VAL B CA 1
ATOM 2691 C C . VAL B 1 43 ? 31.172 58.188 14.5 1 33.59 43 VAL B C 1
ATOM 2693 O O . VAL B 1 43 ? 30.922 57.438 13.547 1 33.59 43 VAL B O 1
ATOM 2696 N N . PRO B 1 44 ? 32.219 58.938 14.375 1 33.56 44 PRO B N 1
ATOM 2697 C CA . PRO B 1 44 ? 33.375 58.656 13.508 1 33.56 44 PRO B CA 1
ATOM 2698 C C . PRO B 1 44 ? 33.812 57.188 13.562 1 33.56 44 PRO B C 1
ATOM 2700 O O . PRO B 1 44 ? 33.594 56.5 14.57 1 33.56 44 PRO B O 1
ATOM 2703 N N . ALA B 1 45 ? 33.938 56.5 12.391 1 33.31 45 ALA B N 1
ATOM 2704 C CA . ALA B 1 45 ? 34.312 55.125 12.109 1 33.31 45 ALA B CA 1
ATOM 2705 C C . ALA B 1 45 ? 35.688 54.781 12.727 1 33.31 45 ALA B C 1
ATOM 2707 O O . ALA B 1 45 ? 36.719 55.25 12.227 1 33.31 45 ALA B O 1
ATOM 2708 N N . LEU B 1 46 ? 36 55.125 14 1 31.97 46 LEU B N 1
ATOM 2709 C CA . LEU B 1 46 ? 37.281 54.562 14.391 1 31.97 46 LEU B CA 1
ATOM 2710 C C . LEU B 1 46 ? 37.5 53.188 13.805 1 31.97 46 LEU B C 1
ATOM 2712 O O . LEU B 1 46 ? 36.531 52.438 13.609 1 31.97 46 LEU B O 1
ATOM 2716 N N . ARG B 1 47 ? 38.656 52.844 13.055 1 35.47 47 ARG B N 1
ATOM 2717 C CA . ARG B 1 47 ? 39.219 51.656 12.414 1 35.47 47 ARG B CA 1
ATOM 2718 C C . ARG B 1 47 ? 39.062 50.438 13.312 1 35.47 47 ARG B C 1
ATOM 2720 O O . ARG B 1 47 ? 39.875 50.25 14.211 1 35.47 47 ARG B O 1
ATOM 2727 N N . GLY B 1 48 ? 38.125 50.281 14.086 1 31.69 48 GLY B N 1
ATOM 2728 C CA . GLY B 1 48 ? 38 49.312 15.148 1 31.69 48 GLY B CA 1
ATOM 2729 C C . GLY B 1 48 ? 38.344 47.906 14.703 1 31.69 48 GLY B C 1
ATOM 2730 O O . GLY B 1 48 ? 38.281 47.562 13.523 1 31.69 48 GLY B O 1
ATOM 2731 N N . ASN B 1 49 ? 39.344 47.219 15.438 1 35.31 49 ASN B N 1
ATOM 2732 C CA . ASN B 1 49 ? 39.719 45.812 15.336 1 35.31 49 ASN B CA 1
ATOM 2733 C C . ASN B 1 49 ? 38.5 44.906 15 1 35.31 49 ASN B C 1
ATOM 2735 O O . ASN B 1 49 ? 37.406 45.125 15.531 1 35.31 49 ASN B O 1
ATOM 2739 N N . VAL B 1 50 ? 38.406 44.406 13.789 1 38.78 50 VAL B N 1
ATOM 2740 C CA . VAL B 1 50 ? 37.5 43.375 13.289 1 38.78 50 VAL B CA 1
ATOM 2741 C C . VAL B 1 50 ? 37.219 42.344 14.391 1 38.78 50 VAL B C 1
ATOM 2743 O O . VAL B 1 50 ? 38.094 41.594 14.805 1 38.78 50 VAL B O 1
ATOM 2746 N N . SER B 1 51 ? 36.719 42.688 15.523 1 36.03 51 SER B N 1
ATOM 2747 C CA . SER B 1 51 ? 36.281 41.75 16.547 1 36.03 51 SER B CA 1
ATOM 2748 C C . SER B 1 51 ? 35.562 40.531 15.906 1 36.03 51 SER B C 1
ATOM 2750 O O . SER B 1 51 ? 34.875 40.688 14.898 1 36.03 51 SER B O 1
ATOM 2752 N N . PRO B 1 52 ? 36.031 39.219 16.25 1 40.59 52 PRO B N 1
ATOM 2753 C CA . PRO B 1 52 ? 35.438 37.938 15.789 1 40.59 52 PRO B CA 1
ATOM 2754 C C . PRO B 1 52 ? 33.906 37.969 15.781 1 40.59 52 PRO B C 1
ATOM 2756 O O . PRO B 1 52 ? 33.281 36.906 15.727 1 40.59 52 PRO B O 1
ATOM 2759 N N . LEU B 1 53 ? 33.281 38.969 16.062 1 40.94 53 LEU B N 1
ATOM 2760 C CA . LEU B 1 53 ? 31.828 39.062 15.977 1 40.94 53 LEU B CA 1
ATOM 2761 C C . LEU B 1 53 ? 31.344 38.812 14.555 1 40.94 53 LEU B C 1
ATOM 2763 O O . LEU B 1 53 ? 30.141 38.719 14.312 1 40.94 53 LEU B O 1
ATOM 2767 N N . GLY B 1 54 ? 32.125 38.938 13.578 1 43.56 54 GLY B N 1
ATOM 2768 C CA . GLY B 1 54 ? 31.75 38.594 12.211 1 43.56 54 GLY B CA 1
ATOM 2769 C C . GLY B 1 54 ? 31.344 37.156 12.047 1 43.56 54 GLY B C 1
ATOM 2770 O O . GLY B 1 54 ? 30.453 36.844 11.258 1 43.56 54 GLY B O 1
ATOM 2771 N N . ILE B 1 55 ? 32.031 36.25 12.672 1 49.47 55 ILE B N 1
ATOM 2772 C CA . ILE B 1 55 ? 31.734 34.844 12.68 1 49.47 55 ILE B CA 1
ATOM 2773 C C . ILE B 1 55 ? 30.469 34.562 13.5 1 49.47 55 ILE B C 1
ATOM 2775 O O . ILE B 1 55 ? 29.656 33.719 13.133 1 49.47 55 ILE B O 1
ATOM 2779 N N . GLN B 1 56 ? 30.281 35.281 14.547 1 52.16 56 GLN B N 1
ATOM 2780 C CA . GLN B 1 56 ? 29.078 35.094 15.344 1 52.16 56 GLN B CA 1
ATOM 2781 C C . GLN B 1 56 ? 27.844 35.531 14.586 1 52.16 56 GLN B C 1
ATOM 2783 O O . GLN B 1 56 ? 26.797 34.875 14.656 1 52.16 56 GLN B O 1
ATOM 2788 N N . GLY B 1 57 ? 27.953 36.656 13.922 1 50.69 57 GLY B N 1
ATOM 2789 C CA . GLY B 1 57 ? 26.828 37.062 13.102 1 50.69 57 GLY B CA 1
ATOM 2790 C C . GLY B 1 57 ? 26.469 36.031 12.039 1 50.69 57 GLY B C 1
ATOM 2791 O O . GLY B 1 57 ? 25.281 35.781 11.797 1 50.69 57 GLY B O 1
ATOM 2792 N N . CYS B 1 58 ? 27.578 35.625 11.438 1 53.56 58 CYS B N 1
ATOM 2793 C CA . CYS B 1 58 ? 27.344 34.625 10.406 1 53.56 58 CYS B CA 1
ATOM 2794 C C . CYS B 1 58 ? 26.797 33.344 11.008 1 53.56 58 CYS B C 1
ATOM 2796 O O . CYS B 1 58 ? 25.891 32.719 10.438 1 53.56 58 CYS B O 1
ATOM 2798 N N . PHE B 1 59 ? 27.438 33 12.133 1 58.34 59 PHE B N 1
ATOM 2799 C CA . PHE B 1 59 ? 26.953 31.781 12.773 1 58.34 59 PHE B CA 1
ATOM 2800 C C . PHE B 1 59 ? 25.5 31.953 13.219 1 58.34 59 PHE B C 1
ATOM 2802 O O . PHE B 1 59 ? 24.688 31.031 13.062 1 58.34 59 PHE B O 1
ATOM 2809 N N . GLU B 1 60 ? 25.203 33.156 13.867 1 57.12 60 GLU B N 1
ATOM 2810 C CA . GLU B 1 60 ? 23.828 33.375 14.266 1 57.12 60 GLU B CA 1
ATOM 2811 C C . GLU B 1 60 ? 22.906 33.438 13.047 1 57.12 60 GLU B C 1
ATOM 2813 O O . GLU B 1 60 ? 21.781 32.938 13.102 1 57.12 60 GLU B O 1
ATOM 2818 N N . CYS B 1 61 ? 23.359 34.125 11.984 1 56.28 61 CYS B N 1
ATOM 2819 C CA . CYS B 1 61 ? 22.594 34.125 10.742 1 56.28 61 CYS B CA 1
ATOM 2820 C C . CYS B 1 61 ? 22.406 32.719 10.211 1 56.28 61 CYS B C 1
ATOM 2822 O O . CYS B 1 61 ? 21.344 32.344 9.719 1 56.28 61 CYS B O 1
ATOM 2824 N N . CYS B 1 62 ? 23.531 31.969 10.352 1 55.59 62 CYS B N 1
ATOM 2825 C CA . CYS B 1 62 ? 23.469 30.594 9.867 1 55.59 62 CYS B CA 1
ATOM 2826 C C . CYS B 1 62 ? 22.469 29.781 10.688 1 55.59 62 CYS B C 1
ATOM 2828 O O . CYS B 1 62 ? 21.719 28.969 10.133 1 55.59 62 CYS B O 1
ATOM 2830 N N . ILE B 1 63 ? 22.594 29.969 11.93 1 55.66 63 ILE B N 1
ATOM 2831 C CA . ILE B 1 63 ? 21.688 29.234 12.789 1 55.66 63 ILE B CA 1
ATOM 2832 C C . ILE B 1 63 ? 20.25 29.672 12.508 1 55.66 63 ILE B C 1
ATOM 2834 O O . ILE B 1 63 ? 19.328 28.859 12.516 1 55.66 63 ILE B O 1
ATOM 2838 N N . LYS B 1 64 ? 20.156 31.031 12.359 1 58.5 64 LYS B N 1
ATOM 2839 C CA . LYS B 1 64 ? 18.828 31.531 11.984 1 58.5 64 LYS B CA 1
ATOM 2840 C C . LYS B 1 64 ? 18.391 30.953 10.648 1 58.5 64 LYS B C 1
ATOM 2842 O O . LYS B 1 64 ? 17.203 30.609 10.477 1 58.5 64 LYS B O 1
ATOM 2847 N N . CYS B 1 65 ? 19.375 30.844 9.719 1 58.09 65 CYS B N 1
ATOM 2848 C CA . CYS B 1 65 ? 19.078 30.266 8.422 1 58.09 65 CYS B CA 1
ATOM 2849 C C . CYS B 1 65 ? 18.734 28.781 8.555 1 58.09 65 CYS B C 1
ATOM 2851 O O . CYS B 1 65 ? 17.859 28.281 7.848 1 58.09 65 CYS B O 1
ATOM 2853 N N . LEU B 1 66 ? 19.531 28.141 9.359 1 59.53 66 LEU B N 1
ATOM 2854 C CA . LEU B 1 66 ? 19.266 26.719 9.562 1 59.53 66 LEU B CA 1
ATOM 2855 C C . LEU B 1 66 ? 17.922 26.516 10.258 1 59.53 66 LEU B C 1
ATOM 2857 O O . LEU B 1 66 ? 17.25 25.5 10.047 1 59.53 66 LEU B O 1
ATOM 2861 N N . GLY B 1 67 ? 17.656 27.469 11.125 1 59.5 67 GLY B N 1
ATOM 2862 C CA . GLY B 1 67 ? 16.359 27.453 11.797 1 59.5 67 GLY B CA 1
ATOM 2863 C C . GLY B 1 67 ? 15.195 27.672 10.844 1 59.5 67 GLY B C 1
ATOM 2864 O O . GLY B 1 67 ? 14.062 27.297 11.148 1 59.5 67 GLY B O 1
ATOM 2865 N N . GLY B 1 68 ? 15.523 28.25 9.664 1 62.72 68 GLY B N 1
ATOM 2866 C CA . GLY B 1 68 ? 14.484 28.547 8.688 1 62.72 68 GLY B CA 1
ATOM 2867 C C . GLY B 1 68 ? 14.328 27.453 7.645 1 62.72 68 GLY B C 1
ATOM 2868 O O . GLY B 1 68 ? 13.523 27.594 6.719 1 62.72 68 GLY B O 1
ATOM 2869 N N . VAL B 1 69 ? 15.125 26.438 7.816 1 67.38 69 VAL B N 1
ATOM 2870 C CA . VAL B 1 69 ? 15.102 25.391 6.801 1 67.38 69 VAL B CA 1
ATOM 2871 C C . VAL B 1 69 ? 13.969 24.406 7.102 1 67.38 69 VAL B C 1
ATOM 2873 O O . VAL B 1 69 ? 13.82 23.938 8.234 1 67.38 69 VAL B O 1
ATOM 2876 N N . PRO B 1 70 ? 13.008 24.203 6.094 1 81.88 70 PRO B N 1
ATOM 2877 C CA . PRO B 1 70 ? 11.961 23.188 6.238 1 81.88 70 PRO B CA 1
ATOM 2878 C C . PRO B 1 70 ? 12.516 21.75 6.215 1 81.88 70 PRO B C 1
ATOM 2880 O O . PRO B 1 70 ? 12.43 21.078 5.191 1 81.88 70 PRO B O 1
ATOM 2883 N N . TYR B 1 71 ? 13.031 21.312 7.344 1 81.69 71 TYR B N 1
ATOM 2884 C CA . TYR B 1 71 ? 13.688 20.016 7.453 1 81.69 71 TYR B CA 1
ATOM 2885 C C . TYR B 1 71 ? 12.742 18.891 7.051 1 81.69 71 TYR B C 1
ATOM 2887 O O . TYR B 1 71 ? 13.164 17.922 6.418 1 81.69 71 TYR B O 1
ATOM 2895 N N . ALA B 1 72 ? 11.547 19 7.406 1 84.44 72 ALA B N 1
ATOM 2896 C CA . ALA B 1 72 ? 10.586 17.953 7.051 1 84.44 72 ALA B CA 1
ATOM 2897 C C . ALA B 1 72 ? 10.422 17.859 5.539 1 84.44 72 ALA B C 1
ATOM 2899 O O . ALA B 1 72 ? 10.398 16.766 4.98 1 84.44 72 ALA B O 1
ATOM 2900 N N . SER B 1 73 ? 10.414 18.953 4.832 1 88.5 73 SER B N 1
ATOM 2901 C CA . SER B 1 73 ? 10.266 18.953 3.379 1 88.5 73 SER B CA 1
ATOM 2902 C C . SER B 1 73 ? 11.539 18.5 2.688 1 88.5 73 SER B C 1
ATOM 2904 O O . SER B 1 73 ? 11.484 17.875 1.621 1 88.5 73 SER B O 1
ATOM 2906 N N . LEU B 1 74 ? 12.672 18.812 3.291 1 89.75 74 LEU B N 1
ATOM 2907 C CA . LEU B 1 74 ? 13.945 18.375 2.717 1 89.75 74 LEU B CA 1
ATOM 2908 C C . LEU B 1 74 ? 14.078 16.859 2.791 1 89.75 74 LEU B C 1
ATOM 2910 O O . LEU B 1 74 ? 14.445 16.219 1.804 1 89.75 74 LEU B O 1
ATOM 2914 N N . VAL B 1 75 ? 13.766 16.328 3.926 1 90.56 75 VAL B N 1
ATOM 2915 C CA . VAL B 1 75 ? 13.828 14.875 4.086 1 90.56 75 VAL B CA 1
ATOM 2916 C C . VAL B 1 75 ? 12.82 14.211 3.148 1 90.56 75 VAL B C 1
ATOM 2918 O O . VAL B 1 75 ? 13.125 13.188 2.531 1 90.56 75 VAL B O 1
ATOM 2921 N N . ALA B 1 76 ? 11.688 14.781 3.045 1 93.19 76 ALA B N 1
ATOM 2922 C CA . ALA B 1 76 ? 10.664 14.227 2.156 1 93.19 76 ALA B CA 1
ATOM 2923 C C . ALA B 1 76 ? 11.133 14.258 0.703 1 93.19 76 ALA B C 1
ATOM 2925 O O . ALA B 1 76 ? 10.867 13.32 -0.058 1 93.19 76 ALA B O 1
ATOM 2926 N N . THR B 1 77 ? 11.852 15.266 0.291 1 93.06 77 THR B N 1
ATOM 2927 C CA . THR B 1 77 ? 12.328 15.383 -1.083 1 93.06 77 THR B CA 1
ATOM 2928 C C . THR B 1 77 ? 13.398 14.336 -1.378 1 93.06 77 THR B C 1
ATOM 2930 O O . THR B 1 77 ? 13.367 13.688 -2.424 1 93.06 77 THR B O 1
ATOM 2933 N N . ILE B 1 78 ? 14.273 14.195 -0.452 1 93.44 78 ILE B N 1
ATOM 2934 C CA . ILE B 1 78 ? 15.32 13.195 -0.634 1 93.44 78 ILE B CA 1
ATOM 2935 C C . ILE B 1 78 ? 14.703 11.805 -0.708 1 93.44 78 ILE B C 1
ATOM 2937 O O . ILE B 1 78 ? 15.062 11 -1.57 1 93.44 78 ILE B O 1
ATOM 2941 N N . LEU B 1 79 ? 13.828 11.539 0.133 1 94.12 79 LEU B N 1
ATOM 2942 C CA . LEU B 1 79 ? 13.164 10.242 0.149 1 94.12 79 LEU B CA 1
ATOM 2943 C C . LEU B 1 79 ? 12.32 10.047 -1.108 1 94.12 79 LEU B C 1
ATOM 2945 O O . LEU B 1 79 ? 12.266 8.945 -1.656 1 94.12 79 LEU B O 1
ATOM 2949 N N . CYS B 1 80 ? 11.68 11.078 -1.549 1 94.62 80 CYS B N 1
ATOM 2950 C CA . CYS B 1 80 ? 10.852 10.984 -2.748 1 94.62 80 CYS B CA 1
ATOM 2951 C C . CYS B 1 80 ? 11.711 10.75 -3.986 1 94.62 80 CYS B C 1
ATOM 2953 O O . CYS B 1 80 ? 11.391 9.906 -4.824 1 94.62 80 CYS B O 1
ATOM 2955 N N . PHE B 1 81 ? 12.828 11.445 -4.098 1 95.12 81 PHE B N 1
ATOM 2956 C CA . PHE B 1 81 ? 13.719 11.281 -5.242 1 95.12 81 PHE B CA 1
ATOM 2957 C C . PHE B 1 81 ? 14.359 9.898 -5.234 1 95.12 81 PHE B C 1
ATOM 2959 O O . PHE B 1 81 ? 14.43 9.234 -6.273 1 95.12 81 PHE B O 1
ATOM 2966 N N . SER B 1 82 ? 14.711 9.461 -4.098 1 95.69 82 SER B N 1
ATOM 2967 C CA . SER B 1 82 ? 15.305 8.133 -3.996 1 95.69 82 SER B CA 1
ATOM 2968 C C . SER B 1 82 ? 14.273 7.043 -4.266 1 95.69 82 SER B C 1
ATOM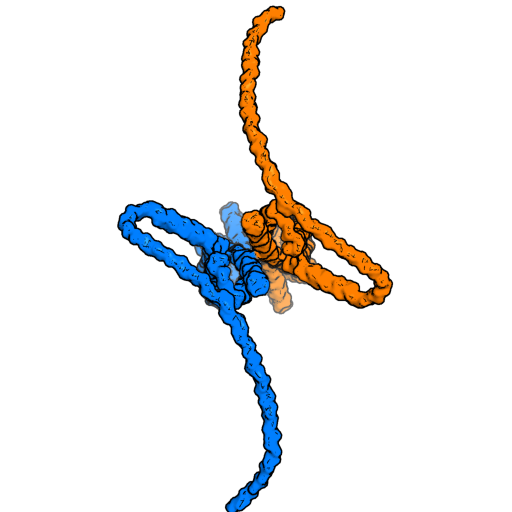 2970 O O . SER B 1 82 ? 14.555 6.082 -4.98 1 95.69 82 SER B O 1
ATOM 2972 N N . GLY B 1 83 ? 13.164 7.211 -3.725 1 96.81 83 GLY B N 1
ATOM 2973 C CA . GLY B 1 83 ? 12.117 6.219 -3.922 1 96.81 83 GLY B CA 1
ATOM 2974 C C . GLY B 1 83 ? 11.68 6.098 -5.367 1 96.81 83 GLY B C 1
ATOM 2975 O O . GLY B 1 83 ? 11.594 4.992 -5.906 1 96.81 83 GLY B O 1
ATOM 2976 N N . VAL B 1 84 ? 11.438 7.199 -6.02 1 95.56 84 VAL B N 1
ATOM 2977 C CA . VAL B 1 84 ? 10.984 7.199 -7.406 1 95.56 84 VAL B CA 1
ATOM 2978 C C . VAL B 1 84 ? 12.102 6.68 -8.312 1 95.56 84 VAL B C 1
ATOM 2980 O O . VAL B 1 84 ? 11.844 5.938 -9.258 1 95.56 84 VAL B O 1
ATOM 2983 N N . ALA B 1 85 ? 13.336 7.016 -8.008 1 95.25 85 ALA B N 1
ATOM 2984 C CA . ALA B 1 85 ? 14.469 6.539 -8.789 1 95.25 85 ALA B CA 1
ATOM 2985 C C . ALA B 1 85 ? 14.602 5.02 -8.688 1 95.25 85 ALA B C 1
ATOM 2987 O O . ALA B 1 85 ? 14.844 4.344 -9.688 1 95.25 85 ALA B O 1
ATOM 2988 N N . LEU B 1 86 ? 14.422 4.5 -7.508 1 95.75 86 LEU B N 1
ATOM 2989 C CA . LEU B 1 86 ? 14.5 3.059 -7.309 1 95.75 86 LEU B CA 1
ATOM 2990 C C . LEU B 1 86 ? 13.328 2.352 -7.988 1 95.75 86 LEU B C 1
ATOM 2992 O O . LEU B 1 86 ? 13.516 1.323 -8.641 1 95.75 86 LEU B O 1
ATOM 2996 N N . PHE B 1 87 ? 12.133 2.879 -7.875 1 96.38 87 PHE B N 1
ATOM 2997 C CA . PHE B 1 87 ? 10.953 2.273 -8.469 1 96.38 87 PHE B CA 1
ATOM 2998 C C . PHE B 1 87 ? 11.031 2.297 -9.992 1 96.38 87 PHE B C 1
ATOM 3000 O O . PHE B 1 87 ? 10.82 1.274 -10.641 1 96.38 87 PHE B O 1
ATOM 3007 N N . CYS B 1 88 ? 11.336 3.424 -10.539 1 93.56 88 CYS B N 1
ATOM 3008 C CA . CYS B 1 88 ? 11.359 3.572 -11.984 1 93.56 88 CYS B CA 1
ATOM 3009 C C . CYS B 1 88 ? 12.602 2.912 -12.578 1 93.56 88 CYS B C 1
ATOM 3011 O O . CYS B 1 88 ? 12.523 2.254 -13.617 1 93.56 88 CYS B O 1
ATOM 3013 N N . GLY B 1 89 ? 13.766 3.135 -11.969 1 93.56 89 GLY B N 1
ATOM 3014 C CA . GLY B 1 89 ? 14.992 2.545 -12.477 1 93.56 89 GLY B CA 1
ATOM 3015 C C . GLY B 1 89 ? 15 1.03 -12.414 1 93.56 89 GLY B C 1
ATOM 3016 O O . GLY B 1 89 ? 15.195 0.361 -13.43 1 93.56 89 GLY B O 1
ATOM 3017 N N . CYS B 1 90 ? 14.727 0.423 -11.219 1 94.38 90 CYS B N 1
ATOM 3018 C CA . CYS B 1 90 ? 14.727 -1.026 -11.055 1 94.38 90 CYS B CA 1
ATOM 3019 C C . CYS B 1 90 ? 13.516 -1.655 -11.727 1 94.38 90 CYS B C 1
ATOM 3021 O O . CYS B 1 90 ? 13.594 -2.773 -12.242 1 94.38 90 CYS B O 1
ATOM 3023 N N . GLY B 1 91 ? 12.43 -0.903 -11.75 1 92.69 91 GLY B N 1
ATOM 3024 C CA . GLY B 1 91 ? 11.242 -1.41 -12.422 1 92.69 91 GLY B CA 1
ATOM 3025 C C . GLY B 1 91 ? 11.43 -1.58 -13.914 1 92.69 91 GLY B C 1
ATOM 3026 O O . GLY B 1 91 ? 10.984 -2.574 -14.492 1 92.69 91 GLY B O 1
ATOM 3027 N N . HIS B 1 92 ? 12.148 -0.629 -14.484 1 92.12 92 HIS B N 1
ATOM 3028 C CA . HIS B 1 92 ? 12.391 -0.683 -15.922 1 92.12 92 HIS B CA 1
ATOM 3029 C C . HIS B 1 92 ? 13.258 -1.88 -16.297 1 92.12 92 HIS B C 1
ATOM 3031 O O . HIS B 1 92 ? 12.938 -2.627 -17.219 1 92.12 92 HIS B O 1
ATOM 3037 N N . VAL B 1 93 ? 14.273 -2.156 -15.57 1 93.06 93 VAL B N 1
ATOM 3038 C CA . VAL B 1 93 ? 15.203 -3.246 -15.859 1 93.06 93 VAL B CA 1
ATOM 3039 C C . VAL B 1 93 ? 14.539 -4.586 -15.539 1 93.06 93 VAL B C 1
ATOM 3041 O O . VAL B 1 93 ? 14.727 -5.562 -16.266 1 93.06 93 VAL B O 1
ATOM 3044 N N . ALA B 1 94 ? 13.789 -4.637 -14.484 1 93.56 94 ALA B N 1
ATOM 3045 C CA . ALA B 1 94 ? 13.117 -5.871 -14.094 1 93.56 94 ALA B CA 1
ATOM 3046 C C . ALA B 1 94 ? 12.094 -6.297 -15.141 1 93.56 94 ALA B C 1
ATOM 3048 O O . ALA B 1 94 ? 11.945 -7.488 -15.422 1 93.56 94 ALA B O 1
ATOM 3049 N N . LEU B 1 95 ? 11.352 -5.324 -15.734 1 90.31 95 LEU B N 1
ATOM 3050 C CA . LEU B 1 95 ? 10.359 -5.645 -16.766 1 90.31 95 LEU B CA 1
ATOM 3051 C C . LEU B 1 95 ? 11.031 -6.176 -18.016 1 90.31 95 LEU B C 1
ATOM 3053 O O . LEU B 1 95 ? 10.547 -7.133 -18.625 1 90.31 95 LEU B O 1
ATOM 3057 N N . ALA B 1 96 ? 12.18 -5.602 -18.359 1 87.69 96 ALA B N 1
ATOM 3058 C CA . ALA B 1 96 ? 12.938 -6.094 -19.5 1 87.69 96 ALA B CA 1
ATOM 3059 C C . ALA B 1 96 ? 13.5 -7.488 -19.234 1 87.69 96 ALA B C 1
ATOM 3061 O O . ALA B 1 96 ? 13.539 -8.336 -20.125 1 87.69 96 ALA B O 1
ATOM 3062 N N . GLY B 1 97 ? 13.953 -7.664 -18.031 1 88.88 97 GLY B N 1
ATOM 3063 C CA . GLY B 1 97 ? 14.43 -8.984 -17.656 1 88.88 97 GLY B CA 1
ATOM 3064 C C . GLY B 1 97 ? 13.352 -10.047 -17.688 1 88.88 97 GLY B C 1
ATOM 3065 O O . GLY B 1 97 ? 13.609 -11.195 -18.062 1 88.88 97 GLY B O 1
ATOM 3066 N N . THR B 1 98 ? 12.141 -9.75 -17.391 1 88.25 98 THR B N 1
ATOM 3067 C CA . THR B 1 98 ? 11.031 -10.695 -17.391 1 88.25 98 THR B CA 1
ATOM 3068 C C . THR B 1 98 ? 10.719 -11.164 -18.812 1 88.25 98 THR B C 1
ATOM 3070 O O . THR B 1 98 ? 10.43 -12.344 -19.031 1 88.25 98 THR B O 1
ATOM 3073 N N . ILE B 1 99 ? 10.797 -10.242 -19.75 1 86.56 99 ILE B N 1
ATOM 3074 C CA . ILE B 1 99 ? 10.539 -10.617 -21.141 1 86.56 99 ILE B CA 1
ATOM 3075 C C . ILE B 1 99 ? 11.617 -11.586 -21.625 1 86.56 99 ILE B C 1
ATOM 3077 O O . ILE B 1 99 ? 11.328 -12.539 -22.344 1 86.56 99 ILE B O 1
ATOM 3081 N N . SER B 1 100 ? 12.844 -11.367 -21.172 1 86.62 100 SER B N 1
ATOM 3082 C CA . SER B 1 100 ? 13.945 -12.234 -21.578 1 86.62 100 SER B CA 1
ATOM 3083 C C . SER B 1 100 ? 13.781 -13.633 -21 1 86.62 100 SER B C 1
ATOM 3085 O O . SER B 1 100 ? 14.039 -14.633 -21.672 1 86.62 100 SER B O 1
ATOM 3087 N N . ILE B 1 101 ? 13.312 -13.695 -19.797 1 86.44 101 ILE B N 1
ATOM 3088 C CA . ILE B 1 101 ? 13.094 -14.984 -19.141 1 86.44 101 ILE B CA 1
ATOM 3089 C C . ILE B 1 101 ? 11.945 -15.727 -19.828 1 86.44 101 ILE B C 1
ATOM 3091 O O . ILE B 1 101 ? 12.016 -16.938 -20.047 1 86.44 101 ILE B O 1
ATOM 3095 N N . LEU B 1 102 ? 10.938 -15 -20.219 1 83.94 102 LEU B N 1
ATOM 3096 C CA . LEU B 1 102 ? 9.773 -15.594 -20.859 1 83.94 102 LEU B CA 1
ATOM 3097 C C . LEU B 1 102 ? 10.125 -16.109 -22.25 1 83.94 102 LEU B C 1
ATOM 3099 O O . LEU B 1 102 ? 9.695 -17.203 -22.641 1 83.94 102 LEU B O 1
ATOM 3103 N N . GLU B 1 103 ? 10.922 -15.43 -22.969 1 83.12 103 GLU B N 1
ATOM 3104 C CA . GLU B 1 103 ? 11.289 -15.812 -24.328 1 83.12 103 GLU B CA 1
ATOM 3105 C C . GLU B 1 103 ? 12.281 -16.969 -24.328 1 83.12 103 GLU B C 1
ATOM 3107 O O . GLU B 1 103 ? 12.281 -17.797 -25.234 1 83.12 103 GLU B O 1
ATOM 3112 N N . GLN B 1 104 ? 12.984 -17.172 -23.281 1 81.56 104 GLN B N 1
ATOM 3113 C CA . GLN B 1 104 ? 14.023 -18.203 -23.234 1 81.56 104 GLN B CA 1
ATOM 3114 C C . GLN B 1 104 ? 13.492 -19.5 -22.641 1 81.56 104 GLN B C 1
ATOM 3116 O O . GLN B 1 104 ? 13.898 -20.594 -23.031 1 81.56 104 GLN B O 1
ATOM 3121 N N . SER B 1 105 ? 12.594 -19.281 -21.703 1 79.38 105 SER B N 1
ATOM 3122 C CA . SER B 1 105 ? 12.273 -20.469 -20.938 1 79.38 105 SER B CA 1
ATOM 3123 C C . SER B 1 105 ? 10.82 -20.906 -21.156 1 79.38 105 SER B C 1
ATOM 3125 O O . SER B 1 105 ? 10.477 -22.062 -20.969 1 79.38 105 SER B O 1
ATOM 3127 N N . PHE B 1 106 ? 9.922 -20.141 -21.578 1 79.5 106 PHE B N 1
ATOM 3128 C CA . PHE B 1 106 ? 8.523 -20.531 -21.578 1 79.5 106 PHE B CA 1
ATOM 3129 C C . PHE B 1 106 ? 7.941 -20.469 -22.984 1 79.5 106 PHE B C 1
ATOM 3131 O O . PHE B 1 106 ? 7.066 -21.281 -23.328 1 79.5 106 PHE B O 1
ATOM 3138 N N . SER B 1 107 ? 8.055 -19.516 -23.688 1 72.5 107 SER B N 1
ATOM 3139 C CA . SER B 1 107 ? 7.43 -19.469 -25 1 72.5 107 SER B CA 1
ATOM 3140 C C . SER B 1 107 ? 8.398 -18.953 -26.062 1 72.5 107 SER B C 1
ATOM 3142 O O . SER B 1 107 ? 8.938 -17.859 -25.922 1 72.5 107 SER B O 1
ATOM 3144 N N . THR B 1 108 ? 8.617 -19.922 -26.906 1 69.5 108 THR B N 1
ATOM 3145 C CA . THR B 1 108 ? 9.508 -19.516 -27.984 1 69.5 108 THR B CA 1
ATOM 3146 C C . THR B 1 108 ? 8.719 -18.797 -29.078 1 69.5 108 THR B C 1
ATOM 3148 O O . THR B 1 108 ? 9.305 -18.203 -29.984 1 69.5 108 THR B O 1
ATOM 3151 N N . ASN B 1 109 ? 7.395 -18.812 -28.891 1 73.94 109 ASN B N 1
ATOM 3152 C CA . ASN B 1 109 ? 6.633 -18.141 -29.938 1 73.94 109 ASN B CA 1
ATOM 3153 C C . ASN B 1 109 ? 6.348 -16.688 -29.594 1 73.94 109 ASN B C 1
ATOM 3155 O O . ASN B 1 109 ? 5.797 -16.391 -28.531 1 73.94 109 ASN B O 1
ATOM 3159 N N . ALA B 1 110 ? 6.816 -15.883 -30.406 1 68.31 110 ALA B N 1
ATOM 3160 C CA . ALA B 1 110 ? 6.73 -14.438 -30.219 1 68.31 110 ALA B CA 1
ATOM 3161 C C . ALA B 1 110 ? 5.281 -13.984 -30.109 1 68.31 110 ALA B C 1
ATOM 3163 O O . ALA B 1 110 ? 4.98 -12.977 -29.453 1 68.31 110 ALA B O 1
ATOM 3164 N N . THR B 1 111 ? 4.398 -14.711 -30.656 1 71.12 111 THR B N 1
ATOM 3165 C CA . THR B 1 111 ? 3.006 -14.281 -30.672 1 71.12 111 THR B CA 1
ATOM 3166 C C . THR B 1 111 ? 2.371 -14.453 -29.297 1 71.12 111 THR B C 1
ATOM 3168 O O . THR B 1 111 ? 1.425 -13.742 -28.938 1 71.12 111 THR B O 1
ATOM 3171 N N . ASP B 1 112 ? 2.961 -15.32 -28.578 1 72.12 112 ASP B N 1
ATOM 3172 C CA . ASP B 1 112 ? 2.375 -15.625 -27.266 1 72.12 112 ASP B CA 1
ATOM 3173 C C . ASP B 1 112 ? 2.672 -14.516 -26.266 1 72.12 112 ASP B C 1
ATOM 3175 O O . ASP B 1 112 ? 1.888 -14.281 -25.344 1 72.12 112 ASP B O 1
ATOM 3179 N N . HIS B 1 113 ? 3.754 -13.844 -26.547 1 72.06 113 HIS B N 1
ATOM 3180 C CA . HIS B 1 113 ? 4.109 -12.828 -25.578 1 72.06 113 HIS B CA 1
ATOM 3181 C C . HIS B 1 113 ? 3.994 -11.43 -26.172 1 72.06 113 HIS B C 1
ATOM 3183 O O . HIS B 1 113 ? 4.602 -10.477 -25.656 1 72.06 113 HIS B O 1
ATOM 3189 N N . ALA B 1 114 ? 3.299 -11.312 -27.234 1 76.88 114 ALA B N 1
ATOM 3190 C CA . ALA B 1 114 ? 3.16 -10.023 -27.922 1 76.88 114 ALA B CA 1
ATOM 3191 C C . ALA B 1 114 ? 2.402 -9.023 -27.047 1 76.88 114 ALA B C 1
ATOM 3193 O O . ALA B 1 114 ? 2.803 -7.867 -26.922 1 76.88 114 ALA B O 1
ATOM 3194 N N . LEU B 1 115 ? 1.359 -9.523 -26.359 1 76.12 115 LEU B N 1
ATOM 3195 C CA . LEU B 1 115 ? 0.57 -8.641 -25.516 1 76.12 115 LEU B CA 1
ATOM 3196 C C . LEU B 1 115 ? 1.385 -8.164 -24.312 1 76.12 115 LEU B C 1
ATOM 3198 O O . LEU B 1 115 ? 1.332 -6.992 -23.953 1 76.12 115 LEU B O 1
ATOM 3202 N N . LEU B 1 116 ? 2.102 -9.039 -23.797 1 79.44 116 LEU B N 1
ATOM 3203 C CA . LEU B 1 116 ? 2.916 -8.68 -22.641 1 79.44 116 LEU B CA 1
ATOM 3204 C C . LEU B 1 116 ? 4.016 -7.699 -23.031 1 79.44 116 LEU B C 1
ATOM 3206 O O . LEU B 1 116 ? 4.297 -6.746 -22.312 1 79.44 116 LEU B O 1
ATOM 3210 N N . SER B 1 117 ? 4.59 -7.906 -24.281 1 82 117 SER B N 1
ATOM 3211 C CA . SER B 1 117 ? 5.645 -7.012 -24.75 1 82 117 SER B CA 1
ATOM 3212 C C . SER B 1 117 ? 5.102 -5.609 -25.016 1 82 117 SER B C 1
ATOM 3214 O O . SER B 1 117 ? 5.77 -4.617 -24.719 1 82 117 SER B O 1
ATOM 3216 N N . GLU B 1 118 ? 3.945 -5.559 -25.438 1 84.88 118 GLU B N 1
ATOM 3217 C CA . GLU B 1 118 ? 3.322 -4.258 -25.672 1 84.88 118 GLU B CA 1
ATOM 3218 C C . GLU B 1 118 ? 2.998 -3.557 -24.359 1 84.88 118 GLU B C 1
ATOM 3220 O O . GLU B 1 118 ? 3.18 -2.344 -24.234 1 84.88 118 GLU B O 1
ATOM 3225 N N . VAL B 1 119 ? 2.525 -4.316 -23.438 1 83.06 119 VAL B N 1
ATOM 3226 C CA . VAL B 1 119 ? 2.197 -3.752 -22.125 1 83.06 119 VAL B CA 1
ATOM 3227 C C . VAL B 1 119 ? 3.469 -3.254 -21.453 1 83.06 119 VAL B C 1
ATOM 3229 O O . VAL B 1 119 ? 3.469 -2.195 -20.812 1 83.06 119 VAL B O 1
ATOM 3232 N N . ILE B 1 120 ? 4.488 -3.936 -21.656 1 84.62 120 ILE B N 1
ATOM 3233 C CA . ILE B 1 120 ? 5.742 -3.557 -21.031 1 84.62 120 ILE B CA 1
ATOM 3234 C C . ILE B 1 120 ? 6.297 -2.293 -21.688 1 84.62 120 ILE B C 1
ATOM 3236 O O . ILE B 1 120 ? 6.824 -1.413 -21 1 84.62 120 ILE B O 1
ATOM 3240 N N . LYS B 1 121 ? 6.188 -2.191 -23.016 1 85.88 121 LYS B N 1
ATOM 3241 C CA . LYS B 1 121 ? 6.613 -0.976 -23.703 1 85.88 121 LYS B CA 1
ATOM 3242 C C . LYS B 1 121 ? 5.828 0.237 -23.203 1 85.88 121 LYS B C 1
ATOM 3244 O O . LYS B 1 121 ? 6.402 1.301 -22.969 1 85.88 121 LYS B O 1
ATOM 3249 N N . LEU B 1 122 ? 4.582 0.06 -23.047 1 87.12 122 LEU B N 1
ATOM 3250 C CA . LEU B 1 122 ? 3.746 1.133 -22.516 1 87.12 122 LEU B CA 1
ATOM 3251 C C . LEU B 1 122 ? 4.145 1.481 -21.094 1 87.12 122 LEU B C 1
ATOM 3253 O O . LEU B 1 122 ? 4.207 2.658 -20.719 1 87.12 122 LEU B O 1
ATOM 3257 N N . MET B 1 123 ? 4.406 0.436 -20.312 1 88.25 123 MET B N 1
ATOM 3258 C CA . MET B 1 123 ? 4.797 0.664 -18.922 1 88.25 123 MET B CA 1
ATOM 3259 C C . MET B 1 123 ? 6.121 1.416 -18.844 1 88.25 123 MET B C 1
ATOM 3261 O O . MET B 1 123 ? 6.324 2.238 -17.953 1 88.25 123 MET B O 1
ATOM 3265 N N . GLN B 1 124 ? 6.977 1.281 -19.797 1 86.88 124 GLN B N 1
ATOM 3266 C CA . GLN B 1 124 ? 8.25 1.995 -19.828 1 86.88 124 GLN B CA 1
ATOM 3267 C C . GLN B 1 124 ? 8.039 3.484 -20.078 1 86.88 124 GLN B C 1
ATOM 3269 O O . GLN B 1 124 ? 8.672 4.324 -19.438 1 86.88 124 GLN B O 1
ATOM 3274 N N . TYR B 1 125 ? 7.152 3.76 -20.906 1 88.56 125 TYR B N 1
ATOM 3275 C CA . TYR B 1 125 ? 6.844 5.164 -21.172 1 88.56 125 TYR B CA 1
ATOM 3276 C C . TYR B 1 125 ? 6.199 5.812 -19.953 1 88.56 125 TYR B C 1
ATOM 3278 O O . TYR B 1 125 ? 6.496 6.965 -19.625 1 88.56 125 TYR B O 1
ATOM 3286 N N . VAL B 1 126 ? 5.379 5.082 -19.328 1 89.25 126 VAL B N 1
ATOM 3287 C CA . VAL B 1 126 ? 4.719 5.594 -18.141 1 89.25 126 VAL B CA 1
ATOM 3288 C C . VAL B 1 126 ? 5.75 5.836 -17.031 1 89.25 126 VAL B C 1
ATOM 3290 O O . VAL B 1 126 ? 5.68 6.836 -16.328 1 89.25 126 VAL B O 1
ATOM 3293 N N . ILE B 1 127 ? 6.68 4.957 -16.969 1 89 127 ILE B N 1
ATOM 3294 C CA . ILE B 1 127 ? 7.727 5.074 -15.961 1 89 127 ILE B CA 1
ATOM 3295 C C . ILE B 1 127 ? 8.531 6.352 -16.203 1 89 127 ILE B C 1
ATOM 3297 O O . ILE B 1 127 ? 8.82 7.094 -15.258 1 89 127 ILE B O 1
ATOM 3301 N N . TYR B 1 128 ? 8.844 6.688 -17.438 1 88.62 128 TYR B N 1
ATOM 3302 C CA . TYR B 1 128 ? 9.562 7.914 -17.75 1 88.62 128 TYR B CA 1
ATOM 3303 C C . TYR B 1 128 ? 8.734 9.141 -17.406 1 88.62 128 TYR B C 1
ATOM 3305 O O . TYR B 1 128 ? 9.266 10.133 -16.891 1 88.62 128 TYR B O 1
ATOM 3313 N N . GLY B 1 129 ? 7.508 9.062 -17.656 1 90.88 129 GLY B N 1
ATOM 3314 C CA . GLY B 1 129 ? 6.617 10.164 -17.328 1 90.88 129 GLY B CA 1
ATOM 3315 C C . GLY B 1 129 ? 6.48 10.383 -15.828 1 90.88 129 GLY B C 1
ATOM 3316 O O . GLY B 1 129 ? 6.551 11.516 -15.352 1 90.88 129 GLY B O 1
ATOM 3317 N N . ILE B 1 130 ? 6.379 9.344 -15.141 1 91.88 130 ILE B N 1
ATOM 3318 C CA . ILE B 1 130 ? 6.223 9.414 -13.688 1 91.88 130 ILE B CA 1
ATOM 3319 C C . ILE B 1 130 ? 7.5 9.961 -13.062 1 91.88 130 ILE B C 1
ATOM 3321 O O . ILE B 1 130 ? 7.445 10.812 -12.164 1 91.88 130 ILE B O 1
ATOM 3325 N N . ALA B 1 131 ? 8.625 9.508 -13.578 1 91.75 131 ALA B N 1
ATOM 3326 C CA . ALA B 1 131 ? 9.898 9.977 -13.047 1 91.75 131 ALA B CA 1
ATOM 3327 C C . ALA B 1 131 ? 10.062 11.484 -13.234 1 91.75 131 ALA B C 1
ATOM 3329 O O . ALA B 1 131 ? 10.438 12.195 -12.305 1 91.75 131 ALA B O 1
ATOM 3330 N N . SER B 1 132 ? 9.719 11.938 -14.375 1 92.81 132 SER B N 1
ATOM 3331 C CA . SER B 1 132 ? 9.836 13.359 -14.656 1 92.81 132 SER B CA 1
ATOM 3332 C C . SER B 1 132 ? 8.836 14.172 -13.844 1 92.81 132 SER B C 1
ATOM 3334 O O . SER B 1 132 ? 9.18 15.242 -13.32 1 92.81 132 SER B O 1
ATOM 3336 N N . PHE B 1 133 ? 7.664 13.742 -13.688 1 93.62 133 PHE B N 1
ATOM 3337 C CA . PHE B 1 133 ? 6.625 14.438 -12.93 1 93.62 133 PHE B CA 1
ATOM 3338 C C . PHE B 1 133 ? 7.016 14.555 -11.461 1 93.62 133 PHE B C 1
ATOM 3340 O O . PHE B 1 133 ? 6.914 15.641 -10.875 1 93.62 133 PHE B O 1
ATOM 3347 N N . PHE B 1 134 ? 7.477 13.516 -10.875 1 93.06 134 PHE B N 1
ATOM 3348 C CA . PHE B 1 134 ? 7.789 13.531 -9.453 1 93.06 134 PHE B CA 1
ATOM 3349 C C . PHE B 1 134 ? 9.062 14.336 -9.188 1 93.06 134 PHE B C 1
ATOM 3351 O O . PHE B 1 134 ? 9.211 14.938 -8.117 1 93.06 134 PHE B O 1
ATOM 3358 N N . PHE B 1 135 ? 9.93 14.383 -10.203 1 91.56 135 PHE B N 1
ATOM 3359 C CA . PHE B 1 135 ? 11.117 15.219 -10.055 1 91.56 135 PHE B CA 1
ATOM 3360 C C . PHE B 1 135 ? 10.734 16.688 -9.977 1 91.56 135 PHE B C 1
ATOM 3362 O O . PHE B 1 135 ? 11.18 17.406 -9.078 1 91.56 135 PHE B O 1
ATOM 3369 N N . LEU B 1 136 ? 9.883 17.094 -10.82 1 93.19 136 LEU B N 1
ATOM 3370 C CA . LEU B 1 136 ? 9.438 18.469 -10.836 1 93.19 136 LEU B CA 1
ATOM 3371 C C . LEU B 1 136 ? 8.562 18.781 -9.617 1 93.19 136 LEU B C 1
ATOM 3373 O O . LEU B 1 136 ? 8.719 19.812 -8.977 1 93.19 136 LEU B O 1
ATOM 3377 N N . TYR B 1 137 ? 7.734 17.891 -9.273 1 93 137 TYR B N 1
ATOM 3378 C CA . TYR B 1 137 ? 6.82 18.062 -8.148 1 93 137 TYR B CA 1
ATOM 3379 C C . TYR B 1 137 ? 7.59 18.188 -6.84 1 93 137 TYR B C 1
ATOM 3381 O O . TYR B 1 137 ? 7.258 19.016 -5.992 1 93 137 TYR B O 1
ATOM 3389 N N . GLY B 1 138 ? 8.609 17.359 -6.719 1 90.44 138 GLY B N 1
ATOM 3390 C CA . GLY B 1 138 ? 9.422 17.453 -5.52 1 90.44 138 GLY B CA 1
ATOM 3391 C C . GLY B 1 138 ? 10.125 18.781 -5.375 1 90.44 138 GLY B C 1
ATOM 3392 O O . GLY B 1 138 ? 10.195 19.344 -4.277 1 90.44 138 GLY B O 1
ATOM 3393 N N . ILE B 1 139 ? 10.555 19.344 -6.391 1 90.69 139 ILE B N 1
ATOM 3394 C CA . ILE B 1 139 ? 11.242 20.625 -6.367 1 90.69 139 ILE B CA 1
ATOM 3395 C C . ILE B 1 139 ? 10.258 21.734 -6.023 1 90.69 139 ILE B C 1
ATOM 3397 O O . ILE B 1 139 ? 10.57 22.641 -5.238 1 90.69 139 ILE B O 1
ATOM 3401 N N . ILE B 1 140 ? 9.094 21.625 -6.57 1 89.31 140 ILE B N 1
ATOM 3402 C CA . ILE B 1 140 ? 8.078 22.641 -6.32 1 89.31 140 ILE B CA 1
ATOM 3403 C C . ILE B 1 140 ? 7.668 22.609 -4.848 1 89.31 140 ILE B C 1
ATOM 3405 O O . ILE B 1 140 ? 7.527 23.656 -4.215 1 89.31 140 ILE B O 1
ATOM 3409 N N . LEU B 1 141 ? 7.52 21.469 -4.277 1 89.12 141 LEU B N 1
ATOM 3410 C CA . LEU B 1 141 ? 7.113 21.359 -2.879 1 89.12 141 LEU B CA 1
ATOM 3411 C C . LEU B 1 141 ? 8.227 21.844 -1.951 1 89.12 141 LEU B C 1
ATOM 3413 O O . LEU B 1 141 ? 7.945 22.438 -0.902 1 89.12 141 LEU B O 1
ATOM 3417 N N . LEU B 1 142 ? 9.445 21.562 -2.391 1 87.31 142 LEU B N 1
ATOM 3418 C CA . LEU B 1 142 ? 10.562 22.062 -1.592 1 87.31 142 LEU B CA 1
ATOM 3419 C C . LEU B 1 142 ? 10.633 23.578 -1.641 1 87.31 142 LEU B C 1
ATOM 3421 O O . LEU B 1 142 ? 10.891 24.234 -0.623 1 87.31 142 LEU B O 1
ATOM 3425 N N . ALA B 1 143 ? 10.375 24.156 -2.768 1 85.56 143 ALA B N 1
ATOM 3426 C CA . ALA B 1 143 ? 10.375 25.609 -2.922 1 85.56 143 ALA B CA 1
ATOM 3427 C C . ALA B 1 143 ? 9.266 26.25 -2.088 1 85.56 143 ALA B C 1
ATOM 3429 O O . ALA B 1 143 ? 9.461 27.312 -1.493 1 85.56 143 ALA B O 1
ATOM 3430 N N . GLU B 1 144 ? 8.148 25.609 -2.09 1 82.56 144 GLU B N 1
ATOM 3431 C CA . GLU B 1 144 ? 7.047 26.125 -1.274 1 82.56 144 GLU B CA 1
ATOM 3432 C C . GLU B 1 144 ? 7.395 26.078 0.211 1 82.56 144 GLU B C 1
ATOM 3434 O O . GLU B 1 144 ? 7.02 26.969 0.97 1 82.56 144 GLU B O 1
ATOM 3439 N N . GLY B 1 145 ? 8.055 24.984 0.618 1 80.75 145 GLY B N 1
ATOM 3440 C CA . GLY B 1 145 ? 8.5 24.906 2 1 80.75 145 GLY B CA 1
ATOM 3441 C C . GLY B 1 145 ? 9.453 26.016 2.387 1 80.75 145 GLY B C 1
ATOM 3442 O O . GLY B 1 145 ? 9.336 26.609 3.467 1 80.75 145 GLY B O 1
ATOM 3443 N N . PHE B 1 146 ? 10.352 26.406 1.557 1 79.31 146 PHE B N 1
ATOM 3444 C CA . PHE B 1 146 ? 11.305 27.484 1.818 1 79.31 146 PHE B CA 1
ATOM 3445 C C . PHE B 1 146 ? 10.594 28.844 1.818 1 79.31 146 PHE B C 1
ATOM 3447 O O . PHE B 1 146 ? 10.922 29.719 2.621 1 79.31 146 PHE B O 1
ATOM 3454 N N . TYR B 1 147 ? 9.641 28.953 0.936 1 75.94 147 TYR B N 1
ATOM 3455 C CA . TYR B 1 147 ? 8.914 30.219 0.837 1 75.94 147 TYR B CA 1
ATOM 3456 C C . TYR B 1 147 ? 8.086 30.469 2.092 1 75.94 147 TYR B C 1
ATOM 3458 O O . TYR B 1 147 ? 8.055 31.594 2.607 1 75.94 147 TYR B O 1
ATOM 3466 N N . THR B 1 148 ? 7.445 29.469 2.604 1 75.94 148 THR B N 1
ATOM 3467 C CA . THR B 1 148 ? 6.582 29.641 3.77 1 75.94 148 THR B CA 1
ATOM 3468 C C . THR B 1 148 ? 7.418 29.844 5.031 1 75.94 148 THR B C 1
ATOM 3470 O O . THR B 1 148 ? 7.043 30.625 5.91 1 75.94 148 THR B O 1
ATOM 3473 N N . THR B 1 149 ? 8.531 29.172 5.168 1 73.5 149 THR B N 1
ATOM 3474 C CA . THR B 1 149 ? 9.367 29.328 6.352 1 73.5 149 THR B CA 1
ATOM 3475 C C . THR B 1 149 ? 10.016 30.719 6.375 1 73.5 149 THR B C 1
ATOM 3477 O O . THR B 1 149 ? 10.188 31.312 7.445 1 73.5 149 THR B O 1
ATOM 3480 N N . SER B 1 150 ? 10.344 31.266 5.191 1 69.69 150 SER B N 1
ATOM 3481 C CA . SER B 1 150 ? 10.93 32.594 5.117 1 69.69 150 SER B CA 1
ATOM 3482 C C . SER B 1 150 ? 9.883 33.688 5.348 1 69.69 150 SER B C 1
ATOM 3484 O O . SER B 1 150 ? 10.156 34.688 5.988 1 69.69 150 SER B O 1
ATOM 3486 N N . ALA B 1 151 ? 8.727 33.469 4.781 1 62.66 151 ALA B N 1
ATOM 3487 C CA . ALA B 1 151 ? 7.648 34.438 4.918 1 62.66 151 ALA B CA 1
ATOM 3488 C C . ALA B 1 151 ? 7.215 34.594 6.375 1 62.66 151 ALA B C 1
ATOM 3490 O O . ALA B 1 151 ? 6.863 35.688 6.82 1 62.66 151 ALA B O 1
ATOM 3491 N N . VAL B 1 152 ? 7.207 33.469 7.098 1 61.56 152 VAL B N 1
ATOM 3492 C CA . VAL B 1 152 ? 6.824 33.5 8.508 1 61.56 152 VAL B CA 1
ATOM 3493 C C . VAL B 1 152 ? 7.82 34.344 9.297 1 61.56 152 VAL B C 1
ATOM 3495 O O . VAL B 1 152 ? 7.449 35 10.266 1 61.56 152 VAL B O 1
ATOM 3498 N N . LYS B 1 153 ? 9.008 34.5 8.773 1 60.47 153 LYS B N 1
ATOM 3499 C CA . LYS B 1 153 ? 10.016 35.25 9.508 1 60.47 153 LYS B CA 1
ATOM 3500 C C . LYS B 1 153 ? 9.992 36.719 9.125 1 60.47 153 LYS B C 1
ATOM 3502 O O . LYS B 1 153 ? 10.328 37.594 9.93 1 60.47 153 LYS B O 1
ATOM 3507 N N . GLU B 1 154 ? 9.656 36.875 7.781 1 53.22 154 GLU B N 1
ATOM 3508 C CA . GLU B 1 154 ? 9.766 38.25 7.312 1 53.22 154 GLU B CA 1
ATOM 3509 C C . GLU B 1 154 ? 8.414 38.969 7.383 1 53.22 154 GLU B C 1
ATOM 3511 O O . GLU B 1 154 ? 8.328 40.188 7.152 1 53.22 154 GLU B O 1
ATOM 3516 N N . LEU B 1 155 ? 7.246 38.312 7.352 1 49.78 155 LEU B N 1
ATOM 3517 C CA . LEU B 1 155 ? 5.992 38.906 6.895 1 49.78 155 LEU B CA 1
ATOM 3518 C C . LEU B 1 155 ? 5.457 39.906 7.918 1 49.78 155 LEU B C 1
ATOM 3520 O O . LEU B 1 155 ? 4.738 39.531 8.844 1 49.78 155 LEU B O 1
ATOM 3524 N N . HIS B 1 156 ? 6.238 40.688 8.367 1 46.28 156 HIS B N 1
ATOM 3525 C CA . HIS B 1 156 ? 5.473 41.906 8.648 1 46.28 156 HIS B CA 1
ATOM 3526 C C . HIS B 1 156 ? 4.586 42.281 7.469 1 46.28 156 HIS B C 1
ATOM 3528 O O . HIS B 1 156 ? 4.062 43.406 7.41 1 46.28 156 HIS B O 1
ATOM 3534 N N . GLY B 1 157 ? 4.484 41.562 6.359 1 51.69 157 GLY B N 1
ATOM 3535 C CA . GLY B 1 157 ? 3.84 42.188 5.211 1 51.69 157 GLY B CA 1
ATOM 3536 C C . GLY B 1 157 ? 2.357 41.875 5.121 1 51.69 157 GLY B C 1
ATOM 3537 O O . GLY B 1 157 ? 1.818 41.156 5.953 1 51.69 157 GLY B O 1
ATOM 3538 N N . GLU B 1 158 ? 1.683 42.219 3.734 1 59.59 158 GLU B N 1
ATOM 3539 C CA . GLU B 1 158 ? 0.336 42.562 3.285 1 59.59 158 GLU B CA 1
ATOM 3540 C C . GLU B 1 158 ? -0.574 41.312 3.299 1 59.59 158 GLU B C 1
ATOM 3542 O O . GLU B 1 158 ? -0.143 40.219 2.959 1 59.59 158 GLU B O 1
ATOM 3547 N N . PHE B 1 159 ? -1.679 41.375 3.98 1 59.06 159 PHE B N 1
ATOM 3548 C CA . PHE B 1 159 ? -2.828 40.469 4.082 1 59.06 159 PHE B CA 1
ATOM 3549 C C . PHE B 1 159 ? -3.037 39.719 2.779 1 59.06 159 PHE B C 1
ATOM 3551 O O . PHE B 1 159 ? -3.355 38.531 2.795 1 59.06 159 PHE B O 1
ATOM 3558 N N . LYS B 1 160 ? -2.76 40.406 1.614 1 60.84 160 LYS B N 1
ATOM 3559 C CA . LYS B 1 160 ? -3.057 39.781 0.328 1 60.84 160 LYS B CA 1
ATOM 3560 C C . LYS B 1 160 ? -2.09 38.625 0.039 1 60.84 160 LYS B C 1
ATOM 3562 O O . LYS B 1 160 ? -2.482 37.625 -0.529 1 60.84 160 LYS B O 1
ATOM 3567 N N . THR B 1 161 ? -0.879 38.719 0.523 1 62.5 161 THR B N 1
ATOM 3568 C CA . THR B 1 161 ? 0.114 37.688 0.275 1 62.5 161 THR B CA 1
ATOM 3569 C C . THR B 1 161 ? -0.149 36.469 1.152 1 62.5 161 THR B C 1
ATOM 3571 O O . THR B 1 161 ? 0.045 35.344 0.718 1 62.5 161 THR B O 1
ATOM 3574 N N . THR B 1 162 ? -0.787 36.812 2.154 1 67.88 162 THR B N 1
ATOM 3575 C CA . THR B 1 162 ? -1.045 35.688 3.062 1 67.88 162 THR B CA 1
ATOM 3576 C C . THR B 1 162 ? -2.246 34.875 2.594 1 67.88 162 THR B C 1
ATOM 3578 O O . THR B 1 162 ? -2.252 33.656 2.701 1 67.88 162 THR B O 1
ATOM 3581 N N . ILE B 1 163 ? -3.238 35.625 1.925 1 72.62 163 ILE B N 1
ATOM 3582 C CA . ILE B 1 163 ? -4.414 34.906 1.444 1 72.62 163 ILE B CA 1
ATOM 3583 C C . ILE B 1 163 ? -4.047 34.062 0.228 1 72.62 163 ILE B C 1
ATOM 3585 O O . ILE B 1 163 ? -4.527 32.938 0.077 1 72.62 163 ILE B O 1
ATOM 3589 N N . CYS B 1 164 ? -3.207 34.719 -0.625 1 74.44 164 CYS B N 1
ATOM 3590 C CA . CYS B 1 164 ? -2.758 33.969 -1.786 1 74.44 164 CYS B CA 1
ATOM 3591 C C . CYS B 1 164 ? -1.903 32.781 -1.362 1 74.44 164 CYS B C 1
ATOM 3593 O O . CYS B 1 164 ? -2.006 31.688 -1.944 1 74.44 164 CYS B O 1
ATOM 3595 N N . GLY B 1 165 ? -1.109 32.938 -0.382 1 75.12 165 GLY B N 1
ATOM 3596 C CA . GLY B 1 165 ? -0.296 31.844 0.141 1 75.12 165 GLY B CA 1
ATOM 3597 C C . GLY B 1 165 ? -1.117 30.703 0.721 1 75.12 165 GLY B C 1
ATOM 3598 O O . GLY B 1 165 ? -0.794 29.531 0.521 1 75.12 165 GLY B O 1
ATOM 3599 N N . ARG B 1 166 ? -2.203 31.094 1.28 1 79.12 166 ARG B N 1
ATOM 3600 C CA . ARG B 1 166 ? -3.092 30.094 1.858 1 79.12 166 ARG B CA 1
ATOM 3601 C C . ARG B 1 166 ? -3.729 29.234 0.771 1 79.12 166 ARG B C 1
ATOM 3603 O O . ARG B 1 166 ? -3.842 28.016 0.923 1 79.12 166 ARG B O 1
ATOM 3610 N N . CYS B 1 167 ? -4.113 29.922 -0.226 1 80.88 167 CYS B N 1
ATOM 3611 C CA . CYS B 1 167 ? -4.742 29.188 -1.32 1 80.88 167 CYS B CA 1
ATOM 3612 C C . CYS B 1 167 ? -3.744 28.266 -2.008 1 80.88 167 CYS B C 1
ATOM 3614 O O . CYS B 1 167 ? -4.086 27.141 -2.371 1 80.88 167 CYS B O 1
ATOM 3616 N N . ILE B 1 168 ? -2.533 28.656 -2.17 1 81.06 168 ILE B N 1
ATOM 3617 C CA . ILE B 1 168 ? -1.502 27.844 -2.811 1 81.06 168 ILE B CA 1
ATOM 3618 C C . ILE B 1 168 ? -1.14 26.656 -1.911 1 81.06 168 ILE B C 1
ATOM 3620 O O . ILE B 1 168 ? -0.995 25.531 -2.387 1 81.06 168 ILE B O 1
ATOM 3624 N N . SER B 1 169 ? -1.058 26.891 -0.696 1 82.5 169 SER B N 1
ATOM 3625 C CA . SER B 1 169 ? -0.722 25.812 0.226 1 82.5 169 SER B CA 1
ATOM 3626 C C . SER B 1 169 ? -1.854 24.797 0.323 1 82.5 169 SER B C 1
ATOM 3628 O O . SER B 1 169 ? -1.609 23.594 0.41 1 82.5 169 SER B O 1
ATOM 3630 N N . GLY B 1 170 ? -3.08 25.344 0.272 1 86 170 GLY B N 1
ATOM 3631 C CA . GLY B 1 170 ? -4.223 24.438 0.26 1 86 170 GLY B CA 1
ATOM 3632 C C . GLY B 1 170 ? -4.27 23.562 -0.968 1 86 170 GLY B C 1
ATOM 3633 O O . GLY B 1 170 ? -4.621 22.375 -0.876 1 86 170 GLY B O 1
ATOM 3634 N N . MET B 1 171 ? -3.918 24.078 -2.021 1 89.5 171 MET B N 1
ATOM 3635 C CA . MET B 1 171 ? -3.887 23.312 -3.266 1 89.5 171 MET B CA 1
ATOM 3636 C C . MET B 1 171 ? -2.803 22.25 -3.219 1 89.5 171 MET B C 1
ATOM 3638 O O . MET B 1 171 ? -3.002 21.141 -3.709 1 89.5 171 MET B O 1
ATOM 3642 N N . PHE B 1 172 ? -1.717 22.547 -2.609 1 88.5 172 PHE B N 1
ATOM 3643 C CA . PHE B 1 172 ? -0.637 21.578 -2.521 1 88.5 172 PHE B CA 1
ATOM 3644 C C . PHE B 1 172 ? -1.016 20.438 -1.585 1 88.5 172 PHE B C 1
ATOM 3646 O O . PHE B 1 172 ? -0.637 19.281 -1.816 1 88.5 172 PHE B O 1
ATOM 3653 N N . VAL B 1 173 ? -1.719 20.797 -0.548 1 89.12 173 VAL B N 1
ATOM 3654 C CA . VAL B 1 173 ? -2.186 19.734 0.347 1 89.12 173 VAL B CA 1
ATOM 3655 C C . VAL B 1 173 ? -3.123 18.797 -0.408 1 89.12 173 VAL B C 1
ATOM 3657 O O . VAL B 1 173 ? -2.994 17.578 -0.311 1 89.12 173 VAL B O 1
ATOM 3660 N N . PHE B 1 174 ? -3.957 19.422 -1.22 1 90.38 174 PHE B N 1
ATOM 3661 C CA . PHE B 1 174 ? -4.918 18.641 -1.984 1 90.38 174 PHE B CA 1
ATOM 3662 C C . PHE B 1 174 ? -4.211 17.797 -3.037 1 90.38 174 PHE B C 1
ATOM 3664 O O . PHE B 1 174 ? -4.496 16.594 -3.182 1 90.38 174 PHE B O 1
ATOM 3671 N N . LEU B 1 175 ? -3.324 18.344 -3.73 1 91.56 175 LEU B N 1
ATOM 3672 C CA . LEU B 1 175 ? -2.602 17.625 -4.781 1 91.56 175 LEU B CA 1
ATOM 3673 C C . LEU B 1 175 ? -1.755 16.5 -4.195 1 91.56 175 LEU B C 1
ATOM 3675 O O . LEU B 1 175 ? -1.699 15.406 -4.758 1 91.56 175 LEU B O 1
ATOM 3679 N N . THR B 1 176 ? -1.105 16.719 -3.135 1 92.56 176 THR B N 1
ATOM 3680 C CA . THR B 1 176 ? -0.284 15.695 -2.502 1 92.56 176 THR B CA 1
ATOM 3681 C C . THR B 1 176 ? -1.151 14.555 -1.981 1 92.56 176 THR B C 1
ATOM 3683 O O . THR B 1 176 ? -0.744 13.391 -2.023 1 92.56 176 THR B O 1
ATOM 3686 N N . TYR B 1 177 ? -2.334 14.922 -1.53 1 92.44 177 TYR B N 1
ATOM 3687 C CA . TYR B 1 177 ? -3.264 13.898 -1.056 1 92.44 177 TYR B CA 1
ATOM 3688 C C . TYR B 1 177 ? -3.689 12.977 -2.191 1 92.44 177 TYR B C 1
ATOM 3690 O O . TYR B 1 177 ? -3.668 11.758 -2.049 1 92.44 177 TYR B O 1
ATOM 3698 N N . VAL B 1 178 ? -4.047 13.547 -3.299 1 93.19 178 VAL B N 1
ATOM 3699 C CA . VAL B 1 178 ? -4.492 12.781 -4.461 1 93.19 178 VAL B CA 1
ATOM 3700 C C . VAL B 1 178 ? -3.344 11.914 -4.98 1 93.19 178 VAL B C 1
ATOM 3702 O O . VAL B 1 178 ? -3.541 10.742 -5.309 1 93.19 178 VAL B O 1
ATOM 3705 N N . LEU B 1 179 ? -2.207 12.469 -5.035 1 93.31 179 LEU B N 1
ATOM 3706 C CA . LEU B 1 179 ? -1.037 11.719 -5.473 1 93.31 179 LEU B CA 1
ATOM 3707 C C . LEU B 1 179 ? -0.721 10.586 -4.496 1 93.31 179 LEU B C 1
ATOM 3709 O O . LEU B 1 179 ? -0.289 9.508 -4.906 1 93.31 179 LEU B O 1
ATOM 3713 N N . GLY B 1 180 ? -0.963 10.914 -3.232 1 92.31 180 GLY B N 1
ATOM 3714 C CA . GLY B 1 180 ? -0.76 9.883 -2.227 1 92.31 180 GLY B CA 1
ATOM 3715 C C . GLY B 1 180 ? -1.677 8.688 -2.402 1 92.31 180 GLY B C 1
ATOM 3716 O O . GLY B 1 180 ? -1.234 7.539 -2.314 1 92.31 180 GLY B O 1
ATOM 3717 N N . ILE B 1 181 ? -2.887 8.914 -2.756 1 92.38 181 ILE B N 1
ATOM 3718 C CA . ILE B 1 181 ? -3.857 7.84 -2.959 1 92.38 181 ILE B CA 1
ATOM 3719 C C . ILE B 1 181 ? -3.502 7.051 -4.215 1 92.38 181 ILE B C 1
ATOM 3721 O O . ILE B 1 181 ? -3.541 5.82 -4.215 1 92.38 181 ILE B O 1
ATOM 3725 N N . ALA B 1 182 ? -3.141 7.715 -5.242 1 92.44 182 ALA B N 1
ATOM 3726 C CA . ALA B 1 182 ? -2.744 7.062 -6.484 1 92.44 182 ALA B CA 1
ATOM 3727 C C . ALA B 1 182 ? -1.514 6.188 -6.277 1 92.44 182 ALA B C 1
ATOM 3729 O O . ALA B 1 182 ? -1.453 5.062 -6.781 1 92.44 182 ALA B O 1
ATOM 3730 N N . TRP B 1 183 ? -0.583 6.68 -5.523 1 94.25 183 TRP B N 1
ATOM 3731 C CA . TRP B 1 183 ? 0.655 5.938 -5.301 1 94.25 183 TRP B CA 1
ATOM 3732 C C . TRP B 1 183 ? 0.423 4.762 -4.359 1 94.25 183 TRP B C 1
ATOM 3734 O O . TRP B 1 183 ? 1.16 3.773 -4.398 1 94.25 183 TRP B O 1
ATOM 3744 N N . LEU B 1 184 ? -0.619 4.875 -3.527 1 93.31 184 LEU B N 1
ATOM 3745 C CA . LEU B 1 184 ? -1.004 3.725 -2.717 1 93.31 184 LEU B CA 1
ATOM 3746 C C . LEU B 1 184 ? -1.444 2.562 -3.6 1 93.31 184 LEU B C 1
ATOM 3748 O O . LEU B 1 184 ? -1.11 1.407 -3.324 1 93.31 184 LEU B O 1
ATOM 3752 N N . GLY B 1 185 ? -2.129 2.914 -4.652 1 91.94 185 GLY B N 1
ATOM 3753 C CA . GLY B 1 185 ? -2.502 1.901 -5.625 1 91.94 185 GLY B CA 1
ATOM 3754 C C . GLY B 1 185 ? -1.311 1.282 -6.332 1 91.94 185 GLY B C 1
ATOM 3755 O O . GLY B 1 185 ? -1.236 0.061 -6.48 1 91.94 185 GLY B O 1
ATOM 3756 N N . VAL B 1 186 ? -0.397 2.096 -6.707 1 92.06 186 VAL B N 1
ATOM 3757 C CA . VAL B 1 186 ? 0.808 1.622 -7.379 1 92.06 186 VAL B CA 1
ATOM 3758 C C . VAL B 1 186 ? 1.596 0.706 -6.445 1 92.06 186 VAL B C 1
ATOM 3760 O O . VAL B 1 186 ? 2.115 -0.327 -6.875 1 92.06 186 VAL B O 1
ATOM 3763 N N . PHE B 1 187 ? 1.676 1.055 -5.211 1 93.5 187 PHE B N 1
ATOM 3764 C CA . PHE B 1 187 ? 2.369 0.244 -4.219 1 93.5 187 PHE B CA 1
ATOM 3765 C C . PHE B 1 187 ? 1.702 -1.118 -4.07 1 93.5 187 PHE B C 1
ATOM 3767 O O . PHE B 1 187 ? 2.381 -2.146 -4.035 1 93.5 187 PHE B O 1
ATOM 3774 N N . GLY B 1 188 ? 0.407 -1.124 -4.012 1 91.31 188 GLY B N 1
ATOM 3775 C CA . GLY B 1 188 ? -0.315 -2.383 -3.93 1 91.31 188 GLY B CA 1
ATOM 3776 C C . GLY B 1 188 ? -0.088 -3.279 -5.133 1 91.31 188 GLY B C 1
ATOM 3777 O O . GLY B 1 188 ? 0.105 -4.488 -4.988 1 91.31 188 GLY B O 1
ATOM 3778 N N . PHE B 1 189 ? -0.03 -2.721 -6.27 1 90.69 189 PHE B N 1
ATOM 3779 C CA . PHE B 1 189 ? 0.144 -3.479 -7.504 1 90.69 189 PHE B CA 1
ATOM 3780 C C . PHE B 1 189 ? 1.581 -3.969 -7.641 1 90.69 189 PHE B C 1
ATOM 3782 O O . PHE B 1 189 ? 1.835 -4.996 -8.273 1 90.69 189 PHE B O 1
ATOM 3789 N N . SER B 1 190 ? 2.516 -3.258 -7.023 1 92.56 190 SER B N 1
ATOM 3790 C CA . SER B 1 190 ? 3.92 -3.641 -7.129 1 92.56 190 SER B CA 1
ATOM 3791 C C . SER B 1 190 ? 4.219 -4.879 -6.293 1 92.56 190 SER B C 1
ATOM 3793 O O . SER B 1 190 ? 5.246 -5.535 -6.488 1 92.56 190 SER B O 1
ATOM 3795 N N . ALA B 1 191 ? 3.324 -5.242 -5.422 1 93.5 191 ALA B N 1
ATOM 3796 C CA . ALA B 1 191 ? 3.525 -6.422 -4.582 1 93.5 191 ALA B CA 1
ATOM 3797 C C . ALA B 1 191 ? 3.234 -7.703 -5.359 1 93.5 191 ALA B C 1
ATOM 3799 O O . ALA B 1 191 ? 3.719 -8.781 -5.004 1 93.5 191 ALA B O 1
ATOM 3800 N N . VAL B 1 192 ? 2.537 -7.578 -6.484 1 91.19 192 VAL B N 1
ATOM 3801 C CA . VAL B 1 192 ? 2.074 -8.734 -7.238 1 91.19 192 VAL B CA 1
ATOM 3802 C C . VAL B 1 192 ? 3.258 -9.414 -7.922 1 91.19 192 VAL B C 1
ATOM 3804 O O . VAL B 1 192 ? 3.473 -10.617 -7.754 1 91.19 192 VAL B O 1
ATOM 3807 N N . PRO B 1 193 ? 4.098 -8.633 -8.609 1 91.94 193 PRO B N 1
ATOM 3808 C CA . PRO B 1 193 ? 5.238 -9.312 -9.234 1 91.94 193 PRO B CA 1
ATOM 3809 C C . PRO B 1 193 ? 6.234 -9.852 -8.211 1 91.94 193 PRO B C 1
ATOM 3811 O O . PRO B 1 193 ? 6.887 -10.875 -8.453 1 91.94 193 PRO B O 1
ATOM 3814 N N . VAL B 1 194 ? 6.387 -9.227 -7.055 1 94 194 VAL B N 1
ATOM 3815 C CA . VAL B 1 194 ? 7.285 -9.711 -6.012 1 94 194 VAL B CA 1
ATOM 3816 C C . VAL B 1 194 ? 6.793 -11.062 -5.492 1 94 194 VAL B C 1
ATOM 3818 O O . VAL B 1 194 ? 7.586 -11.977 -5.289 1 94 194 VAL B O 1
ATOM 3821 N N . PHE B 1 195 ? 5.527 -11.18 -5.395 1 92.44 195 PHE B N 1
ATOM 3822 C CA . PHE B 1 195 ? 4.949 -12.43 -4.914 1 92.44 195 PHE B CA 1
ATOM 3823 C C . PHE B 1 195 ? 5.137 -13.539 -5.938 1 92.44 195 PHE B C 1
ATOM 3825 O O . PHE B 1 195 ? 5.453 -14.68 -5.574 1 92.44 195 PHE B O 1
ATOM 3832 N N . MET B 1 196 ? 4.926 -13.266 -7.195 1 91.75 196 MET B N 1
ATOM 3833 C CA . MET B 1 196 ? 5.094 -14.258 -8.25 1 91.75 196 MET B CA 1
ATOM 3834 C C . MET B 1 196 ? 6.527 -14.766 -8.297 1 91.75 196 MET B C 1
ATOM 3836 O O . MET B 1 196 ? 6.762 -15.977 -8.328 1 91.75 196 MET B O 1
ATOM 3840 N N . PHE B 1 197 ? 7.484 -13.828 -8.195 1 92.62 197 PHE B N 1
ATOM 3841 C CA . PHE B 1 197 ? 8.883 -14.227 -8.281 1 92.62 197 PHE B CA 1
ATOM 3842 C C . PHE B 1 197 ? 9.336 -14.914 -7 1 92.62 197 PHE B C 1
ATOM 3844 O O . PHE B 1 197 ? 10.195 -15.797 -7.031 1 92.62 197 PHE B O 1
ATOM 3851 N N . TYR B 1 198 ? 8.75 -14.539 -5.938 1 91.62 198 TYR B N 1
ATOM 3852 C CA . TYR B 1 198 ? 9.055 -15.227 -4.688 1 91.62 198 TYR B CA 1
ATOM 3853 C C . TYR B 1 198 ? 8.641 -16.688 -4.754 1 91.62 198 TYR B C 1
ATOM 3855 O O . TYR B 1 198 ? 9.375 -17.562 -4.297 1 91.62 198 TYR B O 1
ATOM 3863 N N . ASN B 1 199 ? 7.438 -16.953 -5.34 1 90.81 199 ASN B N 1
ATOM 3864 C CA . ASN B 1 199 ? 6.949 -18.328 -5.461 1 90.81 199 ASN B CA 1
ATOM 3865 C C . ASN B 1 199 ? 7.82 -19.156 -6.406 1 90.81 199 ASN B C 1
ATOM 3867 O O . ASN B 1 199 ? 8.062 -20.344 -6.164 1 90.81 199 ASN B O 1
ATOM 3871 N N . ILE B 1 200 ? 8.203 -18.531 -7.496 1 90 200 ILE B N 1
ATOM 3872 C CA . ILE B 1 200 ? 9.07 -19.234 -8.43 1 90 200 ILE B CA 1
ATOM 3873 C C . ILE B 1 200 ? 10.414 -19.547 -7.762 1 90 200 ILE B C 1
ATOM 3875 O O . ILE B 1 200 ? 10.953 -20.641 -7.914 1 90 200 ILE B O 1
ATOM 3879 N N . TRP B 1 201 ? 10.922 -18.516 -7.023 1 90.25 201 TRP B N 1
ATOM 3880 C CA . TRP B 1 201 ? 12.172 -18.719 -6.289 1 90.25 201 TRP B CA 1
ATOM 3881 C C . TRP B 1 201 ? 12.016 -19.828 -5.254 1 90.25 201 TRP B C 1
ATOM 3883 O O . TRP B 1 201 ? 12.922 -20.656 -5.07 1 90.25 201 TRP B O 1
ATOM 3893 N N . SER B 1 202 ? 10.906 -19.938 -4.555 1 88.75 202 SER B N 1
ATOM 3894 C CA . SER B 1 202 ? 10.648 -20.969 -3.564 1 88.75 202 SER B CA 1
ATOM 3895 C C . SER B 1 202 ? 10.602 -22.359 -4.211 1 88.75 202 SER B C 1
ATOM 3897 O O . SER B 1 202 ? 11.07 -23.328 -3.631 1 88.75 202 SER B O 1
ATOM 3899 N N . THR B 1 203 ? 9.977 -22.422 -5.402 1 88.81 203 THR B N 1
ATOM 3900 C CA . THR B 1 203 ? 9.922 -23.672 -6.145 1 88.81 203 THR B CA 1
ATOM 3901 C C . THR B 1 203 ? 11.32 -24.109 -6.582 1 88.81 203 THR B C 1
ATOM 3903 O O . THR B 1 203 ? 11.641 -25.297 -6.562 1 88.81 203 THR B O 1
ATOM 3906 N N . CYS B 1 204 ? 12.094 -23.109 -6.957 1 87.69 204 CYS B N 1
ATOM 3907 C CA . CYS B 1 204 ? 13.469 -23.406 -7.352 1 87.69 204 CYS B CA 1
ATOM 3908 C C . CYS B 1 204 ? 14.258 -23.953 -6.172 1 87.69 204 CYS B C 1
ATOM 3910 O O . CYS B 1 204 ? 15.094 -24.844 -6.344 1 87.69 204 CYS B O 1
ATOM 3912 N N . GLU B 1 205 ? 14.047 -23.5 -4.992 1 87.44 205 GLU B N 1
ATOM 3913 C CA . GLU B 1 205 ? 14.734 -23.953 -3.793 1 87.44 205 GLU B CA 1
ATOM 3914 C C . GLU B 1 205 ? 14.336 -25.391 -3.439 1 87.44 205 GLU B C 1
ATOM 3916 O O . GLU B 1 205 ? 15.164 -26.172 -2.986 1 87.44 205 GLU B O 1
ATOM 3921 N N . VAL B 1 206 ? 13.094 -25.75 -3.635 1 85.31 206 VAL B N 1
ATOM 3922 C CA . VAL B 1 206 ? 12.617 -27.094 -3.377 1 85.31 206 VAL B CA 1
ATOM 3923 C C . VAL B 1 206 ? 13.234 -28.062 -4.387 1 85.31 206 VAL B C 1
ATOM 3925 O O . VAL B 1 206 ? 13.609 -29.188 -4.031 1 85.31 206 VAL B O 1
ATOM 3928 N N . LEU B 1 207 ? 13.32 -27.625 -5.641 1 85.25 207 LEU B N 1
ATOM 3929 C CA . LEU B 1 207 ? 13.906 -28.453 -6.688 1 85.25 207 LEU B CA 1
ATOM 3930 C C . LEU B 1 207 ? 15.383 -28.734 -6.398 1 85.25 207 LEU B C 1
ATOM 3932 O O . LEU B 1 207 ? 15.867 -29.844 -6.617 1 85.25 207 LEU B O 1
ATOM 3936 N N . LYS B 1 208 ? 16.078 -27.719 -5.895 1 83.81 208 LYS B N 1
ATOM 3937 C CA . LYS B 1 208 ? 17.5 -27.844 -5.578 1 83.81 208 LYS B CA 1
ATOM 3938 C C . LYS B 1 208 ? 17.703 -28.734 -4.359 1 83.81 208 LYS B C 1
ATOM 3940 O O . LYS B 1 208 ? 18.75 -29.391 -4.238 1 83.81 208 LYS B O 1
ATOM 3945 N N . SER B 1 209 ? 16.719 -28.766 -3.49 1 80.69 209 SER B N 1
ATOM 3946 C CA . SER B 1 209 ? 16.859 -29.531 -2.258 1 80.69 209 SER B CA 1
ATOM 3947 C C . SER B 1 209 ? 16.516 -31 -2.484 1 80.69 209 SER B C 1
ATOM 3949 O O . SER B 1 209 ? 16.812 -31.844 -1.643 1 80.69 209 SER B O 1
ATOM 3951 N N . LEU B 1 210 ? 15.828 -31.328 -3.588 1 78.88 210 LEU B N 1
ATOM 3952 C CA . LEU B 1 210 ? 15.5 -32.719 -3.875 1 78.88 210 LEU B CA 1
ATOM 3953 C C . LEU B 1 210 ? 16.75 -33.5 -4.266 1 78.88 210 LEU B C 1
ATOM 3955 O O . LEU B 1 210 ? 17.594 -33 -5.023 1 78.88 210 LEU B O 1
ATOM 3959 N N . PRO B 1 211 ? 16.953 -34.688 -3.463 1 64.5 211 PRO B N 1
ATOM 3960 C CA . PRO B 1 211 ? 18.109 -35.5 -3.801 1 64.5 211 PRO B CA 1
ATOM 3961 C C . PRO B 1 211 ? 18.141 -35.906 -5.266 1 64.5 211 PRO B C 1
ATOM 3963 O O . PRO B 1 211 ? 17.078 -36.062 -5.887 1 64.5 211 PRO B O 1
ATOM 3966 N N . ALA B 1 212 ? 19.312 -35.812 -6.059 1 58.31 212 ALA B N 1
ATOM 3967 C CA . ALA B 1 212 ? 19.594 -36.156 -7.453 1 58.31 212 ALA B CA 1
ATOM 3968 C C . ALA B 1 212 ? 18.875 -37.438 -7.867 1 58.31 212 ALA B C 1
ATOM 3970 O O . ALA B 1 212 ? 18.484 -37.594 -9.031 1 58.31 212 ALA B O 1
ATOM 3971 N N . ASN B 1 213 ? 18.609 -38.281 -6.984 1 51.44 213 ASN B N 1
ATOM 3972 C CA . ASN B 1 213 ? 18.141 -39.594 -7.375 1 51.44 213 ASN B CA 1
ATOM 3973 C C . ASN B 1 213 ? 16.625 -39.625 -7.551 1 51.44 213 ASN B C 1
ATOM 3975 O O . ASN B 1 213 ? 16.078 -40.625 -8.031 1 51.44 213 ASN B O 1
ATOM 3979 N N . MET B 1 214 ? 15.875 -38.688 -7.102 1 56.56 214 MET B N 1
ATOM 3980 C CA . MET B 1 214 ? 14.422 -38.781 -7.227 1 56.56 214 MET B CA 1
ATOM 3981 C C . MET B 1 214 ? 13.922 -37.906 -8.359 1 56.56 214 MET B C 1
ATOM 3983 O O . MET B 1 214 ? 13.32 -36.844 -8.117 1 56.56 214 MET B O 1
ATOM 3987 N N . THR B 1 215 ? 14.438 -38.188 -9.594 1 53.84 215 THR B N 1
ATOM 3988 C CA . THR B 1 215 ? 14.172 -37.531 -10.867 1 53.84 215 THR B CA 1
ATOM 3989 C C . THR B 1 215 ? 12.672 -37.375 -11.094 1 53.84 215 THR B C 1
ATOM 3991 O O . THR B 1 215 ? 12.219 -36.344 -11.594 1 53.84 215 THR B O 1
ATOM 3994 N N . THR B 1 216 ? 11.938 -38.5 -10.758 1 56.5 216 THR B N 1
ATOM 3995 C CA . THR B 1 216 ? 10.508 -38.469 -11.023 1 56.5 216 THR B CA 1
ATOM 3996 C C . THR B 1 216 ? 9.812 -37.406 -10.18 1 56.5 216 THR B C 1
ATOM 3998 O O . THR B 1 216 ? 8.875 -36.75 -10.648 1 56.5 216 THR B O 1
ATOM 4001 N N . SER B 1 217 ? 10.438 -37.219 -9.055 1 62.94 217 SER B N 1
ATOM 4002 C CA . SER B 1 217 ? 9.812 -36.25 -8.164 1 62.94 217 SER B CA 1
ATOM 4003 C C . SER B 1 217 ? 10.125 -34.812 -8.602 1 62.94 217 SER B C 1
ATOM 4005 O O . SER B 1 217 ? 9.281 -33.938 -8.469 1 62.94 217 SER B O 1
ATOM 4007 N N . ALA B 1 218 ? 11.219 -34.75 -9.344 1 69.06 218 ALA B N 1
ATOM 4008 C CA . ALA B 1 218 ? 11.617 -33.438 -9.812 1 69.06 218 ALA B CA 1
ATOM 4009 C C . ALA B 1 218 ? 10.758 -33 -11 1 69.06 218 ALA B C 1
ATOM 4011 O O . ALA B 1 218 ? 10.453 -31.812 -11.141 1 69.06 218 ALA B O 1
ATOM 4012 N N . ASP B 1 219 ? 10.281 -34 -11.758 1 76.81 219 ASP B N 1
ATOM 4013 C CA . ASP B 1 219 ? 9.484 -33.656 -12.938 1 76.81 219 ASP B CA 1
ATOM 4014 C C . ASP B 1 219 ? 8.062 -33.25 -12.555 1 76.81 219 ASP B C 1
ATOM 4016 O O . ASP B 1 219 ? 7.344 -32.656 -13.359 1 76.81 219 ASP B O 1
ATOM 4020 N N . GLN B 1 220 ? 7.793 -33.469 -11.266 1 76.5 220 GLN B N 1
ATOM 4021 C CA . GLN B 1 220 ? 6.453 -33.125 -10.812 1 76.5 220 GLN B CA 1
ATOM 4022 C C . GLN B 1 220 ? 6.391 -31.672 -10.375 1 76.5 220 GLN B C 1
ATOM 4024 O O . GLN B 1 220 ? 5.309 -31.078 -10.281 1 76.5 220 GLN B O 1
ATOM 4029 N N . ILE B 1 221 ? 7.582 -31.219 -10.258 1 82.75 221 ILE B N 1
ATOM 4030 C CA . ILE B 1 221 ? 7.637 -29.812 -9.852 1 82.75 221 ILE B CA 1
ATOM 4031 C C . ILE B 1 221 ? 7.707 -28.922 -11.094 1 82.75 221 ILE B C 1
ATOM 4033 O O . ILE B 1 221 ? 8.695 -28.953 -11.836 1 82.75 221 ILE B O 1
ATOM 4037 N N . CYS B 1 222 ? 6.574 -28.266 -11.422 1 83.81 222 CYS B N 1
ATOM 4038 C CA . CYS B 1 222 ? 6.484 -27.422 -12.609 1 83.81 222 CYS B CA 1
ATOM 4039 C C . CYS B 1 222 ? 5.984 -26.031 -12.25 1 83.81 222 CYS B C 1
ATOM 4041 O O . CYS B 1 222 ? 5.203 -25.859 -11.312 1 83.81 222 CYS B O 1
ATOM 4043 N N . VAL B 1 223 ? 6.559 -25.156 -12.883 1 85.38 223 VAL B N 1
ATOM 4044 C CA . VAL B 1 223 ? 6.055 -23.797 -12.781 1 85.38 223 VAL B CA 1
ATOM 4045 C C . VAL B 1 223 ? 5.297 -23.422 -14.055 1 85.38 223 VAL B C 1
ATOM 4047 O O . VAL B 1 223 ? 5.875 -23.391 -15.141 1 85.38 223 VAL B O 1
ATOM 4050 N N . ASP B 1 224 ? 4.012 -23.25 -13.844 1 86.19 224 ASP B N 1
ATOM 4051 C CA . ASP B 1 224 ? 3.168 -22.828 -14.953 1 86.19 224 ASP B CA 1
ATOM 4052 C C . ASP B 1 224 ? 2.895 -21.328 -14.898 1 86.19 224 ASP B C 1
ATOM 4054 O O . ASP B 1 224 ? 2.139 -20.859 -14.047 1 86.19 224 ASP B O 1
ATOM 4058 N N . ILE B 1 225 ? 3.471 -20.578 -15.789 1 85.69 225 ILE B N 1
ATOM 4059 C CA . ILE B 1 225 ? 3.338 -19.125 -15.773 1 85.69 225 ILE B CA 1
ATOM 4060 C C . ILE B 1 225 ? 1.967 -18.734 -16.328 1 85.69 225 ILE B C 1
ATOM 4062 O O . ILE B 1 225 ? 1.514 -17.609 -16.109 1 85.69 225 ILE B O 1
ATOM 4066 N N . ARG B 1 226 ? 1.288 -19.641 -17.078 1 81.5 226 ARG B N 1
ATOM 4067 C CA . ARG B 1 226 ? -0.056 -19.391 -17.594 1 81.5 226 ARG B CA 1
ATOM 4068 C C . ARG B 1 226 ? -1.04 -19.172 -16.438 1 81.5 226 ARG B C 1
ATOM 4070 O O . ARG B 1 226 ? -2.02 -18.438 -16.594 1 81.5 226 ARG B O 1
ATOM 4077 N N . GLN B 1 227 ? -0.703 -19.812 -15.328 1 81.69 227 GLN B N 1
ATOM 4078 C CA . GLN B 1 227 ? -1.581 -19.688 -14.172 1 81.69 227 GLN B CA 1
ATOM 4079 C C . GLN B 1 227 ? -1.503 -18.281 -13.57 1 81.69 227 GLN B C 1
ATOM 4081 O O . GLN B 1 227 ? -2.439 -17.844 -12.898 1 81.69 227 GLN B O 1
ATOM 4086 N N . TYR B 1 228 ? -0.376 -17.625 -13.828 1 79.25 228 TYR B N 1
ATOM 4087 C CA . TYR B 1 228 ? -0.22 -16.266 -13.312 1 79.25 228 TYR B CA 1
ATOM 4088 C C . TYR B 1 228 ? -0.815 -15.242 -14.273 1 79.25 228 TYR B C 1
ATOM 4090 O O . TYR B 1 228 ? -0.826 -14.039 -13.984 1 79.25 228 TYR B O 1
ATOM 4098 N N . GLY B 1 229 ? -1.333 -15.633 -15.359 1 75.31 229 GLY B N 1
ATOM 4099 C CA . GLY B 1 229 ? -1.998 -14.758 -16.312 1 75.31 229 GLY B CA 1
ATOM 4100 C C . GLY B 1 229 ? -1.031 -13.969 -17.172 1 75.31 229 GLY B C 1
ATOM 4101 O O . GLY B 1 229 ? -1.407 -12.953 -17.766 1 75.31 229 GLY B O 1
ATOM 4102 N N . ILE B 1 230 ? 0.203 -14.336 -17.203 1 76.62 230 ILE B N 1
ATOM 4103 C CA . ILE B 1 230 ? 1.22 -13.633 -17.969 1 76.62 230 ILE B CA 1
ATOM 4104 C C . ILE B 1 230 ? 1.117 -14.023 -19.438 1 76.62 230 ILE B C 1
ATOM 4106 O O . ILE B 1 230 ? 1.2 -13.164 -20.328 1 76.62 230 ILE B O 1
ATOM 4110 N N . ILE B 1 231 ? 0.858 -15.32 -19.719 1 75.19 231 ILE B N 1
ATOM 4111 C CA . ILE B 1 231 ? 0.68 -15.844 -21.062 1 75.19 231 ILE B CA 1
ATOM 4112 C C . ILE B 1 231 ? -0.657 -16.578 -21.156 1 75.19 231 ILE B C 1
ATOM 4114 O O . ILE B 1 231 ? -1.147 -17.125 -20.172 1 75.19 231 ILE B O 1
ATOM 4118 N N . PRO B 1 232 ? -1.209 -16.391 -22.281 1 76.12 232 PRO B N 1
ATOM 4119 C CA . PRO B 1 232 ? -2.492 -17.078 -22.438 1 76.12 232 PRO B CA 1
ATOM 4120 C C . PRO B 1 232 ? -2.365 -18.594 -22.344 1 76.12 232 PRO B C 1
ATOM 4122 O O . PRO B 1 232 ? -1.264 -19.141 -22.469 1 76.12 232 PRO B O 1
ATOM 4125 N N . TRP B 1 233 ? -3.381 -19.297 -22.078 1 78.5 233 TRP B N 1
ATOM 4126 C CA . TRP B 1 233 ? -3.4 -20.734 -21.859 1 78.5 233 TRP B CA 1
ATOM 4127 C C . TRP B 1 233 ? -3.168 -21.484 -23.172 1 78.5 233 TRP B C 1
ATOM 4129 O O . TRP B 1 233 ? -2.871 -22.688 -23.156 1 78.5 233 TRP B O 1
ATOM 4139 N N . ASN B 1 234 ? -3.221 -20.766 -24.266 1 73.94 234 ASN B N 1
ATOM 4140 C CA . ASN B 1 234 ? -2.965 -21.406 -25.562 1 73.94 234 ASN B CA 1
ATOM 4141 C C . ASN B 1 234 ? -1.472 -21.453 -25.875 1 73.94 234 ASN B C 1
ATOM 4143 O O . ASN B 1 234 ? -1.061 -22.062 -26.859 1 73.94 234 ASN B O 1
ATOM 4147 N N . ALA B 1 235 ? -0.66 -20.922 -24.969 1 74.56 235 ALA B N 1
ATOM 4148 C CA . ALA B 1 235 ? 0.781 -20.875 -25.188 1 74.56 235 ALA B CA 1
ATOM 4149 C C . ALA B 1 235 ? 1.438 -22.219 -24.891 1 74.56 235 ALA B C 1
ATOM 4151 O O . ALA B 1 235 ? 1.111 -22.859 -23.891 1 74.56 235 ALA B O 1
ATOM 4152 N N . VAL B 1 236 ? 2.193 -22.828 -25.812 1 74.06 236 VAL B N 1
ATOM 4153 C CA . VAL B 1 236 ? 2.938 -24.062 -25.641 1 74.06 236 VAL B CA 1
ATOM 4154 C C . VAL B 1 236 ? 4.438 -23.781 -25.609 1 74.06 236 VAL B C 1
ATOM 4156 O O . VAL B 1 236 ? 4.957 -23.094 -26.5 1 74.06 236 VAL B O 1
ATOM 4159 N N . PRO B 1 237 ? 5.152 -24.25 -24.547 1 76.25 237 PRO B N 1
ATOM 4160 C CA . PRO B 1 237 ? 4.738 -25.094 -23.422 1 76.25 237 PRO B CA 1
ATOM 4161 C C . PRO B 1 237 ? 4.16 -24.297 -22.266 1 76.25 237 PRO B C 1
ATOM 4163 O O . PRO B 1 237 ? 3.256 -24.766 -21.562 1 76.25 237 PRO B O 1
ATOM 4166 N N . GLY B 1 238 ? 4.5 -23.062 -22.156 1 78.12 238 GLY B N 1
ATOM 4167 C CA . GLY B 1 238 ? 3.967 -22.172 -21.141 1 78.12 238 GLY B CA 1
ATOM 4168 C C . GLY B 1 238 ? 4.34 -22.562 -19.719 1 78.12 238 GLY B C 1
ATOM 4169 O O . GLY B 1 238 ? 3.971 -21.891 -18.766 1 78.12 238 GLY B O 1
ATOM 4170 N N . LYS B 1 239 ? 4.863 -23.875 -19.547 1 83.62 239 LYS B N 1
ATOM 4171 C CA . LYS B 1 239 ? 5.273 -24.344 -18.219 1 83.62 239 LYS B CA 1
ATOM 4172 C C . LYS B 1 239 ? 6.691 -24.906 -18.25 1 83.62 239 LYS B C 1
ATOM 4174 O O . LYS B 1 239 ? 7.16 -25.359 -19.297 1 83.62 239 LYS B O 1
ATOM 4179 N N . ALA B 1 240 ? 7.434 -24.656 -17.297 1 84.38 240 ALA B N 1
ATOM 4180 C CA . ALA B 1 240 ? 8.773 -25.203 -17.125 1 84.38 240 ALA B CA 1
ATOM 4181 C C . ALA B 1 240 ? 8.812 -26.219 -15.977 1 84.38 240 ALA B C 1
ATOM 4183 O O . ALA B 1 240 ? 8.422 -25.891 -14.852 1 84.38 240 ALA B O 1
ATOM 4184 N N . CYS B 1 241 ? 9.234 -27.484 -16.391 1 84.56 241 CYS B N 1
ATOM 4185 C CA . CYS B 1 241 ? 9.227 -28.531 -15.367 1 84.56 241 CYS B CA 1
ATOM 4186 C C . CYS B 1 241 ? 10.609 -29.172 -15.227 1 84.56 241 CYS B C 1
ATOM 4188 O O . CYS B 1 241 ? 11.398 -29.156 -16.172 1 84.56 241 CYS B O 1
ATOM 4190 N N . GLY B 1 242 ? 10.945 -29.688 -14.094 1 84.12 242 GLY B N 1
ATOM 4191 C CA . GLY B 1 242 ? 12.109 -30.516 -13.812 1 84.12 242 GLY B CA 1
ATOM 4192 C C . GLY B 1 242 ? 13.414 -29.859 -14.203 1 84.12 242 GLY B C 1
ATOM 4193 O O . GLY B 1 242 ? 13.805 -28.844 -13.609 1 84.12 242 GLY B O 1
ATOM 4194 N N . SER B 1 243 ? 14.016 -30.375 -15.367 1 82.5 243 SER B N 1
ATOM 4195 C CA . SER B 1 243 ? 15.336 -29.906 -15.766 1 82.5 243 SER B CA 1
ATOM 4196 C C . SER B 1 243 ? 15.266 -28.516 -16.406 1 82.5 243 SER B C 1
ATOM 4198 O O . SER B 1 243 ? 16.156 -27.703 -16.234 1 82.5 243 SER B O 1
ATOM 4200 N N . ALA B 1 244 ? 14.203 -28.312 -17.141 1 83.56 244 ALA B N 1
ATOM 4201 C CA . ALA B 1 244 ? 14.016 -27 -17.766 1 83.56 244 ALA B CA 1
ATOM 4202 C C . ALA B 1 244 ? 13.875 -25.906 -16.719 1 83.56 244 ALA B C 1
ATOM 4204 O O . ALA B 1 244 ? 14.406 -24.797 -16.891 1 83.56 244 ALA B O 1
ATOM 4205 N N . LEU B 1 245 ? 13.172 -26.266 -15.68 1 87.88 245 LEU B N 1
ATOM 4206 C CA . LEU B 1 245 ? 13.008 -25.328 -14.586 1 87.88 245 LEU B CA 1
ATOM 4207 C C . LEU B 1 245 ? 14.32 -25.109 -13.844 1 87.88 245 LEU B C 1
ATOM 4209 O O . LEU B 1 245 ? 14.656 -23.984 -13.461 1 87.88 245 LEU B O 1
ATOM 4213 N N . ALA B 1 246 ? 15.047 -26.141 -13.672 1 87 246 ALA B N 1
ATOM 4214 C CA . ALA B 1 246 ? 16.328 -26.047 -12.984 1 87 246 ALA B CA 1
ATOM 4215 C C . ALA B 1 246 ? 17.312 -25.172 -13.766 1 87 246 ALA B C 1
ATOM 4217 O O . ALA B 1 246 ? 18.094 -24.438 -13.172 1 87 246 ALA B O 1
ATOM 4218 N N . GLU B 1 247 ? 17.266 -25.25 -15.062 1 87.44 247 GLU B N 1
ATOM 4219 C CA . GLU B 1 247 ? 18.125 -24.406 -15.898 1 87.44 247 GLU B CA 1
ATOM 4220 C C . GLU B 1 247 ? 17.734 -22.938 -15.766 1 87.44 247 GLU B C 1
ATOM 4222 O O . GLU B 1 247 ? 18.609 -22.062 -15.703 1 87.44 247 GLU B O 1
ATOM 4227 N N . MET B 1 248 ? 16.469 -22.672 -15.703 1 87.62 248 MET B N 1
ATOM 4228 C CA . MET B 1 248 ? 15.992 -21.312 -15.531 1 87.62 248 MET B CA 1
ATOM 4229 C C . MET B 1 248 ? 16.375 -20.766 -14.164 1 87.62 248 MET B C 1
ATOM 4231 O O . MET B 1 248 ? 16.75 -19.594 -14.047 1 87.62 248 MET B O 1
ATOM 4235 N N . CYS B 1 249 ? 16.281 -21.609 -13.148 1 87.88 249 CYS B N 1
ATOM 4236 C CA . CYS B 1 249 ? 16.594 -21.203 -11.781 1 87.88 249 CYS B CA 1
ATOM 4237 C C . CYS B 1 249 ? 18.078 -20.891 -11.617 1 87.88 249 CYS B C 1
ATOM 4239 O O . CYS B 1 249 ? 18.453 -20.109 -10.742 1 87.88 249 CYS B O 1
ATOM 4241 N N . ASN B 1 250 ? 18.859 -21.438 -12.5 1 87.88 250 ASN B N 1
ATOM 4242 C CA . ASN B 1 250 ? 20.312 -21.25 -12.375 1 87.88 250 ASN B CA 1
ATOM 4243 C C . ASN B 1 250 ? 20.797 -20.078 -13.234 1 87.88 250 ASN B C 1
ATOM 4245 O O . ASN B 1 250 ? 21.969 -19.734 -13.195 1 87.88 250 ASN B O 1
ATOM 4249 N N . THR B 1 251 ? 19.938 -19.422 -13.945 1 88.38 251 THR B N 1
ATOM 4250 C CA . THR B 1 251 ? 20.328 -18.25 -14.742 1 88.38 251 THR B CA 1
ATOM 4251 C C . THR B 1 251 ? 20.453 -17.016 -13.859 1 88.38 251 THR B C 1
ATOM 4253 O O . THR B 1 251 ? 19.625 -16.797 -12.977 1 88.38 251 THR B O 1
ATOM 4256 N N . PRO B 1 252 ? 21.484 -16.281 -14.055 1 89.94 252 PRO B N 1
ATOM 4257 C CA . PRO B 1 252 ? 21.641 -15.062 -13.273 1 89.94 252 PRO B CA 1
ATOM 4258 C C . PRO B 1 252 ? 20.547 -14.031 -13.555 1 89.94 252 PRO B C 1
ATOM 4260 O O . PRO B 1 252 ? 20.266 -13.188 -12.703 1 89.94 252 PRO B O 1
ATOM 4263 N N . GLU B 1 253 ? 19.984 -14.133 -14.688 1 89.31 253 GLU B N 1
ATOM 4264 C CA . GLU B 1 253 ? 18.922 -13.195 -15.062 1 89.31 253 GLU B CA 1
ATOM 4265 C C . GLU B 1 253 ? 17.703 -13.336 -14.148 1 89.31 253 GLU B C 1
ATOM 4267 O O . GLU B 1 253 ? 17.062 -12.344 -13.812 1 89.31 253 GLU B O 1
ATOM 4272 N N . PHE B 1 254 ? 17.469 -14.508 -13.719 1 90.62 254 PHE B N 1
ATOM 4273 C CA . PHE B 1 254 ? 16.312 -14.742 -12.859 1 90.62 254 PHE B CA 1
ATOM 4274 C C . PHE B 1 254 ? 16.516 -14.109 -11.492 1 90.62 254 PHE B C 1
ATOM 4276 O O . PHE B 1 254 ? 15.648 -13.383 -11 1 90.62 254 PHE B O 1
ATOM 4283 N N . TYR B 1 255 ? 17.641 -14.352 -10.883 1 91.38 255 TYR B N 1
ATOM 4284 C CA . TYR B 1 255 ? 17.906 -13.82 -9.547 1 91.38 255 TYR B CA 1
ATOM 4285 C C . TYR B 1 255 ? 17.969 -12.297 -9.57 1 91.38 255 TYR B C 1
ATOM 4287 O O . TYR B 1 255 ? 17.469 -11.633 -8.664 1 91.38 255 TYR B O 1
ATOM 4295 N N . LEU B 1 256 ? 18.562 -11.828 -10.641 1 93.12 256 LEU B N 1
ATOM 4296 C CA . LEU B 1 256 ? 18.641 -10.383 -10.773 1 93.12 256 LEU B CA 1
ATOM 4297 C C . LEU B 1 256 ? 17.266 -9.758 -10.906 1 93.12 256 LEU B C 1
ATOM 4299 O O . LEU B 1 256 ? 16.953 -8.758 -10.258 1 93.12 256 LEU B O 1
ATOM 4303 N N . SER B 1 257 ? 16.422 -10.305 -11.695 1 93.25 257 SER B N 1
ATOM 4304 C CA . SER B 1 257 ? 15.086 -9.766 -11.883 1 93.25 257 SER B CA 1
ATOM 4305 C C . SER B 1 257 ? 14.273 -9.852 -10.594 1 93.25 257 SER B C 1
ATOM 4307 O O . SER B 1 257 ? 13.531 -8.922 -10.266 1 93.25 257 SER B O 1
ATOM 4309 N N . TYR B 1 258 ? 14.43 -10.945 -9.852 1 93.75 258 TYR B N 1
ATOM 4310 C CA . TYR B 1 258 ? 13.727 -11.109 -8.586 1 93.75 258 TYR B CA 1
ATOM 4311 C C . TYR B 1 258 ? 14.117 -10.016 -7.594 1 93.75 258 TYR B C 1
ATOM 4313 O O . TYR B 1 258 ? 13.25 -9.367 -7.008 1 93.75 258 TYR B O 1
ATOM 4321 N N . HIS B 1 259 ? 15.375 -9.766 -7.422 1 95.5 259 HIS B N 1
ATOM 4322 C CA . HIS B 1 259 ? 15.844 -8.75 -6.488 1 95.5 259 HIS B CA 1
ATOM 4323 C C . HIS B 1 259 ? 15.477 -7.352 -6.965 1 95.5 259 HIS B C 1
ATOM 4325 O O . HIS B 1 259 ? 15.203 -6.465 -6.156 1 95.5 259 HIS B O 1
ATOM 4331 N N . LEU B 1 260 ? 15.484 -7.133 -8.273 1 96.19 260 LEU B N 1
ATOM 4332 C CA . LEU B 1 260 ? 15.117 -5.828 -8.812 1 96.19 260 LEU B CA 1
ATOM 4333 C C . LEU B 1 260 ? 13.648 -5.523 -8.539 1 96.19 260 LEU B C 1
ATOM 4335 O O . LEU B 1 260 ? 13.289 -4.375 -8.258 1 96.19 260 LEU B O 1
ATOM 4339 N N . PHE B 1 261 ? 12.812 -6.539 -8.555 1 95.94 261 PHE B N 1
ATOM 4340 C CA . PHE B 1 261 ? 11.406 -6.316 -8.25 1 95.94 261 PHE B CA 1
ATOM 4341 C C . PHE B 1 261 ? 11.211 -5.996 -6.77 1 95.94 261 PHE B C 1
ATOM 4343 O O . PHE B 1 261 ? 10.352 -5.191 -6.41 1 95.94 261 PHE B O 1
ATOM 4350 N N . ILE B 1 262 ? 12 -6.609 -5.918 1 96 262 ILE B N 1
ATOM 4351 C CA . ILE B 1 262 ? 11.93 -6.32 -4.488 1 96 262 ILE B CA 1
ATOM 4352 C C . ILE B 1 262 ? 12.336 -4.871 -4.234 1 96 262 ILE B C 1
ATOM 4354 O O . ILE B 1 262 ? 11.664 -4.156 -3.488 1 96 262 ILE B O 1
ATOM 4358 N N . VAL B 1 263 ? 13.391 -4.457 -4.867 1 96.75 263 VAL B N 1
ATOM 4359 C CA . VAL B 1 263 ? 13.883 -3.092 -4.691 1 96.75 263 VAL B CA 1
ATOM 4360 C C . VAL B 1 263 ? 12.883 -2.104 -5.289 1 96.75 263 VAL B C 1
ATOM 4362 O O . VAL B 1 263 ? 12.664 -1.021 -4.738 1 96.75 263 VAL B O 1
ATOM 4365 N N . ALA B 1 264 ? 12.281 -2.471 -6.383 1 96.19 264 ALA B N 1
ATOM 4366 C CA . ALA B 1 264 ? 11.258 -1.605 -6.977 1 96.19 264 ALA B CA 1
ATOM 4367 C C . ALA B 1 264 ? 10.062 -1.454 -6.051 1 96.19 264 ALA B C 1
ATOM 4369 O O . ALA B 1 264 ? 9.508 -0.36 -5.91 1 96.19 264 ALA B O 1
ATOM 4370 N N . CYS B 1 265 ? 9.617 -2.518 -5.406 1 95.5 265 CYS B N 1
ATOM 4371 C CA . CYS B 1 265 ? 8.508 -2.469 -4.457 1 95.5 265 CYS B CA 1
ATOM 4372 C C . CYS B 1 265 ? 8.867 -1.622 -3.242 1 95.5 265 CYS B C 1
ATOM 4374 O O . CYS B 1 265 ? 8.055 -0.825 -2.771 1 95.5 265 CYS B O 1
ATOM 4376 N N . ALA B 1 266 ? 10.117 -1.819 -2.76 1 95.81 266 ALA B N 1
ATOM 4377 C CA . ALA B 1 266 ? 10.594 -1.008 -1.645 1 95.81 266 ALA B CA 1
ATOM 4378 C C . ALA B 1 266 ? 10.648 0.47 -2.021 1 95.81 266 ALA B C 1
ATOM 4380 O O . ALA B 1 266 ? 10.352 1.338 -1.197 1 95.81 266 ALA B O 1
ATOM 4381 N N . GLY B 1 267 ? 11.062 0.714 -3.244 1 96.44 267 GLY B N 1
ATOM 4382 C CA . GLY B 1 267 ? 11.062 2.088 -3.721 1 96.44 267 GLY B CA 1
ATOM 4383 C C . GLY B 1 267 ? 9.68 2.705 -3.771 1 96.44 267 GLY B C 1
ATOM 4384 O O . GLY B 1 267 ? 9.5 3.875 -3.432 1 96.44 267 GLY B O 1
ATOM 4385 N N . ALA B 1 268 ? 8.695 1.96 -4.258 1 95.62 268 ALA B N 1
ATOM 4386 C CA . ALA B 1 268 ? 7.32 2.447 -4.266 1 95.62 268 ALA B CA 1
ATOM 4387 C C . ALA B 1 268 ? 6.84 2.758 -2.85 1 95.62 268 ALA B C 1
ATOM 4389 O O . ALA B 1 268 ? 6.176 3.771 -2.621 1 95.62 268 ALA B O 1
ATOM 4390 N N . GLY B 1 269 ? 7.188 1.896 -1.892 1 94.44 269 GLY B N 1
ATOM 4391 C CA . GLY B 1 269 ? 6.848 2.148 -0.5 1 94.44 269 GLY B CA 1
ATOM 4392 C C . GLY B 1 269 ? 7.516 3.387 0.064 1 94.44 269 GLY B C 1
ATOM 4393 O O . GLY B 1 269 ? 6.887 4.164 0.784 1 94.44 269 GLY B O 1
ATOM 4394 N N . ALA B 1 270 ? 8.734 3.57 -0.253 1 95.5 270 ALA B N 1
ATOM 4395 C CA . ALA B 1 270 ? 9.469 4.746 0.202 1 95.5 270 ALA B CA 1
ATOM 4396 C C . ALA B 1 270 ? 8.852 6.027 -0.352 1 95.5 270 ALA B C 1
ATOM 4398 O O . ALA B 1 270 ? 8.82 7.055 0.329 1 95.5 270 ALA B O 1
ATOM 4399 N N . THR B 1 271 ? 8.383 5.977 -1.557 1 95.81 271 THR B N 1
ATOM 4400 C CA . THR B 1 271 ? 7.746 7.141 -2.158 1 95.81 271 THR B CA 1
ATOM 4401 C C . THR B 1 271 ? 6.445 7.48 -1.431 1 95.81 271 THR B C 1
ATOM 4403 O O . THR B 1 271 ? 6.145 8.656 -1.206 1 95.81 271 THR B O 1
ATOM 4406 N N . VAL B 1 272 ? 5.676 6.473 -1.037 1 94.31 272 VAL B N 1
ATOM 4407 C CA . VAL B 1 272 ? 4.449 6.723 -0.283 1 94.31 272 VAL B CA 1
ATOM 4408 C C . VAL B 1 272 ? 4.793 7.387 1.051 1 94.31 272 VAL B C 1
ATOM 4410 O O . VAL B 1 272 ? 4.137 8.352 1.458 1 94.31 272 VAL B O 1
ATOM 4413 N N . ILE B 1 273 ? 5.812 6.961 1.642 1 94.06 273 ILE B N 1
ATOM 4414 C CA . ILE B 1 273 ? 6.238 7.527 2.916 1 94.06 273 ILE B CA 1
ATOM 4415 C C . ILE B 1 273 ? 6.656 8.984 2.721 1 94.06 273 ILE B C 1
ATOM 4417 O O . ILE B 1 273 ? 6.348 9.836 3.551 1 94.06 273 ILE B O 1
ATOM 4421 N N . ALA B 1 274 ? 7.383 9.188 1.655 1 94.88 274 ALA B N 1
ATOM 4422 C CA . ALA B 1 274 ? 7.777 10.562 1.344 1 94.88 274 ALA B CA 1
ATOM 4423 C C . ALA B 1 274 ? 6.555 11.461 1.175 1 94.88 274 ALA B C 1
ATOM 4425 O O . ALA B 1 274 ? 6.527 12.586 1.674 1 94.88 274 ALA B O 1
ATOM 4426 N N . LEU B 1 275 ? 5.562 10.984 0.508 1 93.19 275 LEU B N 1
ATOM 4427 C CA . LEU B 1 275 ? 4.352 11.766 0.279 1 93.19 275 LEU B CA 1
ATOM 4428 C C . LEU B 1 275 ? 3.605 12.008 1.587 1 93.19 275 LEU B C 1
ATOM 4430 O O . LEU B 1 275 ? 2.986 13.055 1.767 1 93.19 275 LEU B O 1
ATOM 4434 N N . LEU B 1 276 ? 3.715 11.086 2.492 1 91.75 276 LEU B N 1
ATOM 4435 C CA . LEU B 1 276 ? 3.127 11.266 3.814 1 91.75 276 LEU B CA 1
ATOM 4436 C C . LEU B 1 276 ? 3.811 12.406 4.562 1 91.75 276 LEU B C 1
ATOM 4438 O O . LEU B 1 276 ? 3.141 13.25 5.16 1 91.75 276 LEU B O 1
ATOM 4442 N N . ILE B 1 277 ? 5.047 12.406 4.445 1 91.25 277 ILE B N 1
ATOM 4443 C CA . ILE B 1 277 ? 5.805 13.453 5.117 1 91.25 277 ILE B CA 1
ATOM 4444 C C . ILE B 1 277 ? 5.508 14.805 4.473 1 91.25 277 ILE B C 1
ATOM 4446 O O . ILE B 1 277 ? 5.352 15.812 5.164 1 91.25 277 ILE B O 1
ATOM 4450 N N . TYR B 1 278 ? 5.398 14.773 3.191 1 91.25 278 TYR B N 1
ATOM 4451 C CA . TYR B 1 278 ? 5.031 16 2.49 1 91.25 278 TYR B CA 1
ATOM 4452 C C . TYR B 1 278 ? 3.662 16.484 2.938 1 91.25 278 TYR B C 1
ATOM 4454 O O . TYR B 1 278 ? 3.451 17.703 3.102 1 91.25 278 TYR B O 1
ATOM 4462 N N . MET B 1 279 ? 2.801 15.609 3.029 1 89.56 279 MET B N 1
ATOM 4463 C CA . MET B 1 279 ? 1.452 15.992 3.438 1 89.56 279 MET B CA 1
ATOM 4464 C C . MET B 1 279 ? 1.459 16.609 4.828 1 89.56 279 MET B C 1
ATOM 4466 O O . MET B 1 279 ? 0.749 17.594 5.078 1 89.56 279 MET B O 1
ATOM 4470 N N . MET B 1 280 ? 2.244 16.062 5.684 1 89.62 280 MET B N 1
ATOM 4471 C CA . MET B 1 280 ? 2.359 16.625 7.023 1 89.62 280 MET B CA 1
ATOM 4472 C C . MET B 1 280 ? 2.998 18.016 6.977 1 89.62 280 MET B C 1
ATOM 4474 O O . MET B 1 280 ? 2.537 18.938 7.645 1 89.62 280 MET B O 1
ATOM 4478 N N . ALA B 1 281 ? 4 18.125 6.203 1 87.56 281 ALA B N 1
ATOM 4479 C CA . ALA B 1 281 ? 4.715 19.391 6.109 1 87.56 281 ALA B CA 1
ATOM 4480 C C . ALA B 1 281 ? 3.844 20.469 5.473 1 87.56 281 ALA B C 1
ATOM 4482 O O . ALA B 1 281 ? 3.824 21.609 5.934 1 87.56 281 ALA B O 1
ATOM 4483 N N . THR B 1 282 ? 3.168 20.125 4.43 1 87.06 282 THR B N 1
ATOM 4484 C CA . THR B 1 282 ? 2.322 21.109 3.758 1 87.06 282 THR B CA 1
ATOM 4485 C C . THR B 1 282 ? 1.14 21.5 4.641 1 87.06 282 THR B C 1
ATOM 4487 O O . THR B 1 282 ? 0.681 22.641 4.598 1 87.06 282 THR B O 1
ATOM 4490 N N . THR B 1 283 ? 0.625 20.594 5.371 1 86.94 283 THR B N 1
ATOM 4491 C CA . THR B 1 283 ? -0.46 20.906 6.293 1 86.94 283 THR B CA 1
ATOM 4492 C C . THR B 1 283 ? 0.027 21.844 7.398 1 86.94 283 THR B C 1
ATOM 4494 O O . THR B 1 283 ? -0.69 22.766 7.805 1 86.94 283 THR B O 1
ATOM 4497 N N . TYR B 1 284 ? 1.203 21.531 7.895 1 86.06 284 TYR B N 1
ATOM 4498 C CA . TYR B 1 284 ? 1.797 22.422 8.883 1 86.06 284 TYR B CA 1
ATOM 4499 C C . TYR B 1 284 ? 1.947 23.828 8.328 1 86.06 284 TYR B C 1
ATOM 4501 O O . TYR B 1 284 ? 1.645 24.812 9.016 1 86.06 284 TYR B O 1
ATOM 4509 N N . ASN B 1 285 ? 2.439 23.984 7.137 1 82.94 285 ASN B N 1
ATOM 4510 C CA . ASN B 1 285 ? 2.598 25.281 6.492 1 82.94 285 ASN B CA 1
ATOM 4511 C C . ASN B 1 285 ? 1.254 25.969 6.289 1 82.94 285 ASN B C 1
ATOM 4513 O O . ASN B 1 285 ? 1.146 27.188 6.461 1 82.94 285 ASN B O 1
ATOM 4517 N N . TYR B 1 286 ? 0.334 25.203 5.859 1 83.81 286 TYR B N 1
ATOM 4518 C CA . TYR B 1 286 ? -1.007 25.75 5.676 1 83.81 286 TYR B CA 1
ATOM 4519 C C . TYR B 1 286 ? -1.557 26.297 6.988 1 83.81 286 TYR B C 1
ATOM 4521 O O . TYR B 1 286 ? -2.174 27.359 7.016 1 83.81 286 TYR B O 1
ATOM 4529 N N . ALA B 1 287 ? -1.389 25.609 8.055 1 81.31 287 ALA B N 1
ATOM 4530 C CA . ALA B 1 287 ? -1.895 26.031 9.359 1 81.31 287 ALA B CA 1
ATOM 4531 C C . ALA B 1 287 ? -1.196 27.297 9.844 1 81.31 287 ALA B C 1
ATOM 4533 O O . ALA B 1 287 ? -1.837 28.188 10.398 1 81.31 287 ALA B O 1
ATOM 4534 N N . VAL B 1 288 ? 0.072 27.344 9.617 1 78.75 288 VAL B N 1
ATOM 4535 C CA . VAL B 1 288 ? 0.835 28.516 10.055 1 78.75 288 VAL B CA 1
ATOM 4536 C C . VAL B 1 288 ? 0.397 29.75 9.266 1 78.75 288 VAL B C 1
ATOM 4538 O O . VAL B 1 288 ? 0.24 30.828 9.836 1 78.75 288 VAL B O 1
ATOM 4541 N N . LEU B 1 289 ? 0.141 29.594 7.996 1 76.44 289 LEU B N 1
ATOM 4542 C CA . LEU B 1 289 ? -0.266 30.719 7.156 1 76.44 289 LEU B CA 1
ATOM 4543 C C . LEU B 1 289 ? -1.693 31.141 7.48 1 76.44 289 LEU B C 1
ATOM 4545 O O . LEU B 1 289 ? -2.016 32.344 7.426 1 76.44 289 LEU B O 1
ATOM 4549 N N . LYS B 1 290 ? -2.525 30.219 7.746 1 76.94 290 LYS B N 1
ATOM 4550 C CA . LYS B 1 290 ? -3.904 30.531 8.117 1 76.94 290 LYS B CA 1
ATOM 4551 C C . LYS B 1 290 ? -3.959 31.297 9.43 1 76.94 290 LYS B C 1
ATOM 4553 O O . LYS B 1 290 ? -4.754 32.219 9.578 1 76.94 290 LYS B O 1
ATOM 4558 N N . PHE B 1 291 ? -3.098 31.031 10.32 1 74.81 291 PHE B N 1
ATOM 4559 C CA . PHE B 1 291 ? -3.072 31.703 11.609 1 74.81 291 PHE B CA 1
ATOM 4560 C C . PHE B 1 291 ? -2.453 33.094 11.484 1 74.81 291 PHE B C 1
ATOM 4562 O O . PHE B 1 291 ? -2.918 34.031 12.109 1 74.81 291 PHE B O 1
ATOM 4569 N N . LYS B 1 292 ? -1.499 33.125 10.727 1 71.25 292 LYS B N 1
ATOM 4570 C CA . LYS B 1 292 ? -0.86 34.438 10.523 1 71.25 292 LYS B CA 1
ATOM 4571 C C . LYS B 1 292 ? -1.791 35.406 9.797 1 71.25 292 LYS B C 1
ATOM 4573 O O . LYS B 1 292 ? -1.802 36.594 10.086 1 71.25 292 LYS B O 1
ATOM 4578 N N . SER B 1 293 ? -2.492 34.812 8.875 1 68.56 293 SER B N 1
ATOM 4579 C CA . SER B 1 293 ? -3.447 35.625 8.156 1 68.56 293 SER B CA 1
ATOM 4580 C C . SER B 1 293 ? -4.535 36.156 9.086 1 68.56 293 SER B C 1
ATOM 4582 O O . SER B 1 293 ? -4.98 37.312 8.953 1 68.56 293 SER B O 1
ATOM 4584 N N . ARG B 1 294 ? -4.945 35.438 10.062 1 65.56 294 ARG B N 1
ATOM 4585 C CA . ARG B 1 294 ? -5.965 35.844 11.023 1 65.56 294 ARG B CA 1
ATOM 4586 C C . ARG B 1 294 ? -5.43 36.906 11.977 1 65.56 294 ARG B C 1
ATOM 4588 O O . ARG B 1 294 ? -6.148 37.844 12.344 1 65.56 294 ARG B O 1
ATOM 4595 N N . GLU B 1 295 ? -4.23 36.844 12.336 1 62.91 295 GLU B N 1
ATOM 4596 C CA . GLU B 1 295 ? -3.605 37.844 13.219 1 62.91 295 GLU B CA 1
ATOM 4597 C C . GLU B 1 295 ? -3.436 39.188 12.516 1 62.91 295 GLU B C 1
ATOM 4599 O O . GLU B 1 295 ? -3.645 40.219 13.125 1 62.91 295 GLU B O 1
ATOM 4604 N N . ASP B 1 296 ? -3.043 39.062 11.266 1 57.31 296 ASP B N 1
ATOM 4605 C CA . ASP B 1 296 ? -2.836 40.312 10.508 1 57.31 296 ASP B CA 1
ATOM 4606 C C . ASP B 1 296 ? -4.16 41.031 10.258 1 57.31 296 ASP B C 1
ATOM 4608 O O . ASP B 1 296 ? -4.195 42.25 10.164 1 57.31 296 ASP B O 1
ATOM 4612 N N . CYS B 1 297 ? -5.141 40.188 10.031 1 50.78 297 CYS B N 1
ATOM 4613 C CA . CYS B 1 297 ? -6.449 40.812 9.898 1 50.78 297 CYS B CA 1
ATOM 4614 C C . CYS B 1 297 ? -6.855 41.5 11.188 1 50.78 297 CYS B C 1
ATOM 4616 O O . CYS B 1 297 ? -7.438 42.594 11.156 1 50.78 297 CYS B O 1
ATOM 4618 N N . CYS B 1 298 ? -6.574 40.938 12.328 1 48.38 298 CYS B N 1
ATOM 4619 C CA . CYS B 1 298 ? -7.004 41.5 13.602 1 48.38 298 CYS B CA 1
ATOM 4620 C C . CYS B 1 298 ? -6.145 42.688 13.984 1 48.38 298 CYS B C 1
ATOM 4622 O O . CYS B 1 298 ? -6.586 43.562 14.734 1 48.38 298 CYS B O 1
ATOM 4624 N N . THR B 1 299 ? -4.867 42.625 13.68 1 43.22 299 THR B N 1
ATOM 4625 C CA . THR B 1 299 ? -4.07 43.781 14.055 1 43.22 299 THR B CA 1
ATOM 4626 C C . THR B 1 299 ? -4.402 44.969 13.164 1 43.22 299 THR B C 1
ATOM 4628 O O . THR B 1 299 ? -4.02 46.125 13.469 1 43.22 299 THR B O 1
ATOM 4631 N N . LYS B 1 300 ? -4.961 44.719 12.031 1 44.31 300 LYS B N 1
ATOM 4632 C CA . LYS B 1 300 ? -5.273 45.906 11.219 1 44.31 300 LYS B CA 1
ATOM 4633 C C . LYS B 1 300 ? -6.617 46.5 11.617 1 44.31 300 LYS B C 1
ATOM 4635 O O . LYS B 1 300 ? -6.957 47.625 11.203 1 44.31 300 LYS B O 1
ATOM 4640 N N . PHE B 1 301 ? -7.562 45.719 12.188 1 31.47 301 PHE B N 1
ATOM 4641 C CA . PHE B 1 301 ? -8.711 46.469 12.664 1 31.47 301 PHE B CA 1
ATOM 4642 C C . PHE B 1 301 ? -8.578 46.812 14.141 1 31.47 301 PHE B C 1
ATOM 4644 O O . PHE B 1 301 ? -8.125 45.969 14.93 1 31.47 301 PHE B O 1
#

Secondary structure (DSSP, 8-state):
---------------------------TTGGGTT-----------------THHHHHHHHHHHHHHHTS-HHHHHHHHHHHHHHHHHHHHHHHHHHHHHHHIIIII---TTTTHHHHHHHHHHHHHHHHHHHHHHHHHHHHHHHHHHHHHHHHH--S-HHHHHHHHHHHHHHHHHHHHHHHHHHHHHHHHHHHHHHHHHHHHHHHHHHHS-TT-HHHHHT-EEEGGGGTSS-TT-SS-EEEHHHHHHHHT-HHHHHHHHHHHHHHHHHHHHHHHHHHHHHHHHHHHHHHHHHHHHHHHHH-/---------------------------TTGGG-------------------THHHHHHHHHHHHHHHTS-HHHHHHHHHHHHHHHHHHHHHHHHHHHHHHHIIIII---TTTTHHHHHHHHHHHHHHHHHHHHHHHHHHHHHHHHHHHHHHHHH----HHHHHHHHHHHHHHHHHHHHHHHHHHHHHHHHHHHHHHHHHHHHHHHHHHHS-TT-HHHHHT-EEEGGGGTSS-TT-SS-EEEHHHHHHHHT-HHHHHHHHHHHHHHHHHHHHHHHHHHHHHHHHHHHHHHHHHHHHHHHHH-

Nearest PDB structures (foldseek):
  7p3r-assembly1_D  TM=2.184E-01  e=9.161E+00  Vibrio cholerae O1 biovar El Tor str. N16961
  4x0j-assembly1_A  TM=1.579E-01  e=5.159E+00  Trypanosoma brucei brucei
  4x0j-assembly1_A  TM=2.101E-01  e=5.571E+00  Trypanosoma brucei brucei
  7p3r-assembly1_D  TM=2.185E-01  e=6.435E+00  Vibrio cholerae O1 biovar El Tor str. N16961

Solvent-accessible surface area (backbone atoms only — not comparable to full-atom values): 32620 Å² total; per-residue (Å²): 133,83,80,84,72,86,65,90,70,87,87,76,84,72,78,77,77,80,76,76,80,82,77,79,84,63,75,86,63,65,86,71,64,77,79,70,78,77,75,74,74,77,70,76,80,68,87,65,81,83,59,76,59,62,56,50,51,48,47,50,48,43,49,51,49,58,68,38,50,45,58,58,36,52,52,18,37,54,36,30,54,51,9,44,47,34,23,42,55,29,38,49,53,23,55,55,40,49,54,52,50,39,50,73,62,29,31,79,48,66,76,53,46,44,65,50,52,50,51,50,55,52,50,48,54,49,36,54,50,51,50,54,50,51,55,54,49,40,52,51,52,39,50,50,36,44,50,52,42,47,42,73,73,60,55,84,66,64,67,66,58,33,54,54,48,33,53,53,32,50,49,49,37,52,51,41,49,54,51,40,55,54,42,51,51,52,34,31,58,38,37,48,62,38,51,54,44,48,29,52,52,54,52,44,53,53,57,68,66,47,64,86,82,48,55,73,60,35,53,67,48,54,50,53,47,36,56,70,64,69,31,57,82,86,40,69,68,30,43,28,38,29,68,61,34,51,55,50,64,67,34,67,63,50,59,51,29,45,53,25,33,46,46,14,35,51,12,35,47,38,28,46,51,15,40,51,40,36,37,36,42,36,31,31,51,31,42,53,36,51,49,50,41,52,49,53,54,52,71,71,99,136,88,72,91,71,78,78,79,79,77,79,77,79,78,78,80,76,80,77,77,80,82,76,79,84,64,75,87,62,62,87,71,61,74,82,67,78,78,75,74,75,78,69,78,80,69,87,64,79,84,59,75,58,62,57,49,50,48,48,49,47,42,49,52,49,59,68,38,49,45,59,59,36,52,54,19,37,54,37,30,55,50,9,44,47,34,22,41,55,28,39,50,53,22,54,55,40,49,54,53,50,38,48,74,61,30,32,78,46,64,76,55,44,44,65,51,52,51,51,48,54,52,49,48,54,49,38,54,51,51,50,53,50,51,53,53,50,39,51,52,54,39,50,49,37,43,49,53,41,47,41,72,73,61,54,84,64,63,68,66,59,35,54,52,48,35,53,53,32,49,48,48,38,51,50,41,50,54,50,40,54,54,42,50,51,52,34,29,59,38,38,47,62,38,51,53,44,49,30,53,51,51,51,44,50,52,57,69,66,49,63,86,82,48,55,73,61,36,52,69,48,54,50,54,48,38,57,71,63,69,32,59,83,86,40,69,69,31,42,26,38,30,67,59,34,51,53,51,63,68,35,67,64,50,59,50,27,45,54,25,34,47,47,15,35,52,11,35,48,37,29,48,51,16,40,50,39,36,38,36,42,36,32,32,51,31,42,53,36,52,50,50,40,52,50,53,55,50,71,70,98

InterPro domains:
  IPR001614 Myelin proteolipid protein PLP [PF01275] (60-294)
  IPR001614 Myelin proteolipid protein PLP [PR00214] (61-90)
  IPR001614 Myelin proteolipid protein PLP [PR00214] (115-143)
  IPR001614 Myelin proteolipid protein PLP [PR00214] (145-174)
  IPR001614 Myelin proteolipid protein PLP [PTHR11683] (57-295)
  IPR001614 Myelin proteolipid protein PLP [SM00002] (199-259)
  IPR018237 Myelin proteolipid protein PLP, conserved site [PS00575] (83-92)
  IPR018237 Myelin proteolipid protein PLP, conserved site [PS01004] (249-268)

Foldseek 3Di:
DQPDDPCPDDDDPPPPPPPPDPPCPPDPPPPPDDPDPPPPPPPPPPPDDPPPVVVVVVVVVVVVVVVLALPLLVVLLVLQLQLLCLQLVLVLLLLVLVVVLCCPQAFVDPVQQVVSVVVSVVVNVVSVVVNVVSNVLSVVLNVLSSVLSVCLVVPVDDLVVLVVNLVVLVVNLVVLVVVLVVLVVVLVVLVLVLVVLVVLLVLLVVLVPDDPVPQVVQQVRKDQCCVVVSGPPPGPPSMATRVSSNVSSPDPSSVSSNVSSVSSSVSSVSNSVSSVSSSVSSVVSSVSSVVVSVVVVVVVD/DDDDPPDPPPPPPPPPPPPPDPPCPPDPPPPPPDPPPPPPPPPPPPPDDPPCVVVVVVVVVVVVVVVLALPLLVVLLVLQLQLLCLQLVLVLLLLVLVVVLCCPQAFVDCVQQVVVVVVSVVVNVVSVVVNVVSNVLSVVLNVLSSVLSVCLVVPVDDLVVLVVNLVVLVVNLVVLVVVLVVLVVVLVVLVLVLVVLVVLLVLLVVLVPDDPVPQVVQQVRKDQCCVVVSGPPVGPPSMATRPSSNVSSPDPSSVSSNVSSVSSSVSSVSNSVSSVSSSVSSVVSSVSSVVVSVVVVVVVD

Radius of gyration: 37.48 Å; Cα contacts (8 Å, |Δi|>4): 564; chains: 2; bounding box: 82×107×139 Å

Sequence (602 aa):
METAAEENTEQSQEKKVITRPEMEIGRYQWMYRSSRPHQYHHVPALRGNVSPLGIQGCFECCIKCLGGVPYASLVATILCFSGVALFCGCGHVALAGTISILEQSFSTNATDHALLSEVIKLMQYVIYGIASFFFLYGIILLAEGFYTTSAVKELHGEFKTTICGRCISGMFVFLTYVLGIAWLGVFGFSAVPVFMFYNIWSTCEVLKSLPANMTTSADQICVDIRQYGIIPWNAVPGKACGSALAEMCNTPEFYLSYHLFIVACAGAGATVIALLIYMMATTYNYAVLKFKSREDCCTKFMETAAEENTEQSQEKKVITRPEMEIGRYQWMYRSSRPHQYHHVPALRGNVSPLGIQGCFECCIKCLGGVPYASLVATILCFSGVALFCGCGHVALAGTISILEQSFSTNATDHALLSEVIKLMQYVIYGIASFFFLYGIILLAEGFYTTSAVKELHGEFKTTICGRCISGMFVFLTYVLGIAWLGVFGFSAVPVFMFYNIWSTCEVLKSLPANMTTSADQICVDIRQYGIIPWNAVPGKACGSALAEMCNTPEFYLSYHLFIVACAGAGATVIALLIYMMATTYNYAVLKFKSREDCCTKF

pLDDT: mean 71.64, std 24.54, range [17.31, 96.81]